Protein AF-A0A7W0RMU4-F1 (afdb_monomer_lite)

pLDDT: mean 85.51, std 15.57, range [31.66, 97.38]

Radius of gyration: 24.34 Å; chains: 1; bounding box: 97×52×54 Å

Structure (mmCIF, N/CA/C/O backbone):
data_AF-A0A7W0RMU4-F1
#
_entry.id   AF-A0A7W0RMU4-F1
#
loop_
_atom_site.group_PDB
_atom_site.id
_atom_site.type_symbol
_atom_site.label_atom_id
_atom_site.label_alt_id
_atom_site.label_comp_id
_atom_site.label_asym_id
_atom_site.label_entity_id
_atom_site.label_seq_id
_atom_site.pdbx_PDB_ins_code
_atom_site.Cartn_x
_atom_site.Cartn_y
_atom_site.Cartn_z
_atom_site.occupancy
_atom_site.B_iso_or_equiv
_atom_site.auth_seq_id
_atom_site.auth_comp_id
_atom_site.auth_asym_id
_atom_site.auth_atom_id
_atom_site.pdbx_PDB_model_num
ATOM 1 N N . MET A 1 1 ? -25.892 -11.686 22.071 1.00 43.44 1 MET A N 1
ATOM 2 C CA . MET A 1 1 ? -25.639 -10.639 21.052 1.00 43.44 1 MET A CA 1
ATOM 3 C C . MET A 1 1 ? -24.763 -11.199 19.939 1.00 43.44 1 MET A C 1
ATOM 5 O O . MET A 1 1 ? -25.157 -11.059 18.796 1.00 43.44 1 MET A O 1
ATOM 9 N N . PHE A 1 2 ? -23.699 -11.934 20.284 1.00 39.38 2 PHE A N 1
ATOM 10 C CA . PHE A 1 2 ? -22.862 -12.726 19.369 1.00 39.38 2 PHE A CA 1
ATOM 11 C C . PHE A 1 2 ? -23.657 -13.669 18.435 1.00 39.38 2 PHE A C 1
ATOM 13 O O . PHE A 1 2 ? -23.599 -13.500 17.228 1.00 39.38 2 PHE A O 1
ATOM 20 N N . GLU A 1 3 ? -24.538 -14.530 18.968 1.00 43.47 3 GLU A N 1
ATOM 21 C CA . GLU A 1 3 ? -25.413 -15.421 18.159 1.00 43.47 3 GLU A CA 1
ATOM 22 C C . GLU A 1 3 ? -26.391 -14.698 17.208 1.00 43.47 3 GLU A C 1
ATOM 24 O O . GLU A 1 3 ? -27.012 -15.331 16.364 1.00 43.47 3 GLU A O 1
ATOM 29 N N . LYS A 1 4 ? -26.600 -13.381 17.361 1.00 42.59 4 LYS A N 1
ATOM 30 C CA . LYS A 1 4 ? -27.445 -12.599 16.436 1.00 42.59 4 LYS A CA 1
ATOM 31 C C . LYS A 1 4 ? -26.653 -11.998 15.271 1.00 42.59 4 LYS A C 1
ATOM 33 O O . LYS A 1 4 ? -27.278 -11.456 14.364 1.00 42.59 4 LYS A O 1
ATOM 38 N N . LEU A 1 5 ? -25.326 -12.024 15.355 1.00 40.12 5 LEU A N 1
ATOM 39 C CA . LEU A 1 5 ? -24.401 -11.412 14.404 1.00 40.12 5 LEU A CA 1
ATOM 40 C C . LEU A 1 5 ? -23.581 -12.475 13.657 1.00 40.12 5 LEU A C 1
ATOM 42 O O . LEU A 1 5 ? -23.269 -12.257 12.499 1.00 40.12 5 LEU A O 1
ATOM 46 N N . ASP A 1 6 ? -23.332 -13.627 14.282 1.00 50.09 6 ASP A N 1
ATOM 47 C CA . ASP A 1 6 ? -22.761 -14.834 13.667 1.00 50.09 6 ASP A CA 1
ATOM 48 C C . ASP A 1 6 ? -23.859 -15.592 12.893 1.00 50.09 6 ASP A C 1
ATOM 50 O O . ASP A 1 6 ? -24.470 -16.545 13.383 1.00 50.09 6 ASP A O 1
ATOM 54 N N . VAL A 1 7 ? -24.214 -15.066 11.719 1.00 49.44 7 VAL A N 1
ATOM 55 C CA . VAL A 1 7 ? -25.267 -15.608 10.841 1.00 49.44 7 VAL A CA 1
ATOM 56 C C . VAL A 1 7 ? -24.778 -16.874 10.128 1.00 49.44 7 VAL A C 1
ATOM 58 O O . VAL A 1 7 ? -25.579 -17.756 9.807 1.00 49.44 7 VAL A O 1
ATOM 61 N N . SER A 1 8 ? -23.472 -16.971 9.899 1.00 53.72 8 SER A N 1
ATOM 62 C CA . SER A 1 8 ? -22.771 -18.108 9.309 1.00 53.72 8 SER A CA 1
ATOM 63 C C . SER A 1 8 ? -22.595 -19.276 10.291 1.00 53.72 8 SER A C 1
ATOM 65 O O . SER A 1 8 ? -22.540 -20.433 9.858 1.00 53.72 8 SER A O 1
ATOM 67 N N . GLY A 1 9 ? -22.614 -19.005 11.599 1.00 41.06 9 GLY A N 1
ATOM 68 C CA . GLY A 1 9 ? -22.591 -19.993 12.677 1.00 41.06 9 GLY A CA 1
ATOM 69 C C . GLY A 1 9 ? -21.213 -20.611 12.911 1.00 41.06 9 GLY A C 1
ATOM 70 O O . GLY A 1 9 ? -21.129 -21.765 13.343 1.00 41.06 9 GLY A O 1
ATOM 71 N N . GLU A 1 10 ? -20.142 -19.889 12.587 1.00 60.69 10 GLU A N 1
ATOM 72 C CA . GLU A 1 10 ? -18.763 -20.387 12.650 1.00 60.69 10 GLU A CA 1
ATOM 73 C C . GLU A 1 10 ? -17.996 -19.945 13.904 1.00 60.69 10 GLU A C 1
ATOM 75 O O . GLU A 1 10 ? -16.824 -20.287 14.082 1.00 60.69 10 GLU A O 1
ATOM 80 N N . GLY A 1 11 ? -18.668 -19.255 14.831 1.00 43.81 11 GLY A N 1
ATOM 81 C CA . GLY A 1 11 ? -18.098 -18.851 16.113 1.00 43.81 11 GLY A CA 1
ATOM 82 C C . GLY A 1 11 ? -17.137 -17.666 16.008 1.00 43.81 11 GLY A C 1
ATOM 83 O O . GLY A 1 11 ? -16.390 -17.399 16.953 1.00 43.81 11 GLY A O 1
ATOM 84 N N . ARG A 1 12 ? -17.134 -16.967 14.868 1.00 57.34 12 ARG A N 1
ATOM 85 C CA . ARG A 1 12 ? -16.365 -15.755 14.557 1.00 57.34 12 ARG A CA 1
ATOM 86 C C . ARG A 1 12 ? -17.243 -14.841 13.704 1.00 57.34 12 ARG A C 1
ATOM 88 O O . ARG A 1 12 ? -18.071 -15.346 12.970 1.00 57.34 12 ARG A O 1
ATOM 95 N N . LEU A 1 13 ? -17.058 -13.525 13.831 1.00 51.50 13 LEU A N 1
ATOM 96 C CA . LEU A 1 13 ? -17.716 -12.551 12.957 1.00 51.50 13 LEU A CA 1
ATOM 97 C C . LEU A 1 13 ? -16.840 -12.327 11.727 1.00 51.50 13 LEU A C 1
ATOM 99 O O . LEU A 1 13 ? -15.702 -11.868 11.878 1.00 51.50 13 LEU A O 1
ATOM 103 N N . ASP A 1 14 ? -17.347 -12.656 10.544 1.00 52.16 14 ASP A N 1
ATOM 104 C CA . ASP A 1 14 ? -16.669 -12.354 9.284 1.00 52.16 14 ASP A CA 1
ATOM 105 C C . ASP A 1 14 ? -16.885 -10.882 8.847 1.00 52.16 14 ASP A C 1
ATOM 107 O O . ASP A 1 14 ? -17.619 -10.108 9.470 1.00 52.16 14 ASP A O 1
ATOM 111 N N . LEU A 1 15 ? -16.180 -10.447 7.798 1.00 42.41 15 LEU A N 1
ATOM 112 C CA . LEU A 1 15 ? -16.282 -9.079 7.266 1.00 42.41 15 LEU A CA 1
ATOM 113 C C . LEU A 1 15 ? -17.679 -8.760 6.700 1.00 42.41 15 LEU A C 1
ATOM 115 O O . LEU A 1 15 ? -18.088 -7.597 6.729 1.00 42.41 15 LEU A O 1
ATOM 119 N N . ASP A 1 16 ? -18.419 -9.770 6.233 1.00 39.25 16 ASP A N 1
ATOM 120 C CA . ASP A 1 16 ? -19.793 -9.613 5.752 1.00 39.25 16 ASP A CA 1
ATOM 121 C C . ASP A 1 16 ? -20.765 -9.464 6.947 1.00 39.25 16 ASP A C 1
ATOM 123 O O . ASP A 1 16 ? -21.735 -8.711 6.872 1.00 39.25 16 ASP A O 1
ATOM 127 N N . GLU A 1 17 ? -20.479 -10.089 8.090 1.00 43.78 17 GLU A N 1
ATOM 128 C CA . GLU A 1 17 ? -21.232 -10.026 9.353 1.00 43.78 17 GLU A CA 1
ATOM 129 C C . GLU A 1 17 ? -20.921 -8.781 10.194 1.00 43.78 17 GLU A C 1
ATOM 131 O O . GLU A 1 17 ? -21.761 -8.309 10.968 1.00 43.78 17 GLU A O 1
ATOM 136 N N . LEU A 1 18 ? -19.738 -8.196 9.989 1.00 46.19 18 LEU A N 1
ATOM 137 C CA . LEU A 1 18 ? -19.356 -6.863 10.454 1.00 46.19 18 LEU A CA 1
ATOM 138 C C . LEU A 1 18 ? -19.993 -5.734 9.639 1.00 46.19 18 LEU A C 1
ATOM 140 O O . LEU A 1 18 ? -19.720 -4.567 9.934 1.00 46.19 18 LEU A O 1
ATOM 144 N N . THR A 1 19 ? -20.870 -6.025 8.666 1.00 42.38 19 THR A N 1
ATOM 145 C CA . THR A 1 19 ? -21.738 -4.986 8.102 1.00 42.38 19 THR A CA 1
ATOM 146 C C . THR A 1 19 ? -22.637 -4.439 9.206 1.00 42.38 19 THR A C 1
ATOM 148 O O . THR A 1 19 ? -23.747 -4.907 9.472 1.00 42.38 19 THR A O 1
ATOM 151 N N . PHE A 1 20 ? -22.139 -3.400 9.879 1.00 47.38 20 PHE A N 1
ATOM 152 C CA . PHE A 1 20 ? -22.915 -2.535 10.740 1.00 47.38 20 PHE A CA 1
ATOM 153 C C . PHE A 1 20 ? -24.118 -2.099 9.914 1.00 47.38 20 PHE A C 1
ATOM 155 O O . PHE A 1 20 ? -23.988 -1.288 8.999 1.00 47.38 20 PHE A O 1
ATOM 162 N N . LYS A 1 21 ? -25.289 -2.685 10.192 1.00 38.19 21 LYS A N 1
ATOM 163 C CA . LYS A 1 21 ? -26.554 -2.317 9.554 1.00 38.19 21 LYS A CA 1
ATOM 164 C C . LYS A 1 21 ? -26.937 -0.917 10.015 1.00 38.19 21 LYS A C 1
ATOM 166 O O . LYS A 1 21 ? -27.835 -0.736 10.836 1.00 38.19 21 LYS A O 1
ATOM 171 N N . THR A 1 22 ? -26.238 0.089 9.517 1.00 42.78 22 THR A N 1
ATOM 172 C CA . THR A 1 22 ? -26.648 1.471 9.639 1.00 42.78 22 THR A CA 1
ATOM 173 C C . THR A 1 22 ? -27.684 1.698 8.544 1.00 42.78 22 THR A C 1
ATOM 175 O O . THR A 1 22 ? -27.426 1.606 7.348 1.00 42.78 22 THR A O 1
ATOM 178 N N . SER A 1 23 ? -28.931 1.918 8.972 1.00 44.66 23 SER A N 1
ATOM 179 C CA . SER A 1 23 ? -29.980 2.519 8.139 1.00 44.66 23 SER A CA 1
ATOM 180 C C . SER A 1 23 ? -29.386 3.687 7.357 1.00 44.66 23 SER A C 1
ATOM 182 O O . SER A 1 23 ? -28.615 4.394 7.992 1.00 44.66 23 SER A O 1
ATOM 184 N N . HIS A 1 24 ? -29.773 3.926 6.096 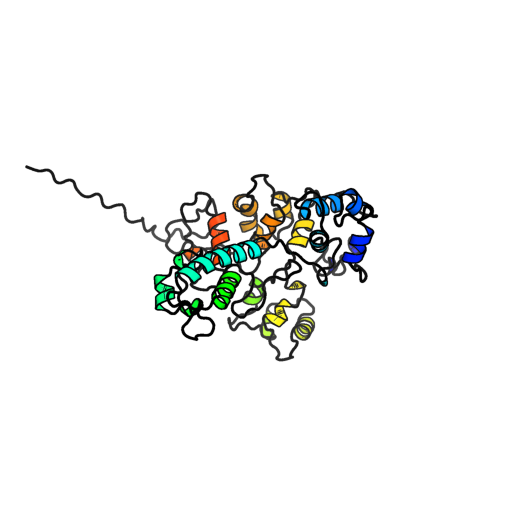1.00 52.62 24 HIS A N 1
ATOM 185 C CA . HIS A 1 24 ? -29.386 5.077 5.256 1.00 52.62 24 HIS A CA 1
ATOM 186 C C . HIS A 1 24 ? -29.196 6.393 6.047 1.00 52.62 24 HIS A C 1
ATOM 188 O O . HIS A 1 24 ? -30.088 7.243 6.120 1.00 52.62 24 HIS A O 1
ATOM 194 N N . ARG A 1 25 ? -28.040 6.539 6.692 1.00 66.12 25 ARG A N 1
ATOM 195 C CA . ARG A 1 25 ? -27.656 7.673 7.521 1.00 66.12 25 ARG A CA 1
ATOM 196 C C . ARG A 1 25 ? -26.857 8.578 6.613 1.00 66.12 25 ARG A C 1
ATOM 198 O O . ARG A 1 25 ? -26.124 8.120 5.740 1.00 66.12 25 ARG A O 1
ATOM 205 N N . ASN A 1 26 ? -27.068 9.873 6.766 1.00 84.19 26 ASN A N 1
ATOM 206 C CA . ASN A 1 26 ? -26.217 10.844 6.112 1.00 84.19 26 ASN A CA 1
ATOM 207 C C . ASN A 1 26 ? -25.193 11.272 7.172 1.00 84.19 26 ASN A C 1
ATOM 209 O O . ASN A 1 26 ? -25.581 12.024 8.070 1.00 84.19 26 ASN A O 1
ATOM 213 N N . PRO A 1 27 ? -23.945 10.777 7.110 1.00 86.62 27 PRO A N 1
ATOM 214 C CA . PRO A 1 27 ? -22.954 11.026 8.151 1.00 86.62 27 PRO A CA 1
ATOM 215 C C . PRO A 1 27 ? -22.642 12.521 8.305 1.00 86.62 27 PRO A C 1
ATOM 217 O O . PRO A 1 27 ? -22.497 12.985 9.427 1.00 86.62 27 PRO A O 1
ATOM 220 N N . GLU A 1 28 ? -22.677 13.319 7.233 1.00 88.88 28 GLU A N 1
ATOM 221 C CA . GLU A 1 28 ? -22.504 14.779 7.324 1.00 88.88 28 GLU A CA 1
ATOM 222 C C . GLU A 1 28 ? -23.654 15.476 8.062 1.00 88.88 28 GLU A C 1
ATOM 224 O O . GLU A 1 28 ? -23.482 16.523 8.691 1.00 88.88 28 GLU A O 1
ATOM 229 N N . ARG A 1 29 ? -24.879 14.951 7.938 1.00 88.56 29 ARG A N 1
ATOM 230 C CA . ARG A 1 29 ? -26.025 15.466 8.699 1.00 88.56 29 ARG A CA 1
ATOM 231 C C . ARG A 1 29 ? -25.887 15.094 10.171 1.00 88.56 29 ARG A C 1
ATOM 233 O O . ARG A 1 29 ? -26.214 15.912 11.024 1.00 88.56 29 ARG A O 1
ATOM 240 N N . ASP A 1 30 ? -25.427 13.881 10.448 1.00 88.56 30 ASP A N 1
ATOM 241 C CA . ASP A 1 30 ? -25.234 13.392 11.810 1.00 88.56 30 ASP A CA 1
ATOM 242 C C . ASP A 1 30 ? -24.069 14.137 12.496 1.00 88.56 30 ASP A C 1
ATOM 244 O O . ASP A 1 30 ? -24.204 14.514 13.658 1.00 88.56 30 ASP A O 1
ATOM 248 N N . PHE A 1 31 ? -23.003 14.474 11.759 1.00 90.31 31 PHE A N 1
ATOM 249 C CA . PHE A 1 31 ? -21.935 15.384 12.191 1.00 90.31 31 PHE A CA 1
ATOM 250 C C . PHE A 1 31 ? -22.489 16.759 12.577 1.00 90.31 31 PHE A C 1
ATOM 252 O O . PHE A 1 31 ? -22.321 17.200 13.709 1.00 90.31 31 PHE A O 1
ATOM 259 N N . ARG A 1 32 ? -23.249 17.404 11.680 1.00 90.56 32 ARG A N 1
ATOM 260 C CA . ARG A 1 32 ? -23.870 18.717 11.946 1.00 90.56 32 ARG A CA 1
ATOM 261 C C . ARG A 1 32 ? -24.852 18.709 13.115 1.00 90.56 32 ARG A C 1
ATOM 263 O O . ARG A 1 32 ? -25.092 19.748 13.713 1.00 90.56 32 ARG A O 1
ATOM 270 N N . ALA A 1 33 ? -25.475 17.569 13.399 1.00 88.69 33 ALA A N 1
ATOM 271 C CA . ALA A 1 33 ? -26.353 17.421 14.554 1.00 88.69 33 ALA A CA 1
ATOM 272 C C . ALA A 1 33 ? -25.572 17.223 15.864 1.00 88.69 33 ALA A C 1
ATOM 274 O O . ALA A 1 33 ? -26.098 17.550 16.926 1.00 88.69 33 ALA A O 1
ATOM 275 N N . ALA A 1 34 ? -24.359 16.669 15.791 1.00 88.12 34 ALA A N 1
ATOM 276 C CA . ALA A 1 34 ? -23.463 16.498 16.929 1.00 88.12 34 ALA A CA 1
ATOM 277 C C . ALA A 1 34 ? -22.683 17.782 17.261 1.00 88.12 34 ALA A C 1
ATOM 279 O O . ALA A 1 34 ? -22.398 18.006 18.434 1.00 88.12 34 ALA A O 1
ATOM 280 N N . ASP A 1 35 ? -22.393 18.625 16.263 1.00 91.44 35 ASP A N 1
ATOM 281 C CA . ASP A 1 35 ? -21.741 19.935 16.413 1.00 91.44 35 ASP A CA 1
ATOM 282 C C . ASP A 1 35 ? -22.691 20.932 17.097 1.00 91.44 35 ASP A C 1
ATOM 284 O O . ASP A 1 35 ? -23.423 21.699 16.465 1.00 91.44 35 ASP A O 1
ATOM 288 N N . ALA A 1 36 ? -22.749 20.853 18.426 1.00 89.44 36 ALA A N 1
ATOM 289 C CA . ALA A 1 36 ? -23.706 21.591 19.236 1.00 89.44 36 ALA A CA 1
ATOM 290 C C . ALA A 1 36 ? -23.353 23.078 19.333 1.00 89.44 36 ALA A C 1
ATOM 292 O O . ALA A 1 36 ? -24.245 23.917 19.504 1.00 89.44 36 ALA A O 1
ATOM 293 N N . ASN A 1 37 ? -22.062 23.401 19.262 1.00 89.56 37 ASN A N 1
ATOM 294 C CA . ASN A 1 37 ? -21.565 24.766 19.353 1.00 89.56 37 ASN A CA 1
ATOM 295 C C . ASN A 1 37 ? -21.476 25.466 17.973 1.00 89.56 37 ASN A C 1
ATOM 297 O O . ASN A 1 37 ? -21.436 26.699 17.928 1.00 89.56 37 ASN A O 1
ATOM 301 N N . GLY A 1 38 ? -21.541 24.705 16.872 1.00 88.75 38 GLY A N 1
ATOM 302 C CA . GLY A 1 38 ? -21.582 25.201 15.498 1.00 88.75 38 GLY A CA 1
ATOM 303 C C . GLY A 1 38 ? -20.240 25.707 14.974 1.00 88.75 38 GLY A C 1
ATOM 304 O O . GLY A 1 38 ? -20.231 26.584 14.104 1.00 88.75 38 GLY A O 1
ATOM 305 N N . ASP A 1 39 ? -19.123 25.234 15.522 1.00 90.94 39 ASP A N 1
ATOM 306 C CA . ASP A 1 39 ? -17.780 25.677 15.141 1.00 90.94 39 ASP A CA 1
ATOM 307 C C . ASP A 1 39 ? -17.129 24.831 14.039 1.00 90.94 39 ASP A C 1
ATOM 309 O O . ASP A 1 39 ? -16.026 25.152 13.586 1.00 90.94 39 ASP A O 1
ATOM 313 N N . GLY A 1 40 ? -17.845 23.819 13.541 1.00 89.69 40 GLY A N 1
ATOM 314 C CA . GLY A 1 40 ? -17.426 22.991 12.420 1.00 89.69 40 GLY A CA 1
ATOM 315 C C . GLY A 1 40 ? -16.480 21.852 12.792 1.00 89.69 40 GLY A C 1
ATOM 316 O O . GLY A 1 40 ? -16.010 21.173 11.878 1.00 89.69 40 GLY A O 1
ATOM 317 N N . MET A 1 41 ? -16.226 21.618 14.083 1.00 92.06 41 MET A N 1
ATOM 318 C CA . MET A 1 41 ? -15.458 20.480 14.594 1.00 92.06 41 MET A CA 1
ATOM 319 C C . MET A 1 41 ? -16.192 19.831 15.771 1.00 92.06 41 MET A C 1
ATOM 321 O O . MET A 1 41 ? -16.889 20.504 16.521 1.00 92.06 41 MET A O 1
ATOM 325 N N . LEU A 1 42 ? -15.991 18.533 15.998 1.00 91.06 42 LEU A N 1
ATOM 326 C CA . LEU A 1 42 ? -16.537 17.860 17.177 1.00 91.06 42 LEU A CA 1
ATOM 327 C C . LEU A 1 42 ? -15.489 17.759 18.278 1.00 91.06 42 LEU A C 1
ATOM 329 O O . LEU A 1 42 ? -14.389 17.250 18.075 1.00 91.06 42 LEU A O 1
ATOM 333 N N . SER A 1 43 ? -15.866 18.182 19.479 1.00 91.75 43 SER A N 1
ATOM 334 C CA . SER A 1 43 ? -15.164 17.805 20.704 1.00 91.75 43 SER A CA 1
ATOM 335 C C . SER A 1 43 ? -15.468 16.354 21.099 1.00 91.75 43 SER A C 1
ATOM 337 O O . SER A 1 43 ? -16.496 15.787 20.715 1.00 91.75 43 SER A O 1
ATOM 339 N N . LEU A 1 44 ? -14.636 15.769 21.969 1.00 89.62 44 LEU A N 1
ATOM 340 C CA . LEU A 1 44 ? -14.888 14.438 22.536 1.00 89.62 44 LEU A CA 1
ATOM 341 C C . LEU A 1 44 ? -16.278 14.346 23.190 1.00 89.62 44 LEU A C 1
ATOM 343 O O . LEU A 1 44 ? -16.964 13.329 23.076 1.00 89.62 44 LEU A O 1
ATOM 347 N N . GLN A 1 45 ? -16.723 15.413 23.862 1.00 89.44 45 GLN A N 1
ATOM 348 C CA . GLN A 1 45 ? -18.038 15.451 24.502 1.00 89.44 45 GLN A CA 1
ATOM 349 C C . GLN A 1 45 ? -19.174 15.395 23.472 1.00 89.44 45 GLN A C 1
ATOM 351 O O . GLN A 1 45 ? -20.135 14.653 23.666 1.00 89.44 45 GLN A O 1
ATOM 356 N N . GLU A 1 46 ? -19.063 16.144 22.377 1.00 89.94 46 GLU A N 1
ATOM 357 C CA . GLU A 1 46 ? -20.043 16.142 21.285 1.00 89.94 46 GLU A CA 1
ATOM 358 C C . GLU A 1 46 ? -20.059 14.798 20.548 1.00 89.94 46 GLU A C 1
ATOM 360 O O . GLU A 1 46 ? -21.127 14.238 20.288 1.00 89.94 46 GLU A O 1
ATOM 365 N N . PHE A 1 47 ? -18.885 14.211 20.302 1.00 88.38 47 PHE A N 1
ATOM 366 C CA . PHE A 1 47 ? -18.763 12.904 19.662 1.00 88.38 47 PHE A CA 1
ATOM 367 C C . PHE A 1 47 ? -19.387 11.778 20.506 1.00 88.38 47 PHE A C 1
ATOM 369 O O . PHE A 1 47 ? -20.055 10.881 19.975 1.00 88.38 47 PHE A O 1
ATOM 376 N N . THR A 1 48 ? -19.220 11.831 21.831 1.00 87.81 48 THR A N 1
ATOM 377 C CA . THR A 1 48 ? -19.669 10.787 22.771 1.00 87.81 48 THR A CA 1
ATOM 378 C C . THR A 1 48 ? -21.088 10.985 23.312 1.00 87.81 48 THR A C 1
ATOM 380 O O . THR A 1 48 ? -21.595 10.086 23.977 1.00 87.81 48 THR A O 1
ATOM 383 N N . ALA A 1 49 ? -21.777 12.088 22.991 1.00 82.00 49 ALA A N 1
ATOM 384 C CA . ALA A 1 49 ? -23.086 12.462 23.555 1.00 82.00 49 ALA A CA 1
ATOM 385 C C . ALA A 1 49 ? -24.259 11.477 23.286 1.00 82.00 49 ALA A C 1
ATOM 387 O O . ALA A 1 49 ? -25.383 11.706 23.740 1.00 82.00 49 ALA A O 1
ATOM 388 N N . GLY A 1 50 ? -24.031 10.385 22.549 1.00 70.50 50 GLY A N 1
ATOM 389 C CA . GLY A 1 50 ? -25.021 9.355 22.216 1.00 70.50 50 GLY A CA 1
ATOM 390 C C . GLY A 1 50 ? -25.073 8.161 23.183 1.00 70.50 50 GLY A C 1
ATOM 391 O O . GLY A 1 50 ? -24.283 8.027 24.110 1.00 70.50 50 GLY A O 1
ATOM 392 N N . GLN A 1 51 ? -26.017 7.245 22.942 1.00 57.91 51 GLN A N 1
ATOM 393 C CA . GLN A 1 51 ? -26.066 5.935 23.609 1.00 57.91 51 GLN A CA 1
ATOM 394 C C . GLN A 1 51 ? -25.017 4.998 22.979 1.00 57.91 51 GLN A C 1
ATOM 396 O O . GLN A 1 51 ? -24.994 4.870 21.755 1.00 57.91 51 GLN A O 1
ATOM 401 N N . GLY A 1 52 ? -24.175 4.333 23.779 1.00 68.50 52 GLY A N 1
ATOM 402 C CA . GLY A 1 52 ? -23.160 3.391 23.283 1.00 68.50 52 GLY A CA 1
ATOM 403 C C . GLY A 1 52 ? -22.079 3.043 24.310 1.00 68.50 52 GLY A C 1
ATOM 404 O O . GLY A 1 52 ? -22.231 3.342 25.493 1.00 68.50 52 GLY A O 1
ATOM 405 N N . GLU A 1 53 ? -21.001 2.407 23.845 1.00 79.00 53 GLU A N 1
ATOM 406 C CA . GLU A 1 53 ? -19.813 2.078 24.646 1.00 79.00 53 GLU A CA 1
ATOM 407 C C . GLU A 1 53 ? -18.863 3.291 24.684 1.00 79.00 53 GLU A C 1
ATOM 409 O O . GLU A 1 53 ? -18.274 3.629 23.654 1.00 79.00 53 GLU A O 1
ATOM 414 N N . PRO A 1 54 ? -18.732 3.988 25.831 1.00 83.38 54 PRO A N 1
ATOM 415 C CA . PRO A 1 54 ? -17.978 5.239 25.909 1.00 83.38 54 PRO A CA 1
ATOM 416 C C . PRO A 1 54 ? -16.488 5.053 25.607 1.00 83.38 54 PRO A C 1
ATOM 418 O O . PRO A 1 54 ? -15.911 5.908 24.943 1.00 83.38 54 PRO A O 1
ATOM 421 N N . ASP A 1 55 ? -15.895 3.931 26.021 1.00 87.38 55 ASP A N 1
ATOM 422 C CA . ASP A 1 55 ? -14.472 3.644 25.801 1.00 87.38 55 ASP A CA 1
ATOM 423 C C . ASP A 1 55 ? -14.166 3.469 24.307 1.00 87.38 55 ASP A C 1
ATOM 425 O O . ASP A 1 55 ? -13.261 4.106 23.778 1.00 87.38 55 ASP A O 1
ATOM 429 N N . ARG A 1 56 ? -15.016 2.730 23.580 1.00 89.44 56 ARG A N 1
ATOM 430 C CA . ARG A 1 56 ? -14.919 2.583 22.121 1.00 89.44 56 ARG A CA 1
ATOM 431 C C . ARG A 1 56 ? -15.032 3.923 21.396 1.00 89.44 56 ARG A C 1
ATOM 433 O O . ARG A 1 56 ? -14.284 4.179 20.461 1.00 89.44 56 ARG A O 1
ATOM 440 N N . HIS A 1 57 ? -15.987 4.768 21.786 1.00 88.62 57 HIS A N 1
ATOM 441 C CA . HIS A 1 57 ? -16.131 6.085 21.165 1.00 88.62 57 HIS A CA 1
ATOM 442 C C . HIS A 1 57 ? -14.955 7.003 21.484 1.00 88.62 57 HIS A C 1
ATOM 444 O O . HIS A 1 57 ? -14.582 7.808 20.643 1.00 88.62 57 HIS A O 1
ATOM 450 N N . ARG A 1 58 ? -14.383 6.900 22.683 1.00 91.06 58 ARG A N 1
ATOM 451 C CA . ARG A 1 58 ? -13.190 7.659 23.036 1.00 91.06 58 ARG A CA 1
ATOM 452 C C . ARG A 1 58 ? -11.992 7.220 22.202 1.00 91.06 58 ARG A C 1
ATOM 454 O O . ARG A 1 58 ? -11.366 8.074 21.597 1.00 91.06 58 ARG A O 1
ATOM 461 N N . ARG A 1 59 ? -11.759 5.914 22.073 1.00 92.62 59 ARG A N 1
ATOM 462 C CA . ARG A 1 59 ? -10.750 5.373 21.158 1.00 92.62 59 ARG A CA 1
ATOM 463 C C . ARG A 1 59 ? -10.965 5.855 19.724 1.00 92.62 59 ARG A C 1
ATOM 465 O O . ARG A 1 59 ? -10.046 6.370 19.110 1.00 92.62 59 ARG A O 1
ATOM 472 N N . ASP A 1 60 ? -12.172 5.696 19.178 1.00 91.88 60 ASP A N 1
ATOM 473 C CA . ASP A 1 60 ? -12.480 6.133 17.807 1.00 91.88 60 ASP A CA 1
ATOM 474 C C . ASP A 1 60 ? -12.300 7.649 17.625 1.00 91.88 60 ASP A C 1
ATOM 476 O O . ASP A 1 60 ? -12.063 8.104 16.514 1.00 91.88 60 ASP A O 1
ATOM 480 N N . PHE A 1 61 ? -12.447 8.439 18.686 1.00 91.25 61 PHE A N 1
ATOM 481 C CA . PHE A 1 61 ? -12.106 9.854 18.652 1.00 91.25 61 PHE A CA 1
ATOM 482 C C . PHE A 1 61 ? -10.583 10.010 18.590 1.00 91.25 61 PHE A C 1
ATOM 484 O O . PHE A 1 61 ? -10.079 10.500 17.591 1.00 91.25 61 PHE A O 1
ATOM 491 N N . ASP A 1 62 ? -9.862 9.478 19.579 1.00 90.94 62 ASP A N 1
ATOM 492 C CA . ASP A 1 62 ? -8.409 9.625 19.728 1.00 90.94 62 ASP A CA 1
ATOM 493 C C . ASP A 1 62 ? -7.610 9.086 18.515 1.00 90.94 62 ASP A C 1
ATOM 495 O O . ASP A 1 62 ? -6.574 9.638 18.164 1.00 90.94 62 ASP A O 1
ATOM 499 N N . VAL A 1 63 ? -8.094 8.037 17.835 1.00 92.12 63 VAL A N 1
ATOM 500 C CA . VAL A 1 63 ? -7.430 7.426 16.663 1.00 92.12 63 VAL A CA 1
ATOM 501 C C . VAL A 1 63 ? -7.541 8.275 15.394 1.00 92.12 63 VAL A C 1
ATOM 503 O O . VAL A 1 63 ? -6.638 8.253 14.556 1.00 92.12 63 VAL A O 1
ATOM 506 N N . PHE A 1 64 ? -8.671 8.953 15.194 1.00 91.00 64 PHE A N 1
ATOM 507 C CA . PHE A 1 64 ? -8.960 9.680 13.949 1.00 91.00 64 PHE A CA 1
ATOM 508 C C . PHE A 1 64 ? -8.790 11.185 14.084 1.00 91.00 64 PHE A C 1
ATOM 510 O O . PHE A 1 64 ? -8.868 11.892 13.087 1.00 91.00 64 PHE A O 1
ATOM 517 N N . ASP A 1 65 ? -8.579 11.654 15.301 1.00 84.94 65 ASP A N 1
ATOM 518 C CA . ASP A 1 65 ? -8.394 13.046 15.633 1.00 84.94 65 ASP A CA 1
ATOM 519 C C . ASP A 1 65 ? -6.900 13.378 15.722 1.00 84.94 65 ASP A C 1
ATOM 521 O O . ASP A 1 65 ? -6.227 13.052 16.702 1.00 84.94 65 ASP A O 1
ATOM 525 N N . ALA A 1 66 ? -6.374 14.046 14.694 1.00 71.00 66 ALA A N 1
ATOM 526 C CA . ALA A 1 66 ? -4.970 14.440 14.679 1.00 71.00 66 ALA A CA 1
ATOM 527 C C . ALA A 1 66 ? -4.667 15.691 15.533 1.00 71.00 66 ALA A C 1
ATOM 529 O O . ALA A 1 66 ? -3.503 15.912 15.880 1.00 71.00 66 ALA A O 1
ATOM 530 N N . ASP A 1 67 ? -5.662 16.531 15.854 1.00 76.25 67 ASP A N 1
ATOM 531 C CA . ASP A 1 67 ? -5.464 17.863 16.455 1.00 76.25 67 ASP A CA 1
ATOM 532 C C . ASP A 1 67 ? -6.298 18.139 17.728 1.00 76.25 67 ASP A C 1
ATOM 534 O O . ASP A 1 67 ? -6.401 19.283 18.191 1.00 76.25 67 ASP A O 1
ATOM 538 N N . HIS A 1 68 ? -6.809 17.079 18.354 1.00 76.56 68 HIS A N 1
ATOM 539 C CA . HIS A 1 68 ? -7.749 17.090 19.480 1.00 76.56 68 HIS A CA 1
ATOM 540 C C . HIS A 1 68 ? -9.147 17.654 19.147 1.00 76.56 68 HIS A C 1
ATOM 542 O O . HIS A 1 68 ? -9.907 18.029 20.058 1.00 76.56 68 HIS A O 1
ATOM 548 N N . ARG A 1 69 ? -9.488 17.746 17.854 1.00 84.19 69 ARG A N 1
ATOM 549 C CA . ARG A 1 69 ? -10.788 18.141 17.321 1.00 84.19 69 ARG A CA 1
ATOM 550 C C . ARG A 1 69 ? -11.132 17.363 16.048 1.00 84.19 69 ARG A C 1
ATOM 552 O O . ARG A 1 69 ? -10.598 17.595 14.976 1.00 84.19 69 ARG A O 1
ATOM 559 N N . LEU A 1 70 ? -12.190 16.563 16.107 1.00 88.31 70 LEU A N 1
ATOM 560 C CA . LEU A 1 70 ? -12.605 15.777 14.950 1.00 88.31 70 LEU A CA 1
ATOM 561 C C . LEU A 1 70 ? -13.313 16.650 13.897 1.00 88.31 70 LEU A C 1
ATOM 563 O O . LEU A 1 70 ? -14.460 17.077 14.082 1.00 88.31 70 LEU A O 1
ATOM 567 N N . SER A 1 71 ? -12.651 16.888 12.770 1.00 91.38 71 SER A N 1
ATOM 568 C CA . SER A 1 71 ? -13.232 17.549 11.602 1.00 91.38 71 SER A CA 1
ATOM 569 C C . SER A 1 71 ? -14.292 16.683 10.916 1.00 91.38 71 SER A C 1
ATOM 571 O O . SER A 1 71 ? -14.396 15.474 11.134 1.00 91.38 71 SER A O 1
ATOM 573 N N . CYS A 1 72 ? -15.093 17.286 10.028 1.00 89.12 72 CYS A N 1
ATOM 574 C CA . CYS A 1 72 ? -16.071 16.521 9.245 1.00 89.12 72 CYS A CA 1
ATOM 575 C C . CYS A 1 72 ? -15.395 15.423 8.407 1.00 89.12 72 CYS A C 1
ATOM 577 O O . CYS A 1 72 ? -15.968 14.351 8.239 1.00 89.12 72 CYS A O 1
ATOM 579 N N . GLN A 1 73 ? -14.183 15.670 7.906 1.00 89.06 73 GLN A N 1
ATOM 580 C CA . GLN A 1 73 ? -13.456 14.703 7.089 1.00 89.06 73 GLN A CA 1
ATOM 581 C C . GLN A 1 73 ? -12.973 13.508 7.919 1.00 89.06 73 GLN A C 1
ATOM 583 O O . GLN A 1 73 ? -13.162 12.360 7.522 1.00 89.06 73 GLN A O 1
ATOM 588 N N . GLU A 1 74 ? -12.429 13.763 9.108 1.00 90.56 74 GLU A N 1
ATOM 589 C CA . GLU A 1 74 ? -12.016 12.701 10.030 1.00 90.56 74 GLU A CA 1
ATOM 590 C C . GLU A 1 74 ? -13.226 11.913 10.543 1.00 90.56 74 GLU A C 1
ATOM 592 O O . GLU A 1 74 ? -13.196 10.685 10.575 1.00 90.56 74 GLU A O 1
ATOM 597 N N . TYR A 1 75 ? -14.353 12.578 10.821 1.00 90.62 75 TYR A N 1
ATOM 598 C CA . TYR A 1 75 ? -15.610 11.903 11.164 1.00 90.62 75 TYR A CA 1
ATOM 599 C C . TYR A 1 75 ? -16.073 10.932 10.068 1.00 90.62 75 TYR A C 1
ATOM 601 O O . TYR A 1 75 ? -16.548 9.828 10.360 1.00 90.62 75 TYR A O 1
ATOM 609 N N . LEU A 1 76 ? -15.914 11.315 8.797 1.00 90.88 76 LEU A N 1
ATOM 610 C CA . LEU A 1 76 ? -16.218 10.449 7.659 1.00 90.88 76 LEU A CA 1
ATOM 611 C C . LEU A 1 76 ? -15.266 9.255 7.548 1.00 90.88 76 LEU A C 1
ATOM 613 O O . LEU A 1 76 ? -15.648 8.261 6.937 1.00 90.88 76 LEU A O 1
ATOM 617 N N . SER A 1 77 ? -14.080 9.299 8.158 1.00 90.12 77 SER A N 1
ATOM 618 C CA . SER A 1 77 ? -13.164 8.155 8.232 1.00 90.12 77 SER A CA 1
ATOM 619 C C . SER A 1 77 ? -13.557 7.128 9.301 1.00 90.12 77 SER A C 1
ATOM 621 O O . SER A 1 77 ? -13.148 5.973 9.190 1.00 90.12 77 SER A O 1
ATOM 623 N N . VAL A 1 78 ? -14.365 7.497 10.306 1.00 89.69 78 VAL A N 1
ATOM 624 C CA . VAL A 1 78 ? -14.673 6.628 11.455 1.00 89.69 78 VAL A CA 1
ATOM 625 C C . VAL A 1 78 ? -15.664 5.508 11.081 1.00 89.69 78 VAL A C 1
ATOM 627 O O . VAL A 1 78 ? -16.845 5.790 10.834 1.00 89.69 78 VAL A O 1
ATOM 630 N N . PRO A 1 79 ? -15.277 4.214 11.132 1.00 87.31 79 PRO A N 1
ATOM 631 C CA . PRO A 1 79 ? -16.149 3.104 10.727 1.00 87.31 79 PRO A CA 1
ATOM 632 C C . PRO A 1 79 ? -17.417 2.941 11.574 1.00 87.31 79 PRO A C 1
ATOM 634 O O . PRO A 1 79 ? -18.434 2.458 11.080 1.00 87.31 79 PRO A O 1
ATOM 637 N N . SER A 1 80 ? -17.391 3.351 12.849 1.00 82.88 80 SER A N 1
ATOM 638 C CA . SER A 1 80 ? -18.568 3.295 13.729 1.00 82.88 80 SER A CA 1
ATOM 639 C C . SER A 1 80 ? -19.627 4.354 13.399 1.00 82.88 80 SER A C 1
ATOM 641 O O . SER A 1 80 ? -20.780 4.234 13.825 1.00 82.88 80 SER A O 1
ATOM 643 N N . ARG A 1 81 ? -19.262 5.387 12.629 1.00 85.06 81 ARG A N 1
ATOM 644 C CA . ARG A 1 81 ? -20.147 6.497 12.241 1.00 85.06 81 ARG A CA 1
ATOM 645 C C . ARG A 1 81 ? -20.496 6.491 10.764 1.00 85.06 81 ARG A C 1
ATOM 647 O O . ARG A 1 81 ? -21.601 6.899 10.407 1.00 85.06 81 ARG A O 1
ATOM 654 N N . THR A 1 82 ? -19.601 5.964 9.940 1.00 86.31 82 THR A N 1
ATOM 655 C CA . THR A 1 82 ? -19.692 6.075 8.492 1.00 86.31 82 THR A CA 1
ATOM 656 C C . THR A 1 82 ? -19.616 4.700 7.841 1.00 86.31 82 THR A C 1
ATOM 658 O O . THR A 1 82 ? -18.681 3.925 8.060 1.00 86.31 82 THR A O 1
ATOM 661 N N . SER A 1 83 ? -20.634 4.383 7.035 1.00 83.56 83 SER A N 1
ATOM 662 C CA . SER A 1 83 ? -20.674 3.132 6.273 1.00 83.56 83 SER A CA 1
ATOM 663 C C . SER A 1 83 ? -19.524 3.083 5.255 1.00 83.56 83 SER A C 1
ATOM 665 O O . SER A 1 83 ? -19.108 4.142 4.787 1.00 83.56 83 SER A O 1
ATOM 667 N N . PRO A 1 84 ? -19.014 1.894 4.877 1.00 81.88 84 PRO A N 1
ATOM 668 C CA . PRO A 1 84 ? -17.923 1.778 3.904 1.00 81.88 84 PRO A CA 1
ATOM 669 C C . PRO A 1 84 ? -18.157 2.563 2.603 1.00 81.88 84 PRO A C 1
ATOM 671 O O . PRO A 1 84 ? -17.240 3.214 2.119 1.00 81.88 84 PRO A O 1
ATOM 674 N N . ASP A 1 85 ? -19.390 2.582 2.087 1.00 83.50 85 ASP A N 1
ATOM 675 C CA . ASP A 1 85 ? -19.741 3.267 0.831 1.00 83.50 85 ASP A CA 1
ATOM 676 C C . ASP A 1 85 ? -19.712 4.801 0.927 1.00 83.50 85 ASP A C 1
ATOM 678 O O . ASP A 1 85 ? -19.643 5.492 -0.088 1.00 83.50 85 ASP A O 1
ATOM 682 N N . GLN A 1 86 ? -19.808 5.344 2.142 1.00 87.25 86 GLN A N 1
ATOM 683 C CA . GLN A 1 86 ? -19.791 6.785 2.418 1.00 87.25 86 GLN A CA 1
ATOM 684 C C . GLN A 1 86 ? -18.487 7.231 3.083 1.00 87.25 86 GLN A C 1
ATOM 686 O O . GLN A 1 86 ? -18.318 8.420 3.354 1.00 87.25 86 GLN A O 1
ATOM 691 N N . ARG A 1 87 ? -17.600 6.282 3.401 1.00 89.38 87 ARG A N 1
ATOM 692 C CA . ARG A 1 87 ? -16.367 6.543 4.131 1.00 89.38 87 ARG A CA 1
ATOM 693 C C . ARG A 1 87 ? -15.377 7.238 3.216 1.00 89.38 87 ARG A C 1
ATOM 695 O O . ARG A 1 87 ? -15.186 6.820 2.074 1.00 89.38 87 ARG A O 1
ATOM 702 N N . VAL A 1 88 ? -14.723 8.263 3.741 1.00 86.75 88 VAL A N 1
ATOM 703 C CA . VAL A 1 88 ? -13.630 8.944 3.049 1.00 86.75 88 VAL A CA 1
ATOM 704 C C . VAL A 1 88 ? -12.441 8.976 3.985 1.00 86.75 88 VAL A C 1
ATOM 706 O O . VAL A 1 88 ? -12.559 9.446 5.112 1.00 86.75 88 VAL A O 1
ATOM 709 N N . CYS A 1 89 ? -11.329 8.411 3.532 1.00 82.31 89 CYS A N 1
ATOM 710 C CA . CYS A 1 89 ? -10.099 8.259 4.279 1.00 82.31 89 CYS A CA 1
ATOM 711 C C . CYS A 1 89 ? -8.951 8.922 3.517 1.00 82.31 89 CYS A C 1
ATOM 713 O O . CYS A 1 89 ? -8.303 8.300 2.675 1.00 82.31 89 CYS A O 1
ATOM 715 N N . ASP A 1 90 ? -8.695 10.186 3.844 1.00 68.62 90 ASP A N 1
ATOM 716 C CA . ASP A 1 90 ? -7.666 10.984 3.167 1.00 68.62 90 ASP A CA 1
ATOM 717 C C . ASP A 1 90 ? -6.250 10.690 3.677 1.00 68.62 90 ASP A C 1
ATOM 719 O O . ASP A 1 90 ? -5.268 10.983 3.001 1.00 68.62 90 ASP A O 1
ATOM 723 N N . GLN A 1 91 ? -6.128 10.079 4.856 1.00 77.94 91 GLN A N 1
ATOM 724 C CA . GLN A 1 91 ? -4.849 9.836 5.525 1.00 77.94 91 GLN A CA 1
ATOM 725 C C . GLN A 1 91 ? -4.331 8.414 5.264 1.00 77.94 91 GLN A C 1
ATOM 727 O O . GLN A 1 91 ? -4.091 7.654 6.202 1.00 77.94 91 GLN A O 1
ATOM 732 N N . ASP A 1 92 ? -4.208 7.998 3.995 1.00 92.12 92 ASP A N 1
ATOM 733 C CA . ASP A 1 92 ? -3.491 6.755 3.671 1.00 92.12 92 ASP A CA 1
ATOM 734 C C . ASP A 1 92 ? -1.969 7.006 3.648 1.00 92.12 92 ASP A C 1
ATOM 736 O O . ASP A 1 92 ? -1.474 7.714 2.767 1.00 92.12 92 ASP A O 1
ATOM 740 N N . PRO A 1 93 ? -1.202 6.414 4.581 1.00 94.44 93 PRO A N 1
ATOM 741 C CA . PRO A 1 93 ? 0.229 6.671 4.719 1.00 94.44 93 PRO A CA 1
ATOM 742 C C . PRO A 1 93 ? 1.063 6.209 3.512 1.00 94.44 93 PRO A C 1
ATOM 744 O O . PRO A 1 93 ? 2.126 6.781 3.248 1.00 94.44 93 PRO A O 1
ATOM 747 N N . ILE A 1 94 ? 0.598 5.200 2.770 1.00 95.44 94 ILE A N 1
ATOM 748 C CA . ILE A 1 94 ? 1.264 4.711 1.558 1.00 95.44 94 ILE A CA 1
ATOM 749 C C . ILE A 1 94 ? 0.951 5.624 0.373 1.00 95.44 94 ILE A C 1
ATOM 751 O O . ILE A 1 94 ? 1.848 5.937 -0.409 1.00 95.44 94 ILE A O 1
ATOM 755 N N . VAL A 1 95 ? -0.291 6.108 0.262 1.00 95.44 95 VAL A N 1
ATOM 756 C CA . VAL A 1 95 ? -0.650 7.111 -0.756 1.00 95.44 95 VAL A CA 1
ATOM 757 C C . VAL A 1 95 ? 0.137 8.397 -0.519 1.00 95.44 95 VAL A C 1
ATOM 759 O O . VAL A 1 95 ? 0.752 8.904 -1.449 1.00 95.44 95 VAL A O 1
ATOM 762 N N . ALA A 1 96 ? 0.203 8.877 0.725 1.00 94.88 96 ALA A N 1
ATOM 763 C CA . ALA A 1 96 ? 0.996 10.052 1.077 1.00 94.88 96 ALA A CA 1
ATOM 764 C C . ALA A 1 96 ? 2.478 9.877 0.698 1.00 94.88 96 ALA A C 1
ATOM 766 O O . ALA A 1 96 ? 3.056 10.766 0.077 1.00 94.88 96 ALA A O 1
ATOM 767 N N . ALA A 1 97 ? 3.074 8.713 0.991 1.00 94.38 97 ALA A N 1
ATOM 768 C CA . ALA A 1 97 ? 4.453 8.413 0.602 1.00 94.38 97 ALA A CA 1
ATOM 769 C C . ALA A 1 97 ? 4.650 8.420 -0.926 1.00 94.38 97 ALA A C 1
ATOM 771 O O . ALA A 1 97 ? 5.645 8.960 -1.415 1.00 94.38 97 ALA A O 1
ATOM 772 N N . ALA A 1 98 ? 3.692 7.878 -1.684 1.00 95.44 98 ALA A N 1
ATOM 773 C CA . ALA A 1 98 ? 3.720 7.901 -3.143 1.00 95.44 98 ALA A CA 1
ATOM 774 C C . ALA A 1 98 ? 3.628 9.332 -3.700 1.00 95.44 98 ALA A C 1
ATOM 776 O O . ALA A 1 98 ? 4.403 9.692 -4.584 1.00 95.44 98 ALA A O 1
ATOM 777 N N . GLU A 1 99 ? 2.726 10.165 -3.174 1.00 95.56 99 GLU A N 1
ATOM 778 C CA . GLU A 1 99 ? 2.564 11.555 -3.622 1.00 95.56 99 GLU A CA 1
ATOM 779 C C . GLU A 1 99 ? 3.778 12.421 -3.257 1.00 95.56 99 GLU A C 1
ATOM 781 O O . GLU A 1 99 ? 4.237 13.214 -4.080 1.00 95.56 99 GLU A O 1
ATOM 786 N N . THR A 1 100 ? 4.374 12.227 -2.074 1.00 94.75 100 THR A N 1
ATOM 787 C CA . THR A 1 100 ? 5.663 12.850 -1.733 1.00 94.75 100 THR A CA 1
ATOM 788 C C . THR A 1 100 ? 6.734 12.460 -2.747 1.00 94.75 100 THR A C 1
ATOM 790 O O . THR A 1 100 ? 7.418 13.333 -3.284 1.00 94.75 100 THR A O 1
ATOM 793 N N . ARG A 1 101 ? 6.834 11.167 -3.084 1.00 94.25 101 ARG A N 1
ATOM 794 C CA . ARG A 1 101 ? 7.811 10.694 -4.067 1.00 94.25 101 ARG A CA 1
ATOM 795 C C . ARG A 1 101 ? 7.554 11.264 -5.460 1.00 94.25 101 ARG A C 1
ATOM 797 O O . ARG A 1 101 ? 8.504 11.634 -6.141 1.00 94.25 101 ARG A O 1
ATOM 804 N N . ILE A 1 102 ? 6.294 11.382 -5.883 1.00 95.31 102 ILE A N 1
ATOM 805 C CA . ILE A 1 102 ? 5.928 12.033 -7.148 1.00 95.31 102 ILE A CA 1
ATOM 806 C C . ILE A 1 102 ? 6.469 13.459 -7.185 1.00 95.31 102 ILE A C 1
ATOM 808 O O . ILE A 1 102 ? 7.101 13.834 -8.168 1.00 95.31 102 ILE A O 1
ATOM 812 N N . VAL A 1 103 ? 6.248 14.250 -6.133 1.00 94.75 103 VAL A N 1
ATOM 813 C CA . VAL A 1 103 ? 6.711 15.645 -6.090 1.00 94.75 103 VAL A CA 1
ATOM 814 C C . VAL A 1 103 ? 8.230 15.725 -6.250 1.00 94.75 103 VAL A C 1
ATOM 816 O O . VAL A 1 103 ? 8.712 16.534 -7.042 1.00 94.75 103 VAL A O 1
ATOM 819 N N . GLU A 1 104 ? 8.981 14.873 -5.554 1.00 92.75 104 GLU A N 1
ATOM 820 C CA . GLU A 1 104 ? 10.445 14.815 -5.655 1.00 92.75 104 GLU A CA 1
ATOM 821 C C . GLU A 1 104 ? 10.912 14.431 -7.066 1.00 92.75 104 GLU A C 1
ATOM 823 O O . GLU A 1 104 ? 11.757 15.106 -7.657 1.00 92.75 104 GLU A O 1
ATOM 828 N N . VAL A 1 105 ? 10.323 13.387 -7.653 1.00 92.75 105 VAL A N 1
ATOM 829 C CA . VAL A 1 105 ? 10.690 12.918 -8.998 1.00 92.75 105 VAL A CA 1
ATOM 830 C C . VAL A 1 105 ? 10.319 13.943 -10.062 1.00 92.75 105 VAL A C 1
ATOM 832 O O . VAL A 1 105 ? 11.081 14.144 -11.004 1.00 92.75 105 VAL A O 1
ATOM 835 N N . MET A 1 106 ? 9.200 14.649 -9.906 1.00 93.06 106 MET A N 1
ATOM 836 C CA . MET A 1 106 ? 8.787 15.696 -10.840 1.00 93.06 106 MET A CA 1
ATOM 837 C C . MET A 1 106 ? 9.738 16.904 -10.836 1.00 93.06 106 MET A C 1
ATOM 839 O O . MET A 1 106 ? 9.876 17.571 -11.861 1.00 93.06 106 MET A O 1
ATOM 843 N N . GLN A 1 107 ? 10.447 17.174 -9.734 1.00 91.94 107 GLN A N 1
ATOM 844 C CA . GLN A 1 107 ? 11.510 18.191 -9.711 1.00 91.94 107 GLN A CA 1
ATOM 845 C C . GLN A 1 107 ? 12.731 17.754 -10.532 1.00 91.94 107 GLN A C 1
ATOM 847 O O . GLN A 1 107 ? 13.304 18.555 -11.279 1.00 91.94 107 GLN A O 1
ATOM 852 N N . VAL A 1 108 ? 13.111 16.477 -10.425 1.00 91.25 108 VAL A N 1
ATOM 853 C CA . VAL A 1 108 ? 14.186 15.885 -11.234 1.00 91.25 108 VAL A CA 1
ATOM 854 C C . VAL A 1 108 ? 13.783 15.849 -12.709 1.00 91.25 108 VAL A C 1
ATOM 856 O O . VAL A 1 108 ? 14.564 16.262 -13.561 1.00 91.25 108 VAL A O 1
ATOM 859 N N . PHE A 1 109 ? 12.542 15.453 -13.003 1.00 92.19 109 PHE A N 1
ATOM 860 C CA . PHE A 1 109 ? 11.949 15.462 -14.341 1.00 92.19 109 PHE A CA 1
ATOM 861 C C . PHE A 1 109 ? 12.048 16.844 -14.991 1.00 92.19 109 PHE A C 1
ATOM 863 O O . PHE A 1 109 ? 12.591 16.969 -16.083 1.00 92.19 109 PHE A O 1
ATOM 870 N N . ALA A 1 110 ? 11.601 17.895 -14.297 1.00 91.56 110 ALA A N 1
ATOM 871 C CA . ALA A 1 110 ? 11.646 19.259 -14.821 1.00 91.56 110 ALA A CA 1
ATOM 872 C C . ALA A 1 110 ? 13.080 19.756 -15.076 1.00 91.56 110 ALA A C 1
ATOM 874 O O . ALA A 1 110 ? 13.299 20.587 -15.947 1.00 91.56 110 ALA A O 1
ATOM 875 N N . SER A 1 111 ? 14.062 19.246 -14.326 1.00 90.44 111 SER A N 1
ATOM 876 C CA . SER A 1 111 ? 15.479 19.571 -14.536 1.00 90.44 111 SER A CA 1
ATOM 877 C C . SER A 1 111 ? 16.108 18.773 -15.686 1.00 90.44 111 SER A C 1
ATOM 879 O O . SER A 1 111 ? 17.133 19.184 -16.230 1.00 90.44 111 SER A O 1
ATOM 881 N N . ALA A 1 112 ? 15.535 17.613 -16.012 1.00 91.25 112 ALA A N 1
ATOM 882 C CA . ALA A 1 112 ? 15.992 16.717 -17.069 1.00 91.25 112 ALA A CA 1
ATOM 883 C C . ALA A 1 112 ? 15.407 17.066 -18.446 1.00 91.25 112 ALA A C 1
ATOM 885 O O . ALA A 1 112 ? 16.042 16.760 -19.454 1.00 91.25 112 ALA A O 1
ATOM 886 N N . ASP A 1 113 ? 14.235 17.707 -18.480 1.00 92.50 113 ASP A N 1
ATOM 887 C CA . ASP A 1 113 ? 13.567 18.196 -19.691 1.00 92.50 113 ASP A CA 1
ATOM 888 C C . ASP A 1 113 ? 14.308 19.424 -20.236 1.00 92.50 113 ASP A C 1
ATOM 890 O O . ASP A 1 113 ? 14.007 20.575 -19.915 1.00 92.50 113 ASP A O 1
ATOM 894 N N . GLY A 1 114 ? 15.350 19.173 -21.029 1.00 89.00 114 GLY A N 1
ATOM 895 C CA . GLY A 1 114 ? 16.244 20.217 -21.522 1.00 89.00 114 GLY A CA 1
ATOM 896 C C . GLY A 1 114 ? 15.640 21.046 -22.651 1.00 89.00 114 GLY A C 1
ATOM 897 O O . GLY A 1 114 ? 16.130 22.141 -22.937 1.00 89.00 114 GLY A O 1
ATOM 898 N N . ASN A 1 115 ? 14.611 20.519 -23.312 1.00 90.06 115 ASN A N 1
ATOM 899 C CA . ASN A 1 115 ? 13.934 21.177 -24.421 1.00 90.06 115 ASN A CA 1
ATOM 900 C C . ASN A 1 115 ? 12.581 21.813 -24.022 1.00 90.06 115 ASN A C 1
ATOM 902 O O . ASN A 1 115 ? 11.968 22.486 -24.855 1.00 90.06 115 ASN A O 1
ATOM 906 N N . GLU A 1 116 ? 12.177 21.662 -22.756 1.00 91.12 116 GLU A N 1
ATOM 907 C CA . GLU A 1 116 ? 10.981 22.233 -22.123 1.00 91.12 116 GLU A CA 1
ATOM 908 C C . GLU A 1 116 ? 9.659 21.812 -22.798 1.00 91.12 116 GLU A C 1
ATOM 910 O O . GLU A 1 116 ? 8.696 22.586 -22.859 1.00 91.12 116 GLU A O 1
ATOM 915 N N . ASN A 1 117 ? 9.586 20.586 -23.331 1.00 92.94 117 ASN A N 1
ATOM 916 C CA . ASN A 1 117 ? 8.373 20.057 -23.969 1.00 92.94 117 ASN A CA 1
ATOM 917 C C . ASN A 1 117 ? 7.463 19.256 -23.018 1.00 92.94 117 ASN A C 1
ATOM 919 O O . ASN A 1 117 ? 6.452 18.704 -23.467 1.00 92.94 117 ASN A O 1
ATOM 923 N N . LEU A 1 118 ? 7.794 19.220 -21.723 1.00 93.88 118 LEU A N 1
ATOM 924 C CA . LEU A 1 118 ? 7.109 18.474 -20.666 1.00 93.88 118 LEU A CA 1
ATOM 925 C C . LEU A 1 118 ? 7.153 16.951 -20.852 1.00 93.88 118 LEU A C 1
ATOM 927 O O . LEU A 1 118 ? 6.273 16.232 -20.362 1.00 93.88 118 LEU A O 1
ATOM 931 N N . ARG A 1 119 ? 8.161 16.453 -21.568 1.00 95.69 119 ARG A N 1
ATOM 932 C CA . ARG A 1 119 ? 8.425 15.037 -21.827 1.00 95.69 119 ARG A CA 1
ATOM 933 C C . ARG A 1 119 ? 9.930 14.792 -21.775 1.00 95.69 119 ARG A C 1
ATOM 935 O O . ARG A 1 119 ? 10.717 15.680 -22.055 1.00 95.69 119 ARG A O 1
ATOM 942 N N . LEU A 1 120 ? 10.322 13.571 -21.441 1.00 94.44 120 LEU A N 1
ATOM 943 C CA . LEU A 1 120 ? 11.717 13.144 -21.498 1.00 94.44 120 LEU A CA 1
ATOM 944 C C . LEU A 1 120 ? 11.881 12.131 -22.611 1.00 94.44 120 LEU A C 1
ATOM 946 O O . LEU A 1 120 ? 11.289 11.052 -22.559 1.00 94.44 120 LEU A O 1
ATOM 950 N N . ASP A 1 121 ? 12.702 12.449 -23.602 1.00 94.44 121 ASP A N 1
ATOM 951 C CA . ASP A 1 121 ? 13.149 11.428 -24.542 1.00 94.44 121 ASP A CA 1
ATOM 952 C C . ASP A 1 121 ? 14.131 10.438 -23.876 1.00 94.44 121 ASP A C 1
ATOM 954 O O . ASP A 1 121 ? 14.519 10.564 -22.710 1.00 94.44 121 ASP A O 1
ATOM 958 N N . ALA A 1 122 ? 14.541 9.406 -24.615 1.00 91.75 122 ALA A N 1
ATOM 959 C CA . ALA A 1 122 ? 15.429 8.373 -24.091 1.00 91.75 122 ALA A CA 1
ATOM 960 C C . ALA A 1 122 ? 16.810 8.890 -23.635 1.00 91.75 122 ALA A C 1
ATOM 962 O O . ALA A 1 122 ? 17.448 8.249 -22.791 1.00 91.75 122 ALA A O 1
ATOM 963 N N . ASP A 1 123 ? 17.301 10.000 -24.188 1.00 91.44 123 ASP A N 1
ATOM 964 C CA . ASP A 1 123 ? 18.590 10.585 -23.821 1.00 91.44 123 ASP A CA 1
ATOM 965 C C . ASP A 1 123 ? 18.449 11.511 -22.609 1.00 91.44 123 ASP A C 1
ATOM 967 O O . ASP A 1 123 ? 19.246 11.406 -21.670 1.00 91.44 123 ASP A O 1
ATOM 971 N N . GLU A 1 124 ? 17.416 12.351 -22.576 1.00 92.94 124 GLU A N 1
ATOM 972 C CA . GLU A 1 124 ? 17.055 13.180 -21.421 1.00 92.94 124 GLU A CA 1
ATOM 973 C C . GLU A 1 124 ? 16.780 12.313 -20.191 1.00 92.94 124 GLU A C 1
ATOM 975 O O . GLU A 1 124 ? 17.361 12.534 -19.129 1.00 92.94 124 GLU A O 1
ATOM 980 N N . PHE A 1 125 ? 16.004 11.240 -20.350 1.00 91.50 125 PHE A N 1
ATOM 981 C CA . PHE A 1 125 ? 15.716 10.290 -19.280 1.00 91.50 125 PHE A CA 1
ATOM 982 C C . PHE A 1 125 ? 16.985 9.618 -18.736 1.00 91.50 125 PHE A C 1
ATOM 984 O O . PHE A 1 125 ? 17.189 9.529 -17.522 1.00 91.50 125 PHE A O 1
ATOM 991 N N . ARG A 1 126 ? 17.883 9.169 -19.627 1.00 88.25 126 ARG A N 1
ATOM 992 C CA . ARG A 1 126 ? 19.133 8.492 -19.237 1.00 88.25 126 ARG A CA 1
ATOM 993 C C . ARG A 1 126 ? 20.090 9.431 -18.504 1.00 88.25 126 ARG A C 1
ATOM 995 O O . ARG A 1 126 ? 20.768 9.003 -17.569 1.00 88.25 126 ARG A O 1
ATOM 1002 N N . ASN A 1 127 ? 20.166 10.689 -18.929 1.00 86.88 127 ASN A N 1
ATOM 1003 C CA . ASN A 1 127 ? 21.072 11.679 -18.349 1.00 86.88 127 ASN A CA 1
ATOM 1004 C C . ASN A 1 127 ? 20.484 12.357 -17.098 1.00 86.88 127 ASN A C 1
ATOM 1006 O O . ASN A 1 127 ? 21.238 12.751 -16.207 1.00 86.88 127 ASN A O 1
ATOM 1010 N N . GLY A 1 128 ? 19.155 12.440 -17.011 1.00 82.75 128 GLY A N 1
ATOM 1011 C CA . GLY A 1 128 ? 18.392 13.153 -15.989 1.00 82.75 128 GLY A CA 1
ATOM 1012 C C . GLY A 1 128 ? 18.282 12.471 -14.628 1.00 82.75 128 GLY A C 1
ATOM 1013 O O . GLY A 1 128 ? 17.760 13.075 -13.703 1.00 82.75 128 GLY A O 1
ATOM 1014 N N . ARG A 1 129 ? 18.781 11.235 -14.472 1.00 79.94 129 ARG A N 1
ATOM 1015 C CA . ARG A 1 129 ? 18.771 10.459 -13.208 1.00 79.94 129 ARG A CA 1
ATOM 1016 C C . ARG A 1 129 ? 17.387 10.170 -12.604 1.00 79.94 129 ARG A C 1
ATOM 1018 O O . ARG A 1 129 ? 17.330 9.703 -11.472 1.00 79.94 129 ARG A O 1
ATOM 1025 N N . VAL A 1 130 ? 16.306 10.333 -13.366 1.00 79.50 130 VAL A N 1
ATOM 1026 C CA . VAL A 1 130 ? 14.909 10.142 -12.920 1.00 79.50 130 VAL A CA 1
ATOM 1027 C C . VAL A 1 130 ? 14.675 8.805 -12.202 1.00 79.50 130 VAL A C 1
ATOM 1029 O O . VAL A 1 130 ? 13.913 8.755 -11.247 1.00 79.50 130 VAL A O 1
ATOM 1032 N N . THR A 1 131 ? 15.361 7.730 -12.607 1.00 74.62 131 THR A N 1
ATOM 1033 C CA . THR A 1 131 ? 15.230 6.401 -11.980 1.00 74.62 131 THR A CA 1
ATOM 1034 C C . THR A 1 131 ? 16.166 6.164 -10.806 1.00 74.62 131 THR A C 1
ATOM 1036 O O . THR A 1 131 ? 15.877 5.339 -9.947 1.00 74.62 131 THR A O 1
ATOM 1039 N N . ARG A 1 132 ? 17.316 6.844 -10.771 1.00 70.94 132 ARG A N 1
ATOM 1040 C CA . ARG A 1 132 ? 18.411 6.514 -9.848 1.00 70.94 132 ARG A CA 1
ATOM 1041 C C . ARG A 1 132 ? 18.099 6.909 -8.411 1.00 70.94 132 ARG A C 1
ATOM 1043 O O . ARG A 1 132 ? 18.615 6.285 -7.492 1.00 70.94 132 ARG A O 1
ATOM 1050 N N . ASP A 1 133 ? 17.273 7.933 -8.258 1.00 72.75 133 ASP A N 1
ATOM 1051 C CA . ASP A 1 133 ? 16.963 8.535 -6.968 1.00 72.75 133 ASP A CA 1
ATOM 1052 C C . ASP A 1 133 ? 15.601 8.057 -6.427 1.00 72.75 133 ASP A C 1
ATOM 1054 O O . ASP A 1 133 ? 15.151 8.544 -5.393 1.00 72.75 133 ASP A O 1
ATOM 1058 N N . VAL A 1 134 ? 14.949 7.095 -7.102 1.00 79.50 134 VAL A N 1
ATOM 1059 C CA . VAL A 1 134 ? 13.686 6.498 -6.648 1.00 79.50 134 VAL A CA 1
ATOM 1060 C C . VAL A 1 134 ? 13.939 5.113 -6.062 1.00 79.50 134 VAL A C 1
ATOM 1062 O O . VAL A 1 134 ? 14.182 4.172 -6.827 1.00 79.50 134 VAL A O 1
ATOM 1065 N N . PRO A 1 135 ? 13.835 4.963 -4.729 1.00 84.31 135 PRO A N 1
ATOM 1066 C CA . PRO A 1 135 ? 14.062 3.688 -4.071 1.00 84.31 135 PRO A CA 1
ATOM 1067 C C . PRO A 1 135 ? 13.161 2.584 -4.646 1.00 84.31 135 PRO A C 1
ATOM 1069 O O . PRO A 1 135 ? 11.938 2.730 -4.711 1.00 84.31 135 PRO A O 1
ATOM 1072 N N . GLY A 1 136 ? 13.770 1.477 -5.067 1.00 85.88 136 GLY A N 1
ATOM 1073 C CA . GLY A 1 136 ? 13.096 0.314 -5.646 1.00 85.88 136 GLY A CA 1
ATOM 1074 C C . GLY A 1 136 ? 12.897 0.357 -7.166 1.00 85.88 136 GLY A C 1
ATOM 1075 O O . GLY A 1 136 ? 12.580 -0.679 -7.746 1.00 85.88 136 GLY A O 1
ATOM 1076 N N . LEU A 1 137 ? 13.090 1.501 -7.835 1.00 89.31 137 LEU A N 1
ATOM 1077 C CA . LEU A 1 137 ? 12.949 1.628 -9.297 1.00 89.31 137 LEU A CA 1
ATOM 1078 C C . LEU A 1 137 ? 14.287 1.832 -10.028 1.00 89.31 137 LEU A C 1
ATOM 1080 O O . LEU A 1 137 ? 14.304 2.112 -11.228 1.00 89.31 137 LEU A O 1
ATOM 1084 N N . GLU A 1 138 ? 15.416 1.647 -9.346 1.00 87.19 138 GLU A N 1
ATOM 1085 C CA . GLU A 1 138 ? 16.755 1.977 -9.847 1.00 87.19 138 GLU A CA 1
ATOM 1086 C C . GLU A 1 138 ? 17.145 1.158 -11.087 1.00 87.19 138 GLU A C 1
ATOM 1088 O O . GLU A 1 138 ? 17.948 1.601 -11.914 1.00 87.19 138 GLU A O 1
ATOM 1093 N N . LEU A 1 139 ? 16.576 -0.044 -11.221 1.00 84.94 139 LEU A N 1
ATOM 1094 C CA . LEU A 1 139 ? 16.820 -0.971 -12.330 1.00 84.94 139 LEU A CA 1
ATOM 1095 C C . LEU A 1 139 ? 15.762 -0.897 -13.438 1.00 84.94 139 LEU A C 1
ATOM 1097 O O . LEU A 1 139 ? 15.927 -1.539 -14.481 1.00 84.94 139 LEU A O 1
ATOM 1101 N N . ILE A 1 140 ? 14.694 -0.118 -13.242 1.00 88.75 140 ILE A N 1
ATOM 1102 C CA . ILE A 1 140 ? 13.638 0.033 -14.239 1.00 88.75 140 ILE A CA 1
ATOM 1103 C C . ILE A 1 140 ? 14.161 0.884 -15.389 1.00 88.75 140 ILE A C 1
ATOM 1105 O O . ILE A 1 140 ? 14.669 1.992 -15.219 1.00 88.75 140 ILE A O 1
ATOM 1109 N N . ARG A 1 141 ? 14.052 0.327 -16.590 1.00 89.38 141 ARG A N 1
ATOM 1110 C CA . ARG A 1 141 ? 14.511 0.942 -17.833 1.00 89.38 141 ARG A CA 1
ATOM 1111 C C . ARG A 1 141 ? 13.439 1.857 -18.414 1.00 89.38 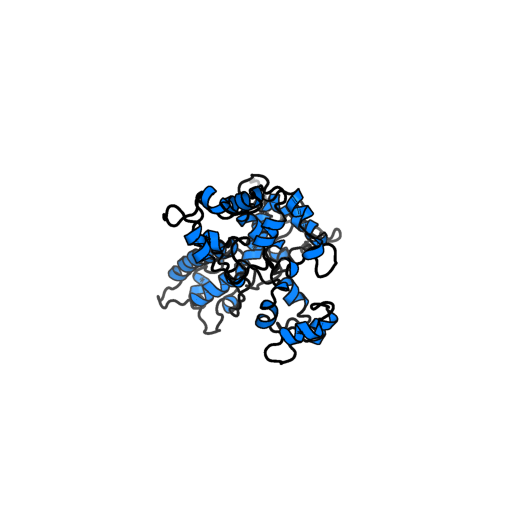141 ARG A C 1
ATOM 1113 O O . ARG A 1 141 ? 12.289 1.806 -18.000 1.00 89.38 141 ARG A O 1
ATOM 1120 N N . PHE A 1 142 ? 13.832 2.664 -19.396 1.00 91.75 142 PHE A N 1
ATOM 1121 C CA . PHE A 1 142 ? 12.970 3.631 -20.082 1.00 91.75 142 PHE A CA 1
ATOM 1122 C C . PHE A 1 142 ? 11.610 3.056 -20.516 1.00 91.75 142 PHE A C 1
ATOM 1124 O O . PHE A 1 142 ? 10.593 3.693 -20.303 1.00 91.75 142 PHE A O 1
ATOM 1131 N N . ASP A 1 143 ? 11.573 1.830 -21.038 1.00 91.31 143 ASP A N 1
ATOM 1132 C CA . ASP A 1 143 ? 10.358 1.118 -21.463 1.00 91.31 143 ASP A CA 1
ATOM 1133 C C . ASP A 1 143 ? 9.386 0.786 -20.319 1.00 91.31 143 ASP A C 1
ATOM 1135 O O . ASP A 1 143 ? 8.190 0.624 -20.545 1.00 91.31 143 ASP A O 1
ATOM 1139 N N . GLY A 1 144 ? 9.872 0.704 -19.080 1.00 91.12 144 GLY A N 1
ATOM 1140 C CA . GLY A 1 144 ? 9.009 0.612 -17.902 1.00 91.12 144 GLY A CA 1
ATOM 1141 C C . GLY A 1 144 ? 8.320 1.935 -17.554 1.00 91.12 144 GLY A C 1
ATOM 1142 O O . GLY A 1 144 ? 7.293 1.921 -16.876 1.00 91.12 144 GLY A O 1
ATOM 1143 N N . TRP A 1 145 ? 8.869 3.060 -18.024 1.00 93.31 145 TRP A N 1
ATOM 1144 C CA . TRP A 1 145 ? 8.353 4.407 -17.778 1.00 93.31 145 TRP A CA 1
ATOM 1145 C C . TRP A 1 145 ? 7.552 4.966 -18.955 1.00 93.31 145 TRP A C 1
ATOM 1147 O O . TRP A 1 145 ? 6.554 5.630 -18.718 1.00 93.31 145 TRP A O 1
ATOM 1157 N N . ASP A 1 146 ? 7.947 4.676 -20.193 1.00 95.12 146 ASP A N 1
ATOM 1158 C CA . ASP A 1 146 ? 7.200 4.993 -21.415 1.00 95.12 146 ASP A CA 1
ATOM 1159 C C . ASP A 1 146 ? 6.053 3.982 -21.571 1.00 95.12 146 ASP A C 1
ATOM 1161 O O . ASP A 1 146 ? 6.203 2.876 -22.101 1.00 95.12 146 ASP A O 1
ATOM 1165 N N . ARG A 1 147 ? 4.897 4.326 -21.003 1.00 93.56 147 ARG A N 1
ATOM 1166 C CA . ARG A 1 147 ? 3.762 3.412 -20.851 1.00 93.56 147 ARG A CA 1
ATOM 1167 C C . ARG A 1 147 ? 2.963 3.280 -22.128 1.00 93.56 147 ARG A C 1
ATOM 1169 O O . ARG A 1 147 ? 2.402 2.210 -22.375 1.00 93.56 147 ARG A O 1
ATOM 1176 N N . ASN A 1 148 ? 2.886 4.351 -22.907 1.00 93.88 148 ASN A N 1
ATOM 1177 C CA . ASN A 1 148 ? 2.158 4.366 -24.167 1.00 93.88 148 ASN A CA 1
ATOM 1178 C C . ASN A 1 148 ? 3.049 4.015 -25.378 1.00 93.88 148 ASN A C 1
ATOM 1180 O O . ASN A 1 148 ? 2.527 3.879 -26.486 1.00 93.88 148 ASN A O 1
ATOM 1184 N N . SER A 1 149 ? 4.354 3.803 -25.156 1.00 94.75 149 SER A N 1
ATOM 1185 C CA . SER A 1 149 ? 5.352 3.484 -26.181 1.00 94.75 149 SER A CA 1
ATOM 1186 C C . SER A 1 149 ? 5.461 4.560 -27.266 1.00 94.75 149 SER A C 1
ATOM 1188 O O . SER A 1 149 ? 5.684 4.240 -28.439 1.00 94.75 149 SER A O 1
ATOM 1190 N N . ASP A 1 150 ? 5.276 5.831 -26.896 1.00 95.69 150 ASP A N 1
ATOM 1191 C CA . ASP A 1 150 ? 5.397 6.969 -27.813 1.00 95.69 150 ASP A CA 1
ATOM 1192 C C . ASP A 1 150 ? 6.847 7.454 -27.994 1.00 95.69 150 ASP A C 1
ATOM 1194 O O . ASP A 1 150 ? 7.112 8.323 -28.831 1.00 95.69 150 ASP A O 1
ATOM 1198 N N . GLY A 1 151 ? 7.799 6.830 -27.291 1.00 95.06 151 GLY A N 1
ATOM 1199 C CA . GLY A 1 151 ? 9.221 7.154 -27.347 1.00 95.06 151 GLY A CA 1
ATOM 1200 C C . GLY A 1 151 ? 9.620 8.297 -26.416 1.00 95.06 151 GLY A C 1
ATOM 1201 O O . GLY A 1 151 ? 10.752 8.781 -26.508 1.00 95.06 151 GLY A O 1
ATOM 1202 N N . SER A 1 152 ? 8.721 8.726 -25.530 1.00 95.81 152 SER A N 1
ATOM 1203 C CA . SER A 1 152 ? 8.958 9.746 -24.515 1.00 95.81 152 SER A CA 1
ATOM 1204 C C . SER A 1 152 ? 8.274 9.381 -23.196 1.00 95.81 152 SER A C 1
ATOM 1206 O O . SER A 1 152 ? 7.311 8.630 -23.177 1.00 95.81 152 SER A O 1
ATOM 1208 N N . VAL A 1 153 ? 8.768 9.917 -22.081 1.00 96.25 153 VAL A N 1
ATOM 1209 C CA . VAL A 1 153 ? 8.137 9.779 -20.763 1.00 96.25 153 VAL A CA 1
ATOM 1210 C C . VAL A 1 153 ? 7.505 11.107 -20.382 1.00 96.25 153 VAL A C 1
ATOM 1212 O O . VAL A 1 153 ? 8.187 12.124 -20.282 1.00 96.25 153 VAL A O 1
ATOM 1215 N N . SER A 1 154 ? 6.204 11.103 -20.141 1.00 96.38 154 SER A N 1
ATOM 1216 C CA . SER A 1 154 ? 5.433 12.254 -19.673 1.00 96.38 154 SER A CA 1
ATOM 1217 C C . SER A 1 154 ? 5.296 12.286 -18.145 1.00 96.38 154 SER A C 1
ATOM 1219 O O . SER A 1 154 ? 5.459 11.279 -17.452 1.00 96.38 154 SER A O 1
ATOM 1221 N N . GLY A 1 155 ? 4.922 13.444 -17.591 1.00 95.25 155 GLY A N 1
ATOM 1222 C CA . GLY A 1 155 ? 4.639 13.571 -16.155 1.00 95.25 155 GLY A CA 1
ATOM 1223 C C . GLY A 1 155 ? 3.456 12.717 -15.662 1.00 95.25 155 GLY A C 1
ATOM 1224 O O . GLY A 1 155 ? 3.415 12.337 -14.492 1.00 95.25 155 GLY A O 1
ATOM 1225 N N . GLU A 1 156 ? 2.496 12.384 -16.532 1.00 96.12 156 GLU A N 1
ATOM 1226 C CA . GLU A 1 156 ? 1.389 11.468 -16.202 1.00 96.12 156 GLU A CA 1
ATOM 1227 C C . GLU A 1 156 ? 1.874 10.019 -16.068 1.00 96.12 156 GLU A C 1
ATOM 1229 O O . GLU A 1 156 ? 1.435 9.280 -15.180 1.00 96.12 156 GLU A O 1
ATOM 1234 N N . GLU A 1 157 ? 2.827 9.619 -16.908 1.00 96.50 157 GLU A N 1
ATOM 1235 C CA . GLU A 1 157 ? 3.445 8.300 -16.832 1.00 96.50 157 GLU A CA 1
ATOM 1236 C C . GLU A 1 157 ? 4.323 8.167 -15.594 1.00 96.50 157 GLU A C 1
ATOM 1238 O O . GLU A 1 157 ? 4.210 7.165 -14.891 1.00 96.50 157 GLU A O 1
ATOM 1243 N N . VAL A 1 158 ? 5.096 9.204 -15.248 1.00 95.25 158 VAL A N 1
ATOM 1244 C CA . VAL A 1 158 ? 5.832 9.269 -13.973 1.00 95.25 158 VAL A CA 1
ATOM 1245 C C . VAL A 1 158 ? 4.886 9.048 -12.793 1.00 95.25 158 VAL A C 1
ATOM 1247 O O . VAL A 1 158 ? 5.127 8.168 -11.969 1.00 95.25 158 VAL A O 1
ATOM 1250 N N . GLN A 1 159 ? 3.775 9.786 -12.723 1.00 96.12 159 GLN A N 1
ATOM 1251 C CA . GLN A 1 159 ? 2.788 9.609 -11.651 1.00 96.12 159 GLN A CA 1
ATOM 1252 C C . GLN A 1 159 ? 2.227 8.185 -11.603 1.00 96.12 159 GLN A C 1
ATOM 1254 O O . GLN A 1 159 ? 2.116 7.598 -10.526 1.00 96.12 159 GLN A O 1
ATOM 1259 N N . THR A 1 160 ? 1.891 7.622 -12.763 1.00 97.06 160 THR A N 1
ATOM 1260 C CA . THR A 1 160 ? 1.346 6.263 -12.877 1.00 97.06 160 THR A CA 1
ATOM 1261 C C . THR A 1 160 ? 2.347 5.219 -12.390 1.00 97.06 160 THR A C 1
ATOM 1263 O O . THR A 1 160 ? 1.984 4.348 -11.602 1.00 97.06 160 THR A O 1
ATOM 1266 N N . VAL A 1 161 ? 3.610 5.333 -12.807 1.00 96.25 161 VAL A N 1
ATOM 1267 C CA . VAL A 1 161 ? 4.708 4.440 -12.416 1.00 96.25 161 VAL A CA 1
ATOM 1268 C C . VAL A 1 161 ? 4.959 4.510 -10.914 1.00 96.25 161 VAL A C 1
ATOM 1270 O O . VAL A 1 161 ? 5.018 3.467 -10.266 1.00 96.25 161 VAL A O 1
ATOM 1273 N N . ILE A 1 162 ? 5.043 5.710 -10.330 1.00 96.44 162 ILE A N 1
ATOM 1274 C CA . ILE A 1 162 ? 5.277 5.857 -8.887 1.00 96.44 162 ILE A CA 1
ATOM 1275 C C . ILE A 1 162 ? 4.090 5.326 -8.074 1.00 96.44 162 ILE A C 1
ATOM 1277 O O . ILE A 1 162 ? 4.288 4.537 -7.149 1.00 96.44 162 ILE A O 1
ATOM 1281 N N . ARG A 1 163 ? 2.846 5.670 -8.431 1.00 97.38 163 ARG A N 1
ATOM 1282 C CA . ARG A 1 163 ? 1.657 5.123 -7.748 1.00 97.38 163 ARG A CA 1
ATOM 1283 C C . ARG A 1 163 ? 1.596 3.599 -7.850 1.00 97.38 163 ARG A C 1
ATOM 1285 O O . ARG A 1 163 ? 1.229 2.939 -6.877 1.00 97.38 163 ARG A O 1
ATOM 1292 N N . ALA A 1 164 ? 1.996 3.033 -8.988 1.00 96.94 164 ALA A N 1
ATOM 1293 C CA . ALA A 1 164 ? 2.095 1.590 -9.162 1.00 96.94 164 ALA A CA 1
ATOM 1294 C C . ALA A 1 164 ? 3.193 0.960 -8.299 1.00 96.94 164 ALA A C 1
ATOM 1296 O O . ALA A 1 164 ? 2.966 -0.062 -7.646 1.00 96.94 164 ALA A O 1
ATOM 1297 N N . ALA A 1 165 ? 4.351 1.609 -8.202 1.00 95.88 165 ALA A N 1
ATOM 1298 C CA . ALA A 1 165 ? 5.458 1.166 -7.366 1.00 95.88 165 ALA A CA 1
ATOM 1299 C C . ALA A 1 165 ? 5.109 1.116 -5.874 1.00 95.88 165 ALA A C 1
ATOM 1301 O O . ALA A 1 165 ? 5.556 0.211 -5.176 1.00 95.88 165 ALA A O 1
ATOM 1302 N N . TYR A 1 166 ? 4.271 2.028 -5.385 1.00 96.31 166 TYR A N 1
ATOM 1303 C CA . TYR A 1 166 ? 3.812 2.042 -3.991 1.00 96.31 166 TYR A CA 1
ATOM 1304 C C . TYR A 1 166 ? 2.535 1.214 -3.750 1.00 96.31 166 TYR A C 1
ATOM 1306 O O . TYR A 1 166 ? 2.042 1.142 -2.626 1.00 96.31 166 TYR A O 1
ATOM 1314 N N . GLY A 1 167 ? 1.979 0.561 -4.776 1.00 95.75 167 GLY A N 1
ATOM 1315 C CA . GLY A 1 167 ? 0.754 -0.229 -4.627 1.00 95.75 167 GLY A CA 1
ATOM 1316 C C . GLY A 1 167 ? -0.485 0.622 -4.338 1.00 95.75 167 GLY A C 1
ATOM 1317 O O . GLY A 1 167 ? -1.353 0.230 -3.557 1.00 95.75 167 GLY A O 1
ATOM 1318 N N . VAL A 1 168 ? -0.559 1.815 -4.930 1.00 97.06 168 VAL A N 1
ATOM 1319 C CA . VAL A 1 168 ? -1.761 2.665 -4.924 1.00 97.06 168 VAL A CA 1
ATOM 1320 C C . VAL A 1 168 ? -2.718 2.227 -6.036 1.00 97.06 168 VAL A C 1
ATOM 1322 O O . VAL A 1 168 ? -3.922 2.079 -5.816 1.00 97.06 168 VAL A O 1
ATOM 1325 N N . GLN A 1 169 ? -2.170 1.952 -7.217 1.00 96.88 169 GLN A N 1
ATOM 1326 C CA . GLN A 1 169 ? -2.898 1.490 -8.398 1.00 96.88 169 GLN A CA 1
ATOM 1327 C C . GLN A 1 169 ? -2.042 0.521 -9.217 1.00 96.88 169 GLN A C 1
ATOM 1329 O O . GLN A 1 169 ? -0.862 0.347 -8.940 1.00 96.88 169 GLN A O 1
ATOM 1334 N N . ARG A 1 170 ? -2.634 -0.091 -10.229 1.00 96.44 170 ARG A N 1
ATOM 1335 C CA . ARG A 1 170 ? -1.968 -0.897 -11.249 1.00 96.44 170 ARG A CA 1
ATOM 1336 C C . ARG A 1 170 ? -1.405 -0.021 -12.363 1.00 96.44 170 ARG A C 1
ATOM 1338 O O . ARG A 1 170 ? -1.811 1.132 -12.534 1.00 96.44 170 ARG A O 1
ATOM 1345 N N . LEU A 1 171 ? -0.516 -0.579 -13.177 1.00 94.69 171 LEU A N 1
ATOM 1346 C CA . LEU A 1 171 ? 0.035 0.092 -14.362 1.00 94.69 171 LEU A CA 1
ATOM 1347 C C . LEU A 1 171 ? -0.999 0.384 -15.457 1.00 94.69 171 LEU A C 1
ATOM 1349 O O . LEU A 1 171 ? -0.703 1.160 -16.368 1.00 94.69 171 LEU A O 1
ATOM 1353 N N . ASP A 1 172 ? -2.168 -0.251 -15.402 1.00 93.69 172 ASP A N 1
ATOM 1354 C CA . ASP A 1 172 ? -3.312 0.004 -16.284 1.00 93.69 172 ASP A CA 1
ATOM 1355 C C . ASP A 1 172 ? -4.309 1.029 -15.700 1.00 93.69 172 ASP A C 1
ATOM 1357 O O . ASP A 1 172 ? -5.331 1.326 -16.318 1.00 93.69 172 ASP A O 1
ATOM 1361 N N . GLY A 1 173 ? -4.011 1.584 -14.519 1.00 94.38 173 GLY A N 1
ATOM 1362 C CA . GLY A 1 173 ? -4.819 2.590 -13.831 1.00 94.38 173 GLY A CA 1
ATOM 1363 C C . GLY A 1 173 ? -5.899 2.033 -12.899 1.00 94.38 173 GLY A C 1
ATOM 1364 O O . GLY A 1 173 ? -6.553 2.815 -12.209 1.00 94.38 173 GLY A O 1
ATOM 1365 N N . GLN A 1 174 ? -6.097 0.713 -12.822 1.00 95.94 174 GLN A N 1
ATOM 1366 C CA . GLN A 1 174 ? -7.051 0.129 -11.875 1.00 95.94 174 GLN A CA 1
ATOM 1367 C C . GLN A 1 174 ? -6.547 0.279 -10.432 1.00 95.94 174 GLN A C 1
ATOM 1369 O O . GLN A 1 174 ? -5.388 0.007 -10.131 1.00 95.94 174 GLN A O 1
ATOM 1374 N N . ALA A 1 175 ? -7.403 0.719 -9.512 1.00 95.62 175 ALA A N 1
ATOM 1375 C CA . ALA A 1 175 ? -6.974 1.052 -8.157 1.00 95.62 175 ALA A CA 1
ATOM 1376 C C . ALA A 1 175 ? -6.792 -0.193 -7.268 1.00 95.62 175 ALA A C 1
ATOM 1378 O O . ALA A 1 175 ? -7.682 -1.042 -7.186 1.00 95.62 175 ALA A O 1
ATOM 1379 N N . TYR A 1 176 ? -5.676 -0.260 -6.535 1.00 96.75 176 TYR A N 1
ATOM 1380 C CA . TYR A 1 176 ? -5.500 -1.220 -5.439 1.00 96.75 176 TYR A CA 1
ATOM 1381 C C . TYR A 1 176 ? -6.163 -0.733 -4.152 1.00 96.75 176 TYR A C 1
ATOM 1383 O O . TYR A 1 176 ? -6.568 -1.539 -3.318 1.00 96.75 176 TYR A O 1
ATOM 1391 N N . ARG A 1 177 ? -6.271 0.586 -3.983 1.00 94.31 177 ARG A N 1
ATOM 1392 C CA . ARG A 1 177 ? -6.806 1.244 -2.789 1.00 94.31 177 ARG A CA 1
ATOM 1393 C C . ARG A 1 177 ? -8.056 2.029 -3.137 1.00 94.31 177 ARG A C 1
ATOM 1395 O O . ARG A 1 177 ? -8.196 2.537 -4.245 1.00 94.31 177 ARG A O 1
ATOM 1402 N N . THR A 1 178 ? -8.966 2.150 -2.184 1.00 90.94 178 THR A N 1
ATOM 1403 C CA . THR A 1 178 ? -10.210 2.910 -2.364 1.00 90.94 178 THR A CA 1
ATOM 1404 C C . THR A 1 178 ? -10.251 4.130 -1.454 1.00 90.94 178 THR A C 1
ATOM 1406 O O . THR A 1 178 ? -9.637 4.095 -0.386 1.00 90.94 178 THR A O 1
ATOM 1409 N N . PRO A 1 179 ? -11.036 5.170 -1.797 1.00 89.25 179 PRO A N 1
ATOM 1410 C CA . PRO A 1 179 ? -11.246 6.316 -0.911 1.00 89.25 179 PRO A CA 1
ATOM 1411 C C . PRO A 1 179 ? -11.796 5.937 0.469 1.00 89.25 179 PRO A C 1
ATOM 1413 O O . PRO A 1 179 ? -11.552 6.644 1.434 1.00 89.25 179 PRO A O 1
ATOM 1416 N N . ALA A 1 180 ? -12.475 4.793 0.596 1.00 90.25 180 ALA A N 1
ATOM 1417 C CA . ALA A 1 180 ? -12.954 4.269 1.875 1.00 90.25 180 ALA A CA 1
ATOM 1418 C C . ALA A 1 180 ? -11.839 3.707 2.783 1.00 90.25 180 ALA A C 1
ATOM 1420 O O . ALA A 1 180 ? -12.123 3.232 3.881 1.00 90.25 180 ALA A O 1
ATOM 1421 N N . GLY A 1 181 ? -10.580 3.707 2.333 1.00 91.75 181 GLY A N 1
ATOM 1422 C CA . GLY A 1 181 ? -9.448 3.147 3.073 1.00 91.75 181 GLY A CA 1
ATOM 1423 C C . GLY A 1 181 ? -9.321 1.625 2.975 1.00 91.75 181 GLY A C 1
ATOM 1424 O O . GLY A 1 181 ? -8.509 1.045 3.688 1.00 91.75 181 GLY A O 1
ATOM 1425 N N . THR A 1 182 ? -10.091 0.970 2.096 1.00 93.88 182 THR A N 1
ATOM 1426 C CA . THR A 1 182 ? -9.957 -0.476 1.837 1.00 93.88 182 THR A CA 1
ATOM 1427 C C . THR A 1 182 ? -8.933 -0.758 0.740 1.00 93.88 182 THR A C 1
ATOM 1429 O O . THR A 1 182 ? -8.780 0.046 -0.188 1.00 93.88 182 THR A O 1
ATOM 1432 N N . VAL A 1 183 ? -8.264 -1.908 0.835 1.00 95.81 183 VAL A N 1
ATOM 1433 C CA . VAL A 1 183 ? -7.202 -2.364 -0.074 1.00 95.81 183 VAL A CA 1
ATOM 1434 C C . VAL A 1 183 ? -7.608 -3.696 -0.700 1.00 95.81 183 VAL A C 1
ATOM 1436 O O . VAL A 1 183 ? -8.052 -4.603 -0.003 1.00 95.81 183 VAL A O 1
ATOM 1439 N N . VAL A 1 184 ? -7.470 -3.846 -2.014 1.00 95.94 184 VAL A N 1
ATOM 1440 C CA . VAL A 1 184 ? -7.740 -5.110 -2.712 1.00 95.94 184 VAL A CA 1
ATOM 1441 C C . VAL A 1 184 ? -6.719 -6.164 -2.279 1.00 95.94 184 VAL A C 1
ATOM 1443 O O . VAL A 1 184 ? -5.518 -5.908 -2.257 1.00 95.94 184 VAL A O 1
ATOM 1446 N N . ASN A 1 185 ? -7.175 -7.381 -1.987 1.00 94.50 185 ASN A N 1
ATOM 1447 C CA . ASN A 1 185 ? -6.303 -8.530 -1.762 1.00 94.50 185 ASN A CA 1
ATOM 1448 C C . ASN A 1 185 ? -5.783 -9.060 -3.111 1.00 94.50 185 ASN A C 1
ATOM 1450 O O . ASN A 1 185 ? -6.273 -10.061 -3.644 1.00 94.50 185 ASN A O 1
ATOM 1454 N N . ASN A 1 186 ? -4.819 -8.342 -3.692 1.00 95.31 186 ASN A N 1
ATOM 1455 C CA . ASN A 1 186 ? -4.218 -8.706 -4.973 1.00 95.31 186 ASN A CA 1
ATOM 1456 C C . ASN A 1 186 ? -3.381 -9.988 -4.879 1.00 95.31 186 ASN A C 1
ATOM 1458 O O . ASN A 1 186 ? -3.334 -10.752 -5.833 1.00 95.31 186 ASN A O 1
ATOM 1462 N N . MET A 1 187 ? -2.819 -10.302 -3.709 1.00 92.94 187 MET A N 1
ATOM 1463 C CA . MET A 1 187 ? -2.145 -11.580 -3.476 1.00 92.94 187 MET A CA 1
ATOM 1464 C C . MET A 1 187 ? -3.062 -12.769 -3.796 1.00 92.94 187 MET A C 1
ATOM 1466 O O . MET A 1 187 ? -2.627 -13.724 -4.437 1.00 92.94 187 MET A O 1
ATOM 1470 N N . LEU A 1 188 ? -4.341 -12.693 -3.412 1.00 91.75 188 LEU A N 1
ATOM 1471 C CA . LEU A 1 188 ? -5.316 -13.732 -3.735 1.00 91.75 188 LEU A CA 1
ATOM 1472 C C . LEU A 1 188 ? -5.709 -13.736 -5.218 1.00 91.75 188 LEU A C 1
ATOM 1474 O O . LEU A 1 188 ? -5.916 -14.811 -5.772 1.00 91.75 188 LEU A O 1
ATOM 1478 N N . PHE A 1 189 ? -5.796 -12.562 -5.853 1.00 94.56 189 PHE A N 1
ATOM 1479 C CA . PHE A 1 189 ? -6.056 -12.448 -7.292 1.00 94.56 189 PHE A CA 1
ATOM 1480 C C . PHE A 1 189 ? -4.950 -13.133 -8.102 1.00 94.56 189 PHE A C 1
ATOM 1482 O O . PHE A 1 189 ? -5.231 -14.052 -8.864 1.00 94.56 189 PHE A O 1
ATOM 1489 N N . THR A 1 190 ? -3.688 -12.774 -7.854 1.00 92.25 190 THR A N 1
ATOM 1490 C CA . THR A 1 190 ? -2.527 -13.391 -8.511 1.00 92.25 190 THR A CA 1
ATOM 1491 C C . THR A 1 190 ? -2.412 -14.881 -8.196 1.00 92.25 190 THR A C 1
ATOM 1493 O O . THR A 1 190 ? -1.937 -15.650 -9.021 1.00 92.25 190 THR A O 1
ATOM 1496 N N . HIS A 1 191 ? -2.850 -15.324 -7.014 1.00 90.69 191 HIS A N 1
ATOM 1497 C CA . HIS A 1 191 ? -2.895 -16.752 -6.705 1.00 90.69 191 HIS A CA 1
ATOM 1498 C C . HIS A 1 191 ? -3.976 -17.504 -7.500 1.00 90.69 191 HIS A C 1
ATOM 1500 O O . HIS A 1 191 ? -3.784 -18.676 -7.812 1.00 90.69 191 HIS A O 1
ATOM 1506 N N . ALA A 1 192 ? -5.103 -16.853 -7.798 1.00 92.19 192 ALA A N 1
ATOM 1507 C CA . ALA A 1 192 ? -6.194 -17.418 -8.591 1.00 92.19 192 ALA A CA 1
ATOM 1508 C C . ALA A 1 192 ? -5.925 -17.389 -10.106 1.00 92.19 192 ALA A C 1
ATOM 1510 O O . ALA A 1 192 ? -6.459 -18.223 -10.839 1.00 92.19 192 ALA A O 1
ATOM 1511 N N . ASP A 1 193 ? -5.099 -16.451 -10.566 1.00 93.81 193 ASP A N 1
ATOM 1512 C CA . ASP A 1 193 ? -4.572 -16.383 -11.930 1.00 93.81 193 ASP A CA 1
ATOM 1513 C C . ASP A 1 193 ? -3.441 -17.415 -12.130 1.00 93.81 193 ASP A C 1
ATOM 1515 O O . ASP A 1 193 ? -2.249 -17.113 -12.072 1.00 93.81 193 ASP A O 1
ATOM 1519 N N . GLU A 1 194 ? -3.821 -18.683 -12.325 1.00 85.56 194 GLU A N 1
ATOM 1520 C CA . GLU A 1 194 ? -2.883 -19.812 -12.445 1.00 85.56 194 GLU A CA 1
ATOM 1521 C C . GLU A 1 194 ? -1.905 -19.683 -13.629 1.00 85.56 194 GLU A C 1
ATOM 1523 O O . GLU A 1 194 ? -0.804 -20.240 -13.584 1.00 85.56 194 GLU A O 1
ATOM 1528 N N . ASN A 1 195 ? -2.315 -19.016 -14.713 1.00 89.62 195 ASN A N 1
ATOM 1529 C CA . ASN A 1 195 ? -1.557 -18.902 -15.961 1.00 89.62 195 ASN A CA 1
ATOM 1530 C C . ASN A 1 195 ? -0.899 -17.531 -16.167 1.00 89.62 195 ASN A C 1
ATOM 1532 O O . ASN A 1 195 ? -0.144 -17.387 -17.133 1.00 89.62 195 ASN A O 1
ATOM 1536 N N . GLY A 1 196 ? -1.120 -16.575 -15.264 1.00 91.19 196 GLY A N 1
ATOM 1537 C CA . GLY A 1 196 ? -0.490 -15.259 -15.287 1.00 91.19 196 GLY A CA 1
ATOM 1538 C C . GLY A 1 196 ? -0.958 -14.387 -16.451 1.00 91.19 196 GLY A C 1
ATOM 1539 O O . GLY A 1 196 ? -0.163 -13.595 -16.961 1.00 91.19 196 GLY A O 1
ATOM 1540 N N . ASP A 1 197 ? -2.188 -14.583 -16.935 1.00 93.94 197 ASP A N 1
ATOM 1541 C CA . ASP A 1 197 ? -2.765 -13.800 -18.038 1.00 93.94 197 ASP A CA 1
ATOM 1542 C C . ASP A 1 197 ? -3.677 -12.660 -17.561 1.00 93.94 197 ASP A C 1
ATOM 1544 O O . ASP A 1 197 ? -4.381 -12.047 -18.370 1.00 93.94 197 ASP A O 1
ATOM 1548 N N . ASP A 1 198 ? -3.606 -12.347 -16.265 1.00 94.62 198 ASP A N 1
ATOM 1549 C CA . ASP A 1 198 ? -4.365 -11.311 -15.574 1.00 94.62 198 ASP A CA 1
ATOM 1550 C C . ASP A 1 198 ? -5.876 -11.566 -15.549 1.00 94.62 198 ASP A C 1
ATOM 1552 O O . ASP A 1 198 ? -6.698 -10.640 -15.512 1.00 94.62 198 ASP A O 1
ATOM 1556 N N . ARG A 1 199 ? -6.266 -12.842 -15.618 1.00 95.44 199 ARG A N 1
ATOM 1557 C CA . ARG A 1 199 ? -7.657 -13.266 -15.739 1.00 95.44 199 ARG A CA 1
ATOM 1558 C C . ARG A 1 199 ? -7.921 -14.526 -14.929 1.00 95.44 199 ARG A C 1
ATOM 1560 O O . ARG A 1 199 ? -7.134 -15.461 -14.893 1.00 95.44 199 ARG A O 1
ATOM 1567 N N . ILE A 1 200 ? -9.099 -14.599 -14.314 1.00 95.75 200 ILE A N 1
ATOM 1568 C CA . ILE A 1 200 ? -9.504 -15.778 -13.542 1.00 95.75 200 ILE A CA 1
ATOM 1569 C C . ILE A 1 200 ? -10.610 -16.506 -14.291 1.00 95.75 200 ILE A C 1
ATOM 1571 O O . ILE A 1 200 ? -11.769 -16.092 -14.302 1.00 95.75 200 ILE A O 1
ATOM 1575 N N . SER A 1 201 ? -10.266 -17.640 -14.898 1.00 94.62 201 SER A N 1
ATOM 1576 C CA . SER A 1 201 ? -11.269 -18.505 -15.525 1.00 94.62 201 SER A CA 1
ATOM 1577 C C . SER A 1 201 ? -12.265 -19.055 -14.496 1.00 94.62 201 SER A C 1
ATOM 1579 O O . SER A 1 201 ? -11.906 -19.357 -13.354 1.00 94.62 201 SER A O 1
ATOM 1581 N N . LYS A 1 202 ? -13.512 -19.307 -14.918 1.00 94.44 202 LYS A N 1
ATOM 1582 C CA . LYS A 1 202 ? -14.516 -19.980 -14.074 1.00 94.44 202 LYS A CA 1
ATOM 1583 C C . LYS A 1 202 ? -14.022 -21.291 -13.463 1.00 94.44 202 LYS A C 1
ATOM 1585 O O . LYS A 1 202 ? -14.341 -21.592 -12.316 1.00 94.44 202 LYS A O 1
ATOM 1590 N N . ARG A 1 203 ? -13.239 -22.075 -14.214 1.00 93.25 203 ARG A N 1
ATOM 1591 C CA . ARG A 1 203 ? -12.640 -23.321 -13.714 1.00 93.25 203 ARG A CA 1
ATOM 1592 C C . ARG A 1 203 ? -11.718 -23.035 -12.527 1.00 93.25 203 ARG A C 1
ATOM 1594 O O . ARG A 1 203 ? -11.958 -23.590 -11.461 1.00 93.25 203 ARG A O 1
ATOM 1601 N N . ALA A 1 204 ? -10.729 -22.155 -12.707 1.00 92.62 204 ALA A N 1
ATOM 1602 C CA . ALA A 1 204 ? -9.777 -21.790 -11.657 1.00 92.62 204 ALA A CA 1
ATOM 1603 C C . ALA A 1 204 ? -10.500 -21.238 -10.416 1.00 92.62 204 ALA A C 1
ATOM 1605 O O . ALA A 1 204 ? -10.223 -21.656 -9.294 1.00 92.62 204 ALA A O 1
ATOM 1606 N N . TYR A 1 205 ? -11.519 -20.392 -10.619 1.00 92.88 205 TYR A N 1
ATOM 1607 C CA . TYR A 1 205 ? -12.325 -19.850 -9.526 1.00 92.88 205 TYR A CA 1
ATOM 1608 C C . TYR A 1 205 ? -13.010 -20.941 -8.677 1.00 92.88 205 TYR A C 1
ATOM 1610 O O . TYR A 1 205 ? -13.012 -20.883 -7.443 1.00 92.88 205 TYR A O 1
ATOM 1618 N N . LEU A 1 206 ? -13.635 -21.923 -9.336 1.00 92.31 206 LEU A N 1
ATOM 1619 C CA . LEU A 1 206 ? -14.386 -22.989 -8.671 1.00 92.31 206 LEU A CA 1
ATOM 1620 C C . LEU A 1 206 ? -13.463 -24.031 -8.031 1.00 92.31 206 LEU A C 1
ATOM 1622 O O . LEU A 1 206 ? -13.696 -24.423 -6.889 1.00 92.31 206 LEU A O 1
ATOM 1626 N N . GLU A 1 207 ? -12.427 -24.470 -8.747 1.00 91.62 207 GLU A N 1
ATOM 1627 C CA . GLU A 1 207 ? -11.480 -25.489 -8.275 1.00 91.62 207 GLU A CA 1
ATOM 1628 C C . GLU A 1 207 ? -10.618 -24.976 -7.116 1.00 91.62 207 GLU A C 1
ATOM 1630 O O . GLU A 1 207 ? -10.387 -25.716 -6.161 1.00 91.62 207 GLU A O 1
ATOM 1635 N N . GLY A 1 208 ? -10.223 -23.700 -7.143 1.00 86.38 208 GLY A N 1
ATOM 1636 C CA . GLY A 1 208 ? -9.506 -23.059 -6.038 1.00 86.38 208 GLY A CA 1
ATOM 1637 C C . GLY A 1 208 ? -10.388 -22.714 -4.834 1.00 86.38 208 GLY A C 1
ATOM 1638 O O . GLY A 1 208 ? -9.891 -22.226 -3.822 1.00 86.38 208 GLY A O 1
ATOM 1639 N N . GLY A 1 209 ? -11.703 -22.959 -4.910 1.00 86.25 209 GLY A N 1
ATOM 1640 C CA . GLY A 1 209 ? -12.625 -22.754 -3.793 1.00 86.25 209 GLY A CA 1
ATOM 1641 C C . GLY A 1 209 ? -12.817 -21.287 -3.398 1.00 86.25 209 GLY A C 1
ATOM 1642 O O . GLY A 1 209 ? -13.311 -21.007 -2.305 1.00 86.25 209 GLY A O 1
ATOM 1643 N N . TYR A 1 210 ? -12.470 -20.339 -4.274 1.00 85.62 210 TYR A N 1
ATOM 1644 C CA . TYR A 1 210 ? -12.421 -18.918 -3.930 1.00 85.62 210 TYR A CA 1
ATOM 1645 C C . TYR A 1 210 ? -13.788 -18.340 -3.545 1.00 85.62 210 TYR A C 1
ATOM 1647 O O . TYR A 1 210 ? -13.840 -17.356 -2.810 1.00 85.62 210 TYR A O 1
ATOM 1655 N N . GLY A 1 211 ? -14.891 -18.922 -4.018 1.00 81.25 211 GLY A N 1
ATOM 1656 C CA . GLY A 1 211 ? -16.255 -18.516 -3.656 1.00 81.25 211 GLY A CA 1
ATOM 1657 C C . GLY A 1 211 ? -16.908 -19.344 -2.536 1.00 81.25 211 GLY A C 1
ATOM 1658 O O . GLY A 1 211 ? -18.086 -19.143 -2.235 1.00 81.25 211 GLY A O 1
ATOM 1659 N N . GLY A 1 212 ? -16.177 -20.277 -1.917 1.00 86.44 212 GLY A N 1
ATOM 1660 C CA . GLY A 1 212 ? -16.689 -21.130 -0.842 1.00 86.44 212 GLY A CA 1
ATOM 1661 C C . GLY A 1 212 ? -17.901 -21.976 -1.258 1.00 86.44 212 GLY A C 1
ATOM 1662 O O . GLY A 1 212 ? -17.974 -22.478 -2.379 1.00 86.44 212 GLY A O 1
ATOM 1663 N N . LYS A 1 213 ? -18.874 -22.138 -0.349 1.00 84.81 213 LYS A N 1
ATOM 1664 C CA . LYS A 1 213 ? -20.052 -23.009 -0.551 1.00 84.81 213 LYS A CA 1
ATOM 1665 C C . LYS A 1 213 ? -20.921 -22.612 -1.757 1.00 84.81 213 LYS A C 1
ATOM 1667 O O . LYS A 1 213 ? -21.480 -23.496 -2.397 1.00 84.81 213 LYS A O 1
ATOM 1672 N N . ASN A 1 214 ? -20.977 -21.322 -2.097 1.00 87.81 214 ASN A N 1
ATOM 1673 C CA . ASN A 1 214 ? -21.818 -20.782 -3.176 1.00 87.81 214 ASN A CA 1
ATOM 1674 C C . ASN A 1 214 ? -20.972 -20.241 -4.340 1.00 87.81 214 ASN A C 1
ATOM 1676 O O . ASN A 1 214 ? -21.312 -19.235 -4.960 1.00 87.81 214 ASN A O 1
ATOM 1680 N N . ALA A 1 215 ? -19.838 -20.886 -4.636 1.00 88.44 215 ALA A N 1
ATOM 1681 C CA . ALA A 1 215 ? -18.867 -20.347 -5.584 1.00 88.44 215 ALA A CA 1
ATOM 1682 C C . ALA A 1 215 ? -19.435 -20.096 -6.991 1.00 88.44 215 ALA A C 1
ATOM 1684 O O . ALA A 1 215 ? -19.092 -19.097 -7.610 1.00 88.44 215 ALA A O 1
ATOM 1685 N N . ALA A 1 216 ? -20.331 -20.951 -7.491 1.00 91.69 216 ALA A N 1
ATOM 1686 C CA . ALA A 1 216 ? -20.931 -20.759 -8.813 1.00 91.69 216 ALA A CA 1
ATOM 1687 C C . ALA A 1 216 ? -21.821 -19.506 -8.897 1.00 91.69 216 ALA A C 1
ATOM 1689 O O . ALA A 1 216 ? -21.785 -18.812 -9.910 1.00 91.69 216 ALA A O 1
ATOM 1690 N N . GLU A 1 217 ? -22.582 -19.217 -7.839 1.00 91.75 217 GLU A N 1
ATOM 1691 C CA . GLU A 1 217 ? -23.448 -18.034 -7.742 1.00 91.75 217 GLU A CA 1
ATOM 1692 C C . GLU A 1 217 ? -22.597 -16.770 -7.602 1.00 91.75 217 GLU A C 1
ATOM 1694 O O . GLU A 1 217 ? -22.730 -15.854 -8.406 1.00 91.75 217 GLU A O 1
ATOM 1699 N N . LYS A 1 218 ? -21.630 -16.771 -6.672 1.00 90.38 218 LYS A N 1
ATOM 1700 C CA . LYS A 1 218 ? -20.704 -15.643 -6.474 1.00 90.38 218 LYS A CA 1
ATOM 1701 C C . LYS A 1 218 ? -19.869 -15.337 -7.716 1.00 90.38 218 LYS A C 1
ATOM 1703 O O . LYS A 1 218 ? -19.568 -14.178 -7.976 1.00 90.38 218 LYS A O 1
ATOM 1708 N N . PHE A 1 219 ? -19.487 -16.361 -8.482 1.00 92.94 219 PHE A N 1
ATOM 1709 C CA . PHE A 1 219 ? -18.824 -16.158 -9.767 1.00 92.94 219 PHE A CA 1
ATOM 1710 C C . PHE A 1 219 ? -19.747 -15.434 -10.745 1.00 92.94 219 PHE A C 1
ATOM 1712 O O . PHE A 1 219 ? -19.336 -14.456 -11.345 1.00 92.94 219 PHE A O 1
ATOM 1719 N N . GLN A 1 220 ? -20.993 -15.892 -10.883 1.00 93.19 220 GLN A N 1
ATOM 1720 C CA . GLN A 1 220 ? -21.964 -15.279 -11.789 1.00 93.19 220 GLN A CA 1
ATOM 1721 C C . GLN A 1 220 ? -22.318 -13.837 -11.390 1.00 93.19 220 GLN A C 1
ATOM 1723 O O . GLN A 1 220 ? -22.607 -13.023 -12.256 1.00 93.19 220 GLN A O 1
ATOM 1728 N N . GLU A 1 221 ? -22.309 -13.517 -10.097 1.00 91.56 221 GLU A N 1
ATOM 1729 C CA . GLU A 1 221 ? -22.489 -12.145 -9.606 1.00 91.56 221 GLU A CA 1
ATOM 1730 C C . GLU A 1 221 ? -21.283 -11.245 -9.908 1.00 91.56 221 GLU A C 1
ATOM 1732 O O . GLU A 1 221 ? -21.452 -10.044 -10.116 1.00 91.56 221 GLU A O 1
ATOM 1737 N N . ALA A 1 222 ? -20.074 -11.813 -9.909 1.00 91.25 222 ALA A N 1
ATOM 1738 C CA . ALA A 1 222 ? -18.838 -11.090 -10.184 1.00 91.25 222 ALA A CA 1
ATOM 1739 C C . ALA A 1 222 ? -18.551 -10.936 -11.689 1.00 91.25 222 ALA A C 1
ATOM 1741 O O . ALA A 1 222 ? -17.962 -9.933 -12.070 1.00 91.25 222 ALA A O 1
ATOM 1742 N N . ASP A 1 223 ? -18.960 -11.903 -12.513 1.00 94.75 223 ASP A N 1
ATOM 1743 C CA . ASP A 1 223 ? -18.822 -11.930 -13.977 1.00 94.75 223 ASP A CA 1
ATOM 1744 C C . ASP A 1 223 ? -19.897 -11.035 -14.610 1.00 94.75 223 ASP A C 1
ATOM 1746 O O . ASP A 1 223 ? -21.018 -11.468 -14.896 1.00 94.75 223 ASP A O 1
ATOM 1750 N N . LEU A 1 224 ? -19.593 -9.743 -14.725 1.00 92.50 224 LEU A N 1
ATOM 1751 C CA . LEU A 1 224 ? -20.587 -8.713 -15.025 1.00 92.50 224 LEU A CA 1
ATOM 1752 C C . LEU A 1 224 ? -20.911 -8.629 -16.511 1.00 92.50 224 LEU A C 1
ATOM 1754 O O . LEU A 1 224 ? -22.031 -8.247 -16.867 1.00 92.50 224 LEU A O 1
ATOM 1758 N N . ASP A 1 225 ? -19.945 -8.949 -17.366 1.00 93.38 225 ASP A N 1
ATOM 1759 C CA . ASP A 1 225 ? -20.153 -9.020 -18.810 1.00 93.38 225 ASP A CA 1
ATOM 1760 C C . ASP A 1 225 ? -20.538 -10.429 -19.297 1.00 93.38 225 ASP A C 1
ATOM 1762 O O . ASP A 1 225 ? -21.056 -10.573 -20.411 1.00 93.38 225 ASP A O 1
ATOM 1766 N N . GLY A 1 226 ? -20.407 -11.447 -18.440 1.00 93.19 226 GLY A N 1
ATOM 1767 C CA . GLY A 1 226 ? -20.824 -12.815 -18.715 1.00 93.19 226 GLY A CA 1
ATOM 1768 C C . GLY A 1 226 ? -19.869 -13.561 -19.644 1.00 93.19 226 GLY A C 1
ATOM 1769 O O . GLY A 1 226 ? -20.296 -14.522 -20.298 1.00 93.19 226 GLY A O 1
ATOM 1770 N N . GLU A 1 227 ? -18.608 -13.129 -19.749 1.00 94.69 227 GLU A N 1
ATOM 1771 C CA . GLU A 1 227 ? -17.605 -13.770 -20.601 1.00 94.69 227 GLU A CA 1
ATOM 1772 C C . GLU A 1 227 ? -17.059 -15.084 -20.014 1.00 94.69 227 GLU A C 1
ATOM 1774 O O . GLU A 1 227 ? -16.372 -15.849 -20.700 1.00 94.69 227 GLU A O 1
ATOM 1779 N N . GLY A 1 228 ? -17.420 -15.413 -18.767 1.00 94.06 228 GLY A N 1
ATOM 1780 C CA . GLY A 1 228 ? -16.985 -16.634 -18.089 1.00 94.06 228 GLY A CA 1
ATOM 1781 C C . GLY A 1 228 ? -15.562 -16.545 -17.534 1.00 94.06 228 GLY A C 1
ATOM 1782 O O . GLY A 1 228 ? -14.957 -17.579 -17.208 1.00 94.06 228 GLY A O 1
ATOM 1783 N N . ILE A 1 229 ? -15.035 -15.328 -17.425 1.00 95.44 229 ILE A N 1
ATOM 1784 C CA . ILE A 1 229 ? -13.703 -14.984 -16.938 1.00 95.44 229 ILE A CA 1
ATOM 1785 C C . ILE A 1 229 ? -13.855 -13.746 -16.053 1.00 95.44 229 ILE A C 1
ATOM 1787 O O . ILE A 1 229 ? -14.576 -12.835 -16.421 1.00 95.44 229 ILE A O 1
ATOM 1791 N N . LEU A 1 230 ? -13.182 -13.707 -14.902 1.00 96.12 230 LEU A N 1
ATOM 1792 C CA . LEU A 1 230 ? -13.139 -12.505 -14.071 1.00 96.12 230 LEU A CA 1
ATOM 1793 C C . LEU A 1 230 ? -11.876 -11.712 -14.368 1.00 96.12 230 LEU A C 1
ATOM 1795 O O . LEU A 1 230 ? -10.759 -12.224 -14.244 1.00 96.12 230 LEU A O 1
ATOM 1799 N N . THR A 1 231 ? -12.064 -10.443 -14.690 1.00 96.12 231 THR A N 1
ATOM 1800 C CA . THR A 1 231 ? -10.999 -9.440 -14.728 1.00 96.12 231 THR A CA 1
ATOM 1801 C C . THR A 1 231 ? -10.661 -8.939 -13.319 1.00 96.12 231 THR A C 1
ATOM 1803 O O . THR A 1 231 ? -11.431 -9.118 -12.369 1.00 96.12 231 THR A O 1
ATOM 1806 N N . PHE A 1 232 ? -9.532 -8.239 -13.157 1.00 95.69 232 PHE A N 1
ATOM 1807 C CA . PHE A 1 232 ? -9.224 -7.547 -11.897 1.00 95.69 232 PHE A CA 1
ATOM 1808 C C . PHE A 1 232 ? -10.328 -6.555 -11.490 1.00 95.69 232 PHE A C 1
ATOM 1810 O O . PHE A 1 232 ? -10.684 -6.464 -10.311 1.00 95.69 232 PHE A O 1
ATOM 1817 N N . ALA A 1 233 ? -10.913 -5.835 -12.453 1.00 94.62 233 ALA A N 1
ATOM 1818 C CA . ALA A 1 233 ? -11.979 -4.862 -12.209 1.00 94.62 233 ALA A CA 1
ATOM 1819 C C . ALA A 1 233 ? -13.218 -5.512 -11.582 1.00 94.62 233 ALA A C 1
ATOM 1821 O O . ALA A 1 233 ? -13.849 -4.937 -10.697 1.00 94.62 233 ALA A O 1
ATOM 1822 N N . GLU A 1 234 ? -13.566 -6.711 -12.034 1.00 95.12 234 GLU A N 1
ATOM 1823 C CA . GLU A 1 234 ? -14.685 -7.494 -11.514 1.00 95.12 234 GLU A CA 1
ATOM 1824 C C . GLU A 1 234 ? -14.355 -8.127 -10.169 1.00 95.12 234 GLU A C 1
ATOM 1826 O O . GLU A 1 234 ? -15.103 -7.967 -9.202 1.00 95.12 234 GLU A O 1
ATOM 1831 N N . TRP A 1 235 ? -13.189 -8.766 -10.071 1.00 92.50 235 TRP A N 1
ATOM 1832 C CA . TRP A 1 235 ? -12.706 -9.371 -8.835 1.00 92.50 235 TRP A CA 1
ATOM 1833 C C . TRP A 1 235 ? -12.655 -8.366 -7.681 1.00 92.50 235 TRP A C 1
ATOM 1835 O O . TRP A 1 235 ? -13.129 -8.637 -6.576 1.00 92.50 235 TRP A O 1
ATOM 1845 N N . SER A 1 236 ? -12.109 -7.180 -7.946 1.00 93.12 236 SER A N 1
ATOM 1846 C CA . SER A 1 236 ? -11.918 -6.132 -6.947 1.00 93.12 236 SER A CA 1
ATOM 1847 C C . SER A 1 236 ? -13.221 -5.487 -6.481 1.00 93.12 236 SER A C 1
ATOM 1849 O O . SER A 1 236 ? -13.201 -4.800 -5.463 1.00 93.12 236 SER A O 1
ATOM 1851 N N . ARG A 1 237 ? -14.365 -5.673 -7.157 1.00 89.31 237 ARG A N 1
ATOM 1852 C CA . ARG A 1 237 ? -15.663 -5.115 -6.715 1.00 89.31 237 ARG A CA 1
ATOM 1853 C C . ARG A 1 237 ? -16.260 -5.845 -5.520 1.00 89.31 237 ARG A C 1
ATOM 1855 O O . ARG A 1 237 ? -17.019 -5.239 -4.770 1.00 89.31 237 ARG A O 1
ATOM 1862 N N . ALA A 1 238 ? -15.921 -7.114 -5.329 1.00 85.50 238 ALA A N 1
ATOM 1863 C CA . ALA A 1 238 ? -16.456 -7.912 -4.239 1.00 85.50 238 ALA A CA 1
ATOM 1864 C C . ALA A 1 238 ? -15.888 -7.453 -2.875 1.00 85.50 238 ALA A C 1
ATOM 1866 O O . ALA A 1 238 ? -14.668 -7.484 -2.693 1.00 85.50 238 ALA A O 1
ATOM 1867 N N . PRO A 1 239 ? -16.728 -7.078 -1.885 1.00 83.50 239 PRO A N 1
ATOM 1868 C CA . PRO A 1 239 ? -16.255 -6.585 -0.586 1.00 83.50 239 PRO A CA 1
ATOM 1869 C C . PRO A 1 239 ? -15.320 -7.556 0.147 1.00 83.50 239 PRO A C 1
ATOM 1871 O O . PRO A 1 239 ? -14.263 -7.151 0.614 1.00 83.50 239 PRO A O 1
ATOM 1874 N N . HIS A 1 240 ? -15.630 -8.856 0.139 1.00 82.44 240 HIS A N 1
ATOM 1875 C CA . HIS A 1 240 ? -14.803 -9.913 0.744 1.00 82.44 240 HIS A CA 1
ATOM 1876 C C . HIS A 1 240 ? -13.453 -10.160 0.033 1.00 82.44 240 HIS A C 1
ATOM 1878 O O . HIS A 1 240 ? -12.659 -10.990 0.474 1.00 82.44 240 HIS A O 1
ATOM 1884 N N . ARG A 1 241 ? -13.183 -9.484 -1.094 1.00 89.75 241 ARG A N 1
ATOM 1885 C CA . ARG A 1 241 ? -11.867 -9.455 -1.764 1.00 89.75 241 ARG A CA 1
ATOM 1886 C C . ARG A 1 241 ? -11.031 -8.254 -1.361 1.00 89.75 241 ARG A C 1
ATOM 1888 O O . ARG A 1 241 ? -9.915 -8.095 -1.852 1.00 89.75 241 ARG A O 1
ATOM 1895 N N . ARG A 1 242 ? -11.565 -7.409 -0.487 1.00 91.50 242 ARG A N 1
ATOM 1896 C CA . ARG A 1 242 ? -10.886 -6.250 0.061 1.00 91.50 242 ARG A CA 1
ATOM 1897 C C . ARG A 1 242 ? -10.603 -6.481 1.532 1.00 91.50 242 ARG A C 1
ATOM 1899 O O . ARG A 1 242 ? -11.323 -7.186 2.230 1.00 91.50 242 ARG A O 1
ATOM 1906 N N . ILE A 1 243 ? -9.527 -5.865 1.970 1.00 92.75 243 ILE A N 1
ATOM 1907 C CA . ILE A 1 243 ? -9.123 -5.753 3.358 1.00 92.75 243 ILE A CA 1
ATOM 1908 C C . ILE A 1 243 ? -9.538 -4.356 3.788 1.00 92.75 243 ILE A C 1
ATOM 1910 O O . ILE A 1 243 ? -9.383 -3.399 3.023 1.00 92.75 243 ILE A O 1
ATOM 1914 N N . ASP A 1 244 ? -10.067 -4.236 4.996 1.00 94.00 244 ASP A N 1
ATOM 1915 C CA . ASP A 1 244 ? -10.345 -2.953 5.636 1.00 94.00 244 ASP A CA 1
ATOM 1916 C C . ASP A 1 244 ? -9.373 -2.798 6.815 1.00 94.00 244 ASP A C 1
ATOM 1918 O O . ASP A 1 244 ? -9.723 -3.164 7.940 1.00 94.00 244 ASP A O 1
ATOM 1922 N N . PRO A 1 245 ? -8.141 -2.294 6.581 1.00 94.44 245 PRO A N 1
ATOM 1923 C CA . PRO A 1 245 ? -7.142 -2.147 7.636 1.00 94.44 245 PRO A CA 1
ATOM 1924 C C . PRO A 1 245 ? -7.630 -1.298 8.806 1.00 94.44 245 PRO A C 1
ATOM 1926 O O . PRO A 1 245 ? -7.212 -1.502 9.938 1.00 94.44 245 PRO A O 1
ATOM 1929 N N . ILE A 1 246 ? -8.527 -0.346 8.545 1.00 93.81 246 ILE A N 1
ATOM 1930 C CA . ILE A 1 246 ? -9.089 0.527 9.571 1.00 93.81 246 ILE A CA 1
ATOM 1931 C C . ILE A 1 246 ? -10.011 -0.285 10.486 1.00 93.81 246 ILE A C 1
ATOM 1933 O O . ILE A 1 246 ? -9.899 -0.220 11.709 1.00 93.81 246 ILE A O 1
ATOM 1937 N N . ALA A 1 247 ? -10.912 -1.083 9.909 1.00 92.38 247 ALA A N 1
ATOM 1938 C CA . ALA A 1 247 ? -11.784 -1.953 10.691 1.00 92.38 247 ALA A CA 1
ATOM 1939 C C . ALA A 1 247 ? -11.006 -3.063 11.420 1.00 92.38 247 ALA A C 1
ATOM 1941 O O . ALA A 1 247 ? -11.361 -3.408 12.547 1.00 92.38 247 ALA A O 1
ATOM 1942 N N . GLU A 1 248 ? -9.953 -3.613 10.808 1.00 94.19 248 GLU A N 1
ATOM 1943 C CA . GLU A 1 248 ? -9.076 -4.602 11.445 1.00 94.19 248 GLU A CA 1
ATOM 1944 C C . GLU A 1 248 ? -8.313 -4.011 12.629 1.00 94.19 248 GLU A C 1
ATOM 1946 O O . GLU A 1 248 ? -8.337 -4.607 13.705 1.00 94.19 248 GLU A O 1
ATOM 1951 N N . PHE A 1 249 ? -7.738 -2.816 12.472 1.00 95.81 249 PHE A N 1
ATOM 1952 C CA . PHE A 1 249 ? -7.080 -2.082 13.550 1.00 95.81 249 PHE A CA 1
ATOM 1953 C C . PHE A 1 249 ? -8.008 -1.911 14.756 1.00 95.81 249 PHE A C 1
ATOM 1955 O O . PHE A 1 249 ? -7.717 -2.382 15.851 1.00 95.81 249 PHE A O 1
ATOM 1962 N N . LEU A 1 250 ? -9.202 -1.352 14.536 1.00 94.06 250 LEU A N 1
ATOM 1963 C CA . LEU A 1 250 ? -10.188 -1.137 15.601 1.00 94.06 250 LEU A CA 1
ATOM 1964 C C . LEU A 1 250 ? -10.744 -2.437 16.201 1.00 94.06 250 LEU A C 1
ATOM 1966 O O . LEU A 1 250 ? -11.405 -2.399 17.241 1.00 94.06 250 LEU A O 1
ATOM 1970 N N . ARG A 1 251 ? -10.576 -3.573 15.522 1.00 93.38 251 ARG A N 1
ATOM 1971 C CA . ARG A 1 251 ? -10.953 -4.894 16.036 1.00 93.38 251 ARG A CA 1
ATOM 1972 C C . ARG A 1 251 ? -9.836 -5.510 16.874 1.00 93.38 251 ARG A C 1
ATOM 1974 O O . ARG A 1 251 ? -10.145 -6.281 17.778 1.00 93.38 251 ARG A O 1
ATOM 1981 N N . PHE A 1 252 ? -8.582 -5.237 16.530 1.00 94.44 252 PHE A N 1
ATOM 1982 C CA . PHE A 1 252 ? -7.416 -5.725 17.262 1.00 94.44 252 PHE A CA 1
ATOM 1983 C C . PHE A 1 252 ? -7.210 -4.964 18.565 1.00 94.44 252 PHE A C 1
ATOM 1985 O O . PHE A 1 252 ? -6.845 -5.604 19.543 1.00 94.44 252 PHE A O 1
ATOM 1992 N N . ASP A 1 253 ? -7.514 -3.664 18.576 1.00 96.12 253 ASP A N 1
ATOM 1993 C CA . ASP A 1 253 ? -7.476 -2.810 19.766 1.00 96.12 253 ASP A CA 1
ATOM 1994 C C . ASP A 1 253 ? -8.609 -3.210 20.722 1.00 96.12 253 ASP A C 1
ATOM 1996 O O . ASP A 1 253 ? -9.758 -2.750 20.614 1.00 96.12 253 ASP A O 1
ATOM 2000 N N . ALA A 1 254 ? -8.292 -4.170 21.587 1.00 93.88 254 ALA A N 1
ATOM 2001 C CA . ALA A 1 254 ? -9.228 -4.847 22.468 1.00 93.88 254 ALA A CA 1
ATOM 2002 C C . ALA A 1 254 ? -9.364 -4.120 23.806 1.00 93.88 254 ALA A C 1
ATOM 2004 O O . ALA A 1 254 ? -10.404 -4.250 24.461 1.00 93.88 254 ALA A O 1
ATOM 2005 N N . ASP A 1 255 ? -8.327 -3.384 24.213 1.00 94.19 255 ASP A N 1
ATOM 2006 C CA . ASP A 1 255 ? -8.336 -2.565 25.422 1.00 94.19 255 ASP A CA 1
ATOM 2007 C C . ASP A 1 255 ? -8.795 -1.115 25.187 1.00 94.19 255 ASP A C 1
ATOM 2009 O O . ASP A 1 255 ? -9.042 -0.391 26.155 1.00 94.19 255 ASP A O 1
ATOM 2013 N N . PHE A 1 256 ? -9.026 -0.740 23.925 1.00 94.69 256 PHE A N 1
ATOM 2014 C CA . PHE A 1 256 ? -9.459 0.584 23.484 1.00 94.69 256 PHE A CA 1
ATOM 2015 C C . PHE A 1 256 ? -8.428 1.685 23.770 1.00 94.69 256 PHE A C 1
ATOM 2017 O O . PHE A 1 256 ? -8.804 2.827 24.049 1.00 94.69 256 PHE A O 1
ATOM 2024 N N . SER A 1 257 ? -7.140 1.350 23.712 1.00 94.44 257 SER A N 1
ATOM 2025 C CA . SER A 1 257 ? -6.028 2.277 23.940 1.00 94.44 257 SER A CA 1
ATOM 2026 C C . SER A 1 257 ? -5.804 3.264 22.792 1.00 94.44 257 SER A C 1
ATOM 2028 O O . SER A 1 257 ? -5.244 4.336 23.022 1.00 94.44 257 SER A O 1
ATOM 2030 N N . GLY A 1 258 ? -6.259 2.941 21.577 1.00 93.56 258 GLY A N 1
ATOM 2031 C CA . GLY A 1 258 ? -6.003 3.725 20.367 1.00 93.56 258 GLY A CA 1
ATOM 2032 C C . GLY A 1 258 ? -4.687 3.375 19.666 1.00 93.56 258 GLY A C 1
ATOM 2033 O O . GLY A 1 258 ? -4.376 3.971 18.634 1.00 93.56 258 GLY A O 1
ATOM 2034 N N . GLY A 1 259 ? -3.947 2.395 20.186 1.00 96.19 259 GLY A N 1
ATOM 2035 C CA . GLY A 1 259 ? -2.778 1.777 19.567 1.00 96.19 259 GLY A CA 1
ATOM 2036 C C . GLY A 1 259 ? -2.918 0.256 19.575 1.00 96.19 259 GLY A C 1
ATOM 2037 O O . GLY A 1 259 ? -3.847 -0.286 20.163 1.00 96.19 259 GLY A O 1
ATOM 2038 N N . LEU A 1 260 ? -2.017 -0.450 18.890 1.00 97.31 260 LEU A N 1
ATOM 2039 C CA . LEU A 1 260 ? -1.968 -1.913 18.942 1.00 97.31 260 LEU A CA 1
ATOM 2040 C C . LEU A 1 260 ? -0.681 -2.411 19.577 1.00 97.31 260 LEU A C 1
ATOM 2042 O O . LEU A 1 260 ? 0.400 -2.260 19.007 1.00 97.31 260 LEU A O 1
ATOM 2046 N N . SER A 1 261 ? -0.816 -3.093 20.709 1.00 96.81 261 SER A N 1
ATOM 2047 C CA . SER A 1 261 ? 0.275 -3.827 21.351 1.00 96.81 261 SER A CA 1
ATOM 2048 C C . SER A 1 261 ? 0.689 -5.078 20.563 1.00 96.81 261 SER A C 1
ATOM 2050 O O . SER A 1 261 ? -0.031 -5.573 19.690 1.00 96.81 261 SER A O 1
ATOM 2052 N N . HIS A 1 262 ? 1.847 -5.657 20.899 1.00 94.38 262 HIS A N 1
ATOM 2053 C CA . HIS A 1 26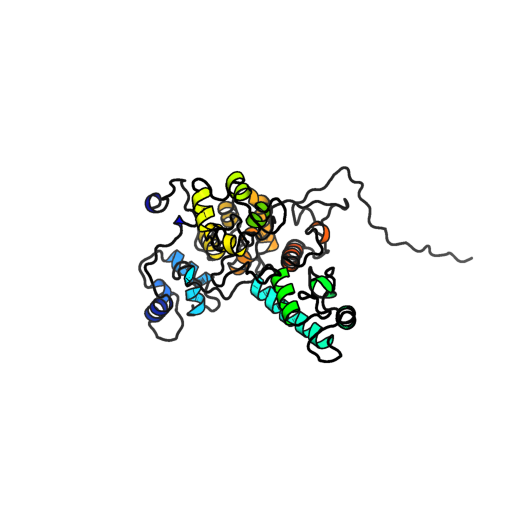2 ? 2.321 -6.894 20.267 1.00 94.38 262 HIS A CA 1
ATOM 2054 C C . HIS A 1 262 ? 1.296 -8.021 20.419 1.00 94.38 262 HIS A C 1
ATOM 2056 O O . HIS A 1 262 ? 0.999 -8.753 19.474 1.00 94.38 262 HIS A O 1
ATOM 2062 N N . GLU A 1 263 ? 0.762 -8.152 21.629 1.00 95.31 263 GLU A N 1
ATOM 2063 C CA . GLU A 1 263 ? -0.184 -9.181 22.023 1.00 95.31 263 GLU A CA 1
ATOM 2064 C C . GLU A 1 263 ? -1.488 -9.070 21.231 1.00 95.31 263 GLU A C 1
ATOM 2066 O O . GLU A 1 263 ? -1.992 -10.085 20.750 1.00 95.31 263 GLU A O 1
ATOM 2071 N N . GLU A 1 264 ? -2.004 -7.857 21.039 1.00 96.50 264 GLU A N 1
ATOM 2072 C CA . GLU A 1 264 ? -3.222 -7.602 20.265 1.00 96.50 264 GLU A CA 1
ATOM 2073 C C . GLU A 1 264 ? -3.044 -7.925 18.785 1.00 96.50 264 GLU A C 1
ATOM 2075 O O . GLU A 1 264 ? -3.865 -8.637 18.198 1.00 96.50 264 GLU A O 1
ATOM 2080 N N . VAL A 1 265 ? -1.935 -7.486 18.185 1.00 94.75 265 VAL A N 1
ATOM 2081 C CA . VAL A 1 265 ? -1.604 -7.799 16.788 1.00 94.75 265 VAL A CA 1
ATOM 2082 C C . VAL A 1 265 ? -1.458 -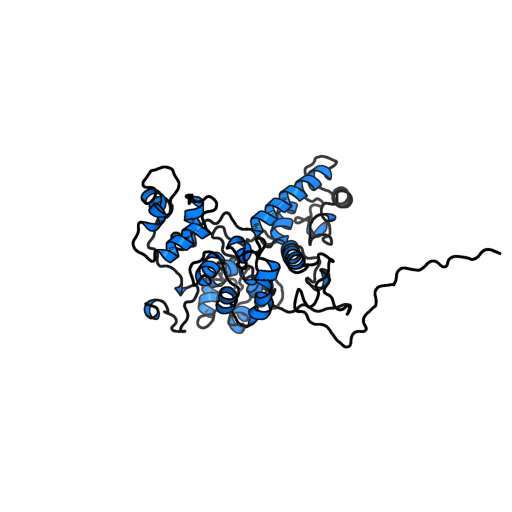9.318 16.606 1.00 94.75 265 VAL A C 1
ATOM 2084 O O . VAL A 1 265 ? -2.006 -9.891 15.661 1.00 94.75 265 VAL A O 1
ATOM 2087 N N . MET A 1 266 ? -0.767 -10.011 17.514 1.00 93.81 266 MET A N 1
ATOM 2088 C CA . MET A 1 266 ? -0.586 -11.467 17.448 1.00 93.81 266 MET A CA 1
ATOM 2089 C C . MET A 1 266 ? -1.896 -12.239 17.665 1.00 93.81 266 MET A C 1
ATOM 2091 O O . MET A 1 266 ? -2.152 -13.220 16.966 1.00 93.81 266 MET A O 1
ATOM 2095 N N . ALA A 1 267 ? -2.748 -11.797 18.595 1.00 92.88 267 ALA A N 1
ATOM 2096 C CA . ALA A 1 267 ? -4.054 -12.407 18.851 1.00 92.88 267 ALA A CA 1
ATOM 2097 C C . ALA A 1 267 ? -5.048 -12.166 17.705 1.00 92.88 267 ALA A C 1
ATOM 2099 O O . ALA A 1 267 ? -5.898 -13.012 17.416 1.00 92.88 267 ALA A O 1
ATOM 2100 N N . GLY A 1 268 ? -4.940 -11.012 17.048 1.00 87.75 268 GLY A N 1
ATOM 2101 C CA . GLY A 1 268 ? -5.781 -10.616 15.931 1.00 87.75 268 GLY A CA 1
ATOM 2102 C C . GLY A 1 268 ? -5.428 -11.287 14.599 1.00 87.75 268 GLY A C 1
ATOM 2103 O O . GLY A 1 268 ? -6.300 -11.453 13.735 1.00 87.75 268 GLY A O 1
ATOM 2104 N N . THR A 1 269 ? -4.169 -11.688 14.426 1.00 88.25 269 THR A N 1
ATOM 2105 C CA . THR A 1 269 ? -3.639 -12.246 13.176 1.00 88.25 269 THR A CA 1
ATOM 2106 C C . THR A 1 269 ? -3.785 -13.760 13.072 1.00 88.25 269 THR A C 1
ATOM 2108 O O . THR A 1 269 ? -3.779 -14.499 14.055 1.00 88.25 269 THR A O 1
ATOM 2111 N N . GLN A 1 270 ? -3.906 -14.243 11.834 1.00 86.56 270 GLN A N 1
ATOM 2112 C CA . GLN A 1 270 ? -3.942 -15.676 11.548 1.00 86.56 270 GLN A CA 1
ATOM 2113 C C . GLN A 1 270 ? -2.546 -16.296 11.707 1.00 86.56 270 GLN A C 1
ATOM 2115 O O . GLN A 1 270 ? -1.549 -15.674 11.344 1.00 86.56 270 GLN A O 1
ATOM 2120 N N . GLU A 1 271 ? -2.477 -17.551 12.163 1.00 86.12 271 GLU A N 1
ATOM 2121 C CA . GLU A 1 271 ? -1.211 -18.242 12.475 1.00 86.12 271 GLU A CA 1
ATOM 2122 C C . GLU A 1 271 ? -0.200 -18.239 11.319 1.00 86.12 271 GLU A C 1
ATOM 2124 O O . GLU A 1 271 ? 1.001 -18.090 11.533 1.00 86.12 271 GLU A O 1
ATOM 2129 N N . TRP A 1 272 ? -0.664 -18.349 10.070 1.00 84.19 272 TRP A N 1
ATOM 2130 C CA . TRP A 1 272 ? 0.219 -18.343 8.898 1.00 84.19 272 TRP A CA 1
ATOM 2131 C C . TRP A 1 272 ? 0.920 -16.993 8.660 1.00 84.19 272 TRP A C 1
ATOM 2133 O O . TRP A 1 272 ? 1.907 -16.950 7.926 1.00 84.19 272 TRP A O 1
ATOM 2143 N N . GLN A 1 273 ? 0.450 -15.906 9.282 1.00 85.62 273 GLN A N 1
ATOM 2144 C CA . GLN A 1 273 ? 1.085 -14.584 9.238 1.00 85.62 273 GLN A CA 1
ATOM 2145 C C . GLN A 1 273 ? 2.029 -14.328 10.411 1.00 85.62 273 GLN A C 1
ATOM 2147 O O . GLN A 1 273 ? 2.888 -13.455 10.300 1.00 85.62 273 GLN A O 1
ATOM 2152 N N . HIS A 1 274 ? 1.938 -15.105 11.497 1.00 87.38 274 HIS A N 1
ATOM 2153 C CA . HIS A 1 274 ? 2.673 -14.846 12.744 1.00 87.38 274 HIS A CA 1
ATOM 2154 C C . HIS A 1 274 ? 4.175 -14.672 12.544 1.00 87.38 274 HIS A C 1
ATOM 2156 O O . HIS A 1 274 ? 4.797 -13.871 13.233 1.00 87.38 274 HIS A O 1
ATOM 2162 N N . LEU A 1 275 ? 4.746 -15.368 11.561 1.00 82.50 275 LEU A N 1
ATOM 2163 C CA . LEU A 1 275 ? 6.147 -15.225 11.186 1.00 82.50 275 LEU A CA 1
ATOM 2164 C C . LEU A 1 275 ? 6.546 -13.769 10.893 1.00 82.50 275 LEU A C 1
ATOM 2166 O O . LEU A 1 275 ? 7.575 -13.306 11.374 1.00 82.50 275 LEU A O 1
ATOM 2170 N N . VAL A 1 276 ? 5.756 -13.063 10.082 1.00 82.38 276 VAL A N 1
ATOM 2171 C CA . VAL A 1 276 ? 6.030 -11.662 9.736 1.00 82.38 276 VAL A CA 1
ATOM 2172 C C . VAL A 1 276 ? 5.482 -10.714 10.796 1.00 82.38 276 VAL A C 1
ATOM 2174 O O . VAL A 1 276 ? 6.114 -9.700 11.082 1.00 82.38 276 VAL A O 1
ATOM 2177 N N . THR A 1 277 ? 4.366 -11.075 11.436 1.00 87.94 277 THR A N 1
ATOM 2178 C CA . THR A 1 277 ? 3.736 -10.281 12.498 1.00 87.94 277 THR A CA 1
ATOM 2179 C C . THR A 1 277 ? 4.670 -10.032 13.676 1.00 87.94 277 THR A C 1
ATOM 2181 O O . THR A 1 277 ? 4.690 -8.928 14.219 1.00 87.94 277 THR A O 1
ATOM 2184 N N . GLN A 1 278 ? 5.516 -11.007 14.021 1.00 89.62 278 GLN A N 1
ATOM 2185 C CA . GLN A 1 278 ? 6.487 -10.873 15.110 1.00 89.62 278 GLN A CA 1
ATOM 2186 C C . GLN A 1 278 ? 7.456 -9.694 14.939 1.00 89.62 278 GLN A C 1
ATOM 2188 O O . GLN A 1 278 ? 8.017 -9.221 15.923 1.00 89.62 278 GLN A O 1
ATOM 2193 N N . ARG A 1 279 ? 7.656 -9.214 13.706 1.00 90.06 279 ARG A N 1
ATOM 2194 C CA . ARG A 1 279 ? 8.591 -8.129 13.382 1.00 90.06 279 ARG A CA 1
ATOM 2195 C C . ARG A 1 279 ? 7.920 -6.765 13.242 1.00 90.06 279 ARG A C 1
ATOM 2197 O O . ARG A 1 279 ? 8.625 -5.782 13.057 1.00 90.06 279 ARG A O 1
ATOM 2204 N N . TYR A 1 280 ? 6.589 -6.683 13.315 1.00 91.38 280 TYR A N 1
ATOM 2205 C CA . TYR A 1 280 ? 5.869 -5.449 12.986 1.00 91.38 280 TYR A CA 1
ATOM 2206 C C . TYR A 1 280 ? 6.196 -4.296 13.924 1.00 91.38 280 TYR A C 1
ATOM 2208 O O . TYR A 1 280 ? 6.647 -3.274 13.431 1.00 91.38 280 TYR A O 1
ATOM 2216 N N . LEU A 1 281 ? 6.080 -4.460 15.244 1.00 91.25 281 LEU A N 1
ATOM 2217 C CA . LEU A 1 281 ? 6.474 -3.383 16.163 1.00 91.25 281 LEU A CA 1
ATOM 2218 C C . LEU A 1 281 ? 7.932 -2.981 15.956 1.00 91.25 281 LEU A C 1
ATOM 2220 O O . LEU A 1 281 ? 8.239 -1.814 15.782 1.00 91.25 281 LEU A O 1
ATOM 2224 N N . THR A 1 282 ? 8.839 -3.951 15.852 1.00 91.44 282 THR A N 1
ATOM 2225 C CA . THR A 1 282 ? 10.259 -3.654 15.644 1.00 91.44 282 THR A CA 1
ATOM 2226 C C . THR A 1 282 ? 10.543 -2.899 14.339 1.00 91.44 282 THR A C 1
ATOM 2228 O O . THR A 1 282 ? 11.531 -2.181 14.292 1.00 91.44 282 THR A O 1
ATOM 2231 N N . ALA A 1 283 ? 9.736 -3.032 13.289 1.00 93.25 283 ALA A N 1
ATOM 2232 C CA . ALA A 1 283 ? 10.001 -2.393 11.993 1.00 93.25 283 ALA A CA 1
ATOM 2233 C C . ALA A 1 283 ? 9.098 -1.179 11.687 1.00 93.25 283 ALA A C 1
ATOM 2235 O O . ALA A 1 283 ? 9.395 -0.394 10.784 1.00 93.25 283 ALA A O 1
ATOM 2236 N N . PHE A 1 284 ? 7.974 -1.025 12.392 1.00 95.56 284 PHE A N 1
ATOM 2237 C CA . PHE A 1 284 ? 6.937 -0.055 12.035 1.00 95.56 284 PHE A CA 1
ATOM 2238 C C . PHE A 1 284 ? 6.575 0.940 13.139 1.00 95.56 284 PHE A C 1
ATOM 2240 O O . PHE A 1 284 ? 6.018 1.965 12.762 1.00 95.56 284 PHE A O 1
ATOM 2247 N N . ASP A 1 285 ? 6.941 0.684 14.403 1.00 95.62 285 ASP A N 1
ATOM 2248 C CA . ASP A 1 285 ? 6.831 1.626 15.534 1.00 95.62 285 ASP A CA 1
ATOM 2249 C C . ASP A 1 285 ? 7.924 2.710 15.414 1.00 95.62 285 ASP A C 1
ATOM 2251 O O . ASP A 1 285 ? 9.079 2.526 15.815 1.00 95.62 285 ASP A O 1
ATOM 2255 N N . ASN A 1 286 ? 7.585 3.812 14.751 1.00 90.94 286 ASN A N 1
ATOM 2256 C CA . ASN A 1 286 ? 8.462 4.948 14.484 1.00 90.94 286 ASN A CA 1
ATOM 2257 C C . ASN A 1 286 ? 8.558 5.870 15.707 1.00 90.94 286 ASN A C 1
ATOM 2259 O O . ASN A 1 286 ? 9.608 6.481 15.923 1.00 90.94 286 ASN A O 1
ATOM 2263 N N . GLU A 1 287 ? 7.483 5.982 16.491 1.00 91.44 287 GLU A N 1
ATOM 2264 C CA . GLU A 1 287 ? 7.446 6.770 17.728 1.00 91.44 287 GLU A CA 1
ATOM 2265 C C . GLU A 1 287 ? 8.159 6.090 18.910 1.00 91.44 287 GLU A C 1
ATOM 2267 O O . GLU A 1 287 ? 8.598 6.774 19.841 1.00 91.44 287 GLU A O 1
ATOM 2272 N N . GLY A 1 288 ? 8.352 4.773 18.853 1.00 93.62 288 GLY A N 1
ATOM 2273 C CA . GLY A 1 288 ? 8.995 3.971 19.890 1.00 93.62 288 GLY A CA 1
ATOM 2274 C C . GLY A 1 288 ? 8.132 3.790 21.138 1.00 93.62 288 GLY A C 1
ATOM 2275 O O . GLY A 1 288 ? 8.682 3.616 22.234 1.00 93.62 288 GLY A O 1
ATOM 2276 N N . ASP A 1 289 ? 6.808 3.878 21.004 1.00 95.25 289 ASP A N 1
ATOM 2277 C CA . ASP A 1 289 ? 5.862 3.794 22.120 1.00 95.25 289 ASP A CA 1
ATOM 2278 C C . ASP A 1 289 ? 5.397 2.355 22.420 1.00 95.25 289 ASP A C 1
ATOM 2280 O O . ASP A 1 289 ? 4.619 2.130 23.353 1.00 95.25 289 ASP A O 1
ATOM 2284 N N . GLN A 1 290 ? 5.966 1.379 21.701 1.00 95.25 290 GLN A N 1
ATOM 2285 C CA . GLN A 1 290 ? 5.683 -0.055 21.781 1.00 95.25 290 GLN A CA 1
ATOM 2286 C C . GLN A 1 290 ? 4.270 -0.435 21.339 1.00 95.25 290 GLN A C 1
ATOM 2288 O O . GLN A 1 290 ? 3.808 -1.544 21.633 1.00 95.25 290 GLN A O 1
ATOM 2293 N N . GLN A 1 291 ? 3.601 0.451 20.611 1.00 96.69 291 GLN A N 1
ATOM 2294 C CA . GLN A 1 291 ? 2.321 0.207 19.976 1.00 96.69 291 GLN A CA 1
ATOM 2295 C C . GLN A 1 291 ? 2.427 0.549 18.488 1.00 96.69 291 GLN A C 1
ATOM 2297 O O . GLN A 1 291 ? 3.359 1.204 18.046 1.00 96.69 291 GLN A O 1
ATOM 2302 N N . LEU A 1 292 ? 1.501 0.029 17.683 1.00 97.25 292 LEU A N 1
ATOM 2303 C CA . LEU A 1 292 ? 1.294 0.540 16.331 1.00 97.25 292 LEU A CA 1
ATOM 2304 C C . LEU A 1 292 ? 0.153 1.543 16.374 1.00 97.25 292 LEU A C 1
ATOM 2306 O O . LEU A 1 292 ? -0.968 1.164 16.726 1.00 97.25 292 LEU A O 1
ATOM 2310 N N . SER A 1 293 ? 0.394 2.777 15.948 1.00 96.12 293 SER A N 1
ATOM 2311 C CA . SER A 1 293 ? -0.696 3.698 15.618 1.00 96.12 293 SER A CA 1
ATOM 2312 C C . SER A 1 293 ? -1.431 3.244 14.343 1.00 96.12 293 SER A C 1
ATOM 2314 O O . SER A 1 293 ? -0.945 2.404 13.575 1.00 96.12 293 SER A O 1
ATOM 2316 N N . LEU A 1 294 ? -2.625 3.790 14.059 1.00 95.31 294 LEU A N 1
ATOM 2317 C CA . LEU A 1 294 ? -3.376 3.432 12.841 1.00 95.31 294 LEU A CA 1
ATOM 2318 C C . LEU A 1 294 ? -2.555 3.693 11.567 1.00 95.31 294 LEU A C 1
ATOM 2320 O O . LEU A 1 294 ? -2.599 2.905 10.619 1.00 95.31 294 LEU A O 1
ATOM 2324 N N . ALA A 1 295 ? -1.788 4.784 11.538 1.00 94.56 295 ALA A N 1
ATOM 2325 C CA . ALA A 1 295 ? -0.922 5.117 10.413 1.00 94.56 295 ALA A CA 1
ATOM 2326 C C . ALA A 1 295 ? 0.193 4.072 10.221 1.00 94.56 295 ALA A C 1
ATOM 2328 O O . ALA A 1 295 ? 0.490 3.678 9.094 1.00 94.56 295 ALA A O 1
ATOM 2329 N N . GLU A 1 296 ? 0.783 3.570 11.299 1.00 96.50 296 GLU A N 1
ATOM 2330 C CA . GLU A 1 296 ? 1.829 2.546 11.236 1.00 96.50 296 GLU A CA 1
ATOM 2331 C C . GLU A 1 296 ? 1.275 1.185 10.850 1.00 96.50 296 GLU A C 1
ATOM 2333 O O . GLU A 1 296 ? 1.798 0.526 9.947 1.00 96.50 296 GLU A O 1
ATOM 2338 N N . TYR A 1 297 ? 0.154 0.795 11.455 1.00 96.44 297 TYR A N 1
ATOM 2339 C CA . TYR A 1 297 ? -0.540 -0.438 11.120 1.00 96.44 297 TYR A CA 1
ATOM 2340 C C . TYR A 1 297 ? -0.924 -0.482 9.636 1.00 96.44 297 TYR A C 1
ATOM 2342 O O . TYR A 1 297 ? -0.725 -1.486 8.956 1.00 96.44 297 TYR A O 1
ATOM 2350 N N . ARG A 1 298 ? -1.392 0.628 9.062 1.00 95.69 298 ARG A N 1
ATOM 2351 C CA . ARG A 1 298 ? -1.720 0.684 7.629 1.00 95.69 298 ARG A CA 1
ATOM 2352 C C . ARG A 1 298 ? -0.518 0.521 6.703 1.00 95.69 298 ARG A C 1
ATOM 2354 O O . ARG A 1 298 ? -0.717 0.262 5.516 1.00 95.69 298 ARG A O 1
ATOM 2361 N N . ARG A 1 299 ? 0.714 0.632 7.207 1.00 95.88 299 ARG A N 1
ATOM 2362 C CA . ARG A 1 299 ? 1.928 0.317 6.445 1.00 95.88 299 ARG A CA 1
ATOM 2363 C C . ARG A 1 299 ? 2.315 -1.154 6.546 1.00 95.88 299 ARG A C 1
ATOM 2365 O O . ARG A 1 299 ? 2.984 -1.639 5.637 1.00 95.88 299 ARG A O 1
ATOM 2372 N N . VAL A 1 300 ? 1.896 -1.890 7.579 1.00 95.25 300 VAL A N 1
ATOM 2373 C CA . VAL A 1 300 ? 2.380 -3.265 7.765 1.00 95.25 300 VAL A CA 1
ATOM 2374 C C . VAL A 1 300 ? 1.944 -4.191 6.616 1.00 95.25 300 VAL A C 1
ATOM 2376 O O . VAL A 1 300 ? 0.870 -4.004 6.034 1.00 95.25 300 VAL A O 1
ATOM 2379 N N . PRO A 1 301 ? 2.733 -5.228 6.277 1.00 93.56 301 PRO A N 1
ATOM 2380 C CA . PRO A 1 301 ? 2.425 -6.119 5.162 1.00 93.56 301 PRO A CA 1
ATOM 2381 C C . PRO A 1 301 ? 1.036 -6.774 5.197 1.00 93.56 301 PRO A C 1
ATOM 2383 O O . PRO A 1 301 ? 0.437 -6.985 4.144 1.00 93.56 301 PRO A O 1
ATOM 2386 N N . MET A 1 302 ? 0.492 -7.080 6.380 1.00 90.75 302 MET A N 1
ATOM 2387 C CA . MET A 1 302 ? -0.841 -7.689 6.492 1.00 90.75 302 MET A CA 1
ATOM 2388 C C . MET A 1 302 ? -1.988 -6.753 6.102 1.00 90.75 302 MET A C 1
ATOM 2390 O O . MET A 1 302 ? -2.972 -7.210 5.529 1.00 90.75 302 MET A O 1
ATOM 2394 N N . ALA A 1 303 ? -1.835 -5.447 6.337 1.00 93.69 303 ALA A N 1
ATOM 2395 C CA . ALA A 1 303 ? -2.800 -4.432 5.919 1.00 93.69 303 ALA A CA 1
ATOM 2396 C C . ALA A 1 303 ? -2.762 -4.205 4.395 1.00 93.69 303 ALA A C 1
ATOM 2398 O O . ALA A 1 303 ? -3.620 -3.531 3.829 1.00 93.69 303 ALA A O 1
ATOM 2399 N N . ASN A 1 304 ? -1.756 -4.772 3.722 1.00 95.06 304 ASN A N 1
ATOM 2400 C CA . ASN A 1 304 ? -1.441 -4.538 2.324 1.00 95.06 304 ASN A CA 1
ATOM 2401 C C . ASN A 1 304 ? -1.174 -5.866 1.603 1.00 95.06 304 ASN A C 1
ATOM 2403 O O . ASN A 1 304 ? -0.093 -6.028 1.042 1.00 95.06 304 ASN A O 1
ATOM 2407 N N . LEU A 1 305 ? -2.114 -6.826 1.583 1.00 92.94 305 LEU A N 1
ATOM 2408 C CA . LEU A 1 305 ? -1.945 -8.122 0.883 1.00 92.94 305 LEU A CA 1
ATOM 2409 C C . LEU A 1 305 ? -1.967 -7.984 -0.654 1.00 92.94 305 LEU A C 1
ATOM 2411 O O . LEU A 1 305 ? -2.749 -8.624 -1.356 1.00 92.94 305 LEU A O 1
ATOM 2415 N N . LEU A 1 306 ? -1.084 -7.142 -1.182 1.00 95.12 306 LEU A N 1
ATOM 2416 C CA . LEU A 1 306 ? -0.857 -6.926 -2.599 1.00 95.12 306 LEU A CA 1
ATOM 2417 C C . LEU A 1 306 ? 0.099 -7.965 -3.196 1.00 95.12 306 LEU A C 1
ATOM 2419 O O . LEU A 1 306 ? 0.017 -8.260 -4.384 1.00 95.12 306 LEU A O 1
ATOM 2423 N N . ALA A 1 307 ? 0.960 -8.546 -2.355 1.00 92.38 307 ALA A N 1
ATOM 2424 C CA . ALA A 1 307 ? 1.887 -9.621 -2.686 1.00 92.38 307 ALA A CA 1
ATOM 2425 C C . ALA A 1 307 ? 1.998 -10.613 -1.505 1.00 92.38 307 ALA A C 1
ATOM 2427 O O . ALA A 1 307 ? 1.564 -10.307 -0.388 1.00 92.38 307 ALA A O 1
ATOM 2428 N N . PRO A 1 308 ? 2.581 -11.812 -1.696 1.00 89.38 308 PRO A N 1
ATOM 2429 C CA . PRO A 1 308 ? 2.774 -12.789 -0.624 1.00 89.38 308 PRO A CA 1
ATOM 2430 C C . PRO A 1 308 ? 3.943 -12.398 0.302 1.00 89.38 308 PRO A C 1
ATOM 2432 O O . PRO A 1 308 ? 5.005 -13.029 0.328 1.00 89.38 308 PRO A O 1
ATOM 2435 N N . TRP A 1 309 ? 3.759 -11.333 1.084 1.00 89.31 309 TRP A N 1
ATOM 2436 C CA . TRP A 1 309 ? 4.771 -10.806 2.010 1.00 89.31 309 TRP A CA 1
ATOM 2437 C C . TRP A 1 309 ? 5.138 -11.777 3.137 1.00 89.31 309 TRP A C 1
ATOM 2439 O O . TRP A 1 309 ? 6.263 -11.779 3.614 1.00 89.31 309 TRP A O 1
ATOM 2449 N N . HIS A 1 310 ? 4.200 -12.642 3.521 1.00 84.75 310 HIS A N 1
ATOM 2450 C CA . HIS A 1 310 ? 4.353 -13.656 4.567 1.00 84.75 310 HIS A CA 1
ATOM 2451 C C . HIS A 1 310 ? 5.284 -14.821 4.180 1.00 84.75 310 HIS A C 1
ATOM 2453 O O . HIS A 1 310 ? 5.681 -15.617 5.031 1.00 84.75 310 HIS A O 1
ATOM 2459 N N . VAL A 1 311 ? 5.620 -14.968 2.894 1.00 87.31 311 VAL A N 1
ATOM 2460 C CA . VAL A 1 311 ? 6.448 -16.078 2.411 1.00 87.31 311 VAL A CA 1
ATOM 2461 C C . VAL A 1 311 ? 7.927 -15.776 2.648 1.00 87.31 311 VAL A C 1
ATOM 2463 O O . VAL A 1 311 ? 8.446 -14.769 2.171 1.00 87.31 311 VAL A O 1
ATOM 2466 N N . LYS A 1 312 ? 8.644 -16.692 3.314 1.00 86.94 312 LYS A N 1
ATOM 2467 C CA . LYS A 1 312 ? 10.100 -16.572 3.505 1.00 86.94 312 LYS A CA 1
ATOM 2468 C C . LYS A 1 312 ? 10.824 -16.423 2.169 1.00 86.94 312 LYS A C 1
ATOM 2470 O O . LYS A 1 312 ? 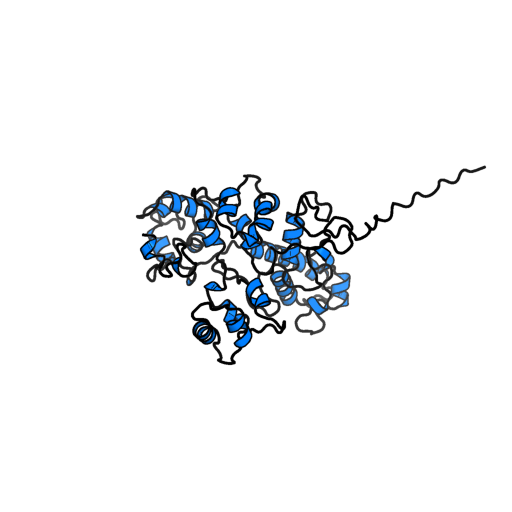10.689 -17.280 1.291 1.00 86.94 312 LYS A O 1
ATOM 2475 N N . ARG A 1 313 ? 11.634 -15.371 2.063 1.00 89.81 313 ARG A N 1
ATOM 2476 C CA . ARG A 1 313 ? 12.580 -15.173 0.959 1.00 89.81 313 ARG A CA 1
ATOM 2477 C C . ARG A 1 313 ? 13.767 -16.128 1.104 1.00 89.81 313 ARG A C 1
ATOM 2479 O O . ARG A 1 313 ? 13.895 -16.814 2.122 1.00 89.81 313 ARG A O 1
ATOM 2486 N N . GLY A 1 314 ? 14.576 -16.244 0.059 1.00 89.62 314 GLY A N 1
ATOM 2487 C CA . GLY A 1 314 ? 15.734 -17.134 0.038 1.00 89.62 314 GLY A CA 1
ATOM 2488 C C . GLY A 1 314 ? 17.011 -16.364 -0.246 1.00 89.62 314 GLY A C 1
ATOM 2489 O O . GLY A 1 314 ? 17.028 -15.566 -1.176 1.00 89.62 314 GLY A O 1
ATOM 2490 N N . ASP A 1 315 ? 18.051 -16.665 0.521 1.00 91.19 315 ASP A N 1
ATOM 2491 C CA . ASP A 1 315 ? 19.431 -16.261 0.254 1.00 91.19 315 ASP A CA 1
ATOM 2492 C C . ASP A 1 315 ? 19.924 -17.044 -0.978 1.00 91.19 315 ASP A C 1
ATOM 2494 O O . ASP A 1 315 ? 20.171 -18.262 -0.944 1.00 91.19 315 ASP A O 1
ATOM 2498 N N . ARG A 1 316 ? 19.903 -16.378 -2.135 1.00 89.88 316 ARG A N 1
ATOM 2499 C CA . ARG A 1 316 ? 20.179 -16.998 -3.431 1.00 89.88 316 ARG A CA 1
ATOM 2500 C C . ARG A 1 316 ? 21.673 -17.099 -3.667 1.00 89.88 316 ARG A C 1
ATOM 2502 O O . ARG A 1 316 ? 22.084 -18.091 -4.284 1.00 89.88 316 ARG A O 1
ATOM 2509 N N . ASP A 1 317 ? 22.464 -16.134 -3.221 1.00 89.44 317 ASP A N 1
ATOM 2510 C CA . ASP A 1 317 ? 23.909 -16.132 -3.444 1.00 89.44 317 ASP A CA 1
ATOM 2511 C C . ASP A 1 317 ? 24.726 -16.818 -2.328 1.00 89.44 317 ASP A C 1
ATOM 2513 O O . ASP A 1 317 ? 25.867 -17.228 -2.572 1.00 89.44 317 ASP A O 1
ATOM 2517 N N . GLY A 1 318 ? 24.100 -17.101 -1.184 1.00 89.31 318 GLY A N 1
ATOM 2518 C CA . GLY A 1 318 ? 24.653 -17.854 -0.061 1.00 89.31 318 GLY A CA 1
ATOM 2519 C C . GLY A 1 318 ? 25.548 -17.025 0.863 1.00 89.31 318 GLY A C 1
ATOM 2520 O O . GLY A 1 318 ? 26.412 -17.602 1.545 1.00 89.31 318 GLY A O 1
ATOM 2521 N N . ASP A 1 319 ? 25.425 -15.698 0.854 1.00 90.44 319 ASP A N 1
ATOM 2522 C CA . ASP A 1 319 ? 26.250 -14.801 1.667 1.00 90.44 319 ASP A CA 1
ATOM 2523 C C . ASP A 1 319 ? 25.768 -14.655 3.127 1.00 90.44 319 ASP A C 1
ATOM 2525 O O . ASP A 1 319 ? 26.466 -14.062 3.960 1.00 90.44 319 ASP A O 1
ATOM 2529 N N . GLY A 1 320 ? 24.629 -15.269 3.462 1.00 90.81 320 GLY A N 1
ATOM 2530 C CA . GLY A 1 320 ? 24.036 -15.266 4.795 1.00 90.81 320 GLY A CA 1
ATOM 2531 C C . GLY A 1 320 ? 23.179 -14.041 5.110 1.00 90.81 320 GLY A C 1
ATOM 2532 O O . GLY A 1 320 ? 22.755 -13.909 6.261 1.00 90.81 320 GLY A O 1
ATOM 2533 N N . HIS A 1 321 ? 22.922 -13.173 4.134 1.00 94.06 321 HIS A N 1
ATOM 2534 C CA . HIS A 1 321 ? 22.050 -12.007 4.229 1.00 94.06 321 HIS A CA 1
ATOM 2535 C C . HIS A 1 321 ? 21.033 -12.032 3.076 1.00 94.06 321 HIS A C 1
ATOM 2537 O O . HIS A 1 321 ? 21.090 -12.883 2.191 1.00 94.06 321 HIS A O 1
ATOM 2543 N N . LEU A 1 322 ? 20.056 -11.127 3.103 1.00 93.62 322 LEU A N 1
ATOM 2544 C CA . LEU A 1 322 ? 19.230 -10.840 1.933 1.00 93.62 322 LEU A CA 1
ATOM 2545 C C . LEU A 1 322 ? 19.572 -9.467 1.384 1.00 93.62 322 LEU A C 1
ATOM 2547 O O . LEU A 1 322 ? 19.322 -8.451 2.030 1.00 93.62 322 LEU A O 1
ATOM 2551 N N . SER A 1 323 ? 20.043 -9.429 0.147 1.00 92.81 323 SER A N 1
ATOM 2552 C CA . SER A 1 323 ? 20.035 -8.204 -0.647 1.00 92.81 323 SER A CA 1
ATOM 2553 C C . SER A 1 323 ? 18.606 -7.812 -1.051 1.00 92.81 323 SER A C 1
ATOM 2555 O O . SER A 1 323 ? 17.696 -8.647 -1.099 1.00 92.81 323 SER A O 1
ATOM 2557 N N . PHE A 1 324 ? 18.398 -6.551 -1.443 1.00 91.62 324 PHE A N 1
ATOM 2558 C CA . PHE A 1 324 ? 17.099 -6.108 -1.969 1.00 91.62 324 PHE A CA 1
ATOM 2559 C C . PHE A 1 324 ? 16.629 -6.958 -3.168 1.00 91.62 324 PHE A C 1
ATOM 2561 O O . PHE A 1 324 ? 15.459 -7.329 -3.251 1.00 91.62 324 PHE A O 1
ATOM 2568 N N . SER A 1 325 ? 17.559 -7.358 -4.043 1.00 89.31 325 SER A N 1
ATOM 2569 C CA . SER A 1 325 ? 17.281 -8.231 -5.196 1.00 89.31 325 SER A CA 1
ATOM 2570 C C . SER A 1 325 ? 16.849 -9.659 -4.832 1.00 89.31 325 SER A C 1
ATOM 2572 O O . SER A 1 325 ? 16.256 -10.365 -5.647 1.00 89.31 325 SER A O 1
ATOM 2574 N N . GLU A 1 326 ? 17.151 -10.115 -3.616 1.00 91.31 326 GLU A N 1
ATOM 2575 C CA . GLU A 1 326 ? 16.695 -11.409 -3.092 1.00 91.31 326 GLU A CA 1
ATOM 2576 C C . GLU A 1 326 ? 15.400 -11.267 -2.299 1.00 91.31 326 GLU A C 1
ATOM 2578 O O . GLU A 1 326 ? 14.555 -12.167 -2.319 1.00 91.31 326 GLU A O 1
ATOM 2583 N N . PHE A 1 327 ? 15.213 -10.118 -1.647 1.00 90.69 327 PHE A N 1
ATOM 2584 C CA . PHE A 1 327 ? 13.963 -9.758 -0.990 1.00 90.69 327 PHE A CA 1
ATOM 2585 C C . PHE A 1 327 ? 12.808 -9.632 -1.992 1.00 90.69 327 PHE A C 1
ATOM 2587 O O . PHE A 1 327 ? 11.697 -10.124 -1.745 1.00 90.69 327 PHE A O 1
ATOM 2594 N N . ARG A 1 328 ? 13.086 -9.024 -3.147 1.00 86.81 328 ARG A N 1
ATOM 2595 C CA . ARG A 1 328 ? 12.168 -8.894 -4.271 1.00 86.81 328 ARG A CA 1
ATOM 2596 C C . ARG A 1 328 ? 12.859 -9.336 -5.557 1.00 86.81 328 ARG A C 1
ATOM 2598 O O . ARG A 1 328 ? 13.830 -8.731 -5.994 1.00 86.81 328 ARG A O 1
ATOM 2605 N N . ASP A 1 329 ? 12.303 -10.372 -6.176 1.00 71.12 329 ASP A N 1
ATOM 2606 C CA . ASP A 1 329 ? 12.649 -10.755 -7.542 1.00 71.12 329 ASP A CA 1
ATOM 2607 C C . ASP A 1 329 ? 11.797 -9.917 -8.488 1.00 71.12 329 ASP A C 1
ATOM 2609 O O . ASP A 1 329 ? 10.595 -10.144 -8.526 1.00 71.12 329 ASP A O 1
ATOM 2613 N N . ASP A 1 330 ? 12.389 -8.952 -9.189 1.00 64.31 330 ASP A N 1
ATOM 2614 C CA . ASP A 1 330 ? 12.022 -8.518 -10.543 1.00 64.31 330 ASP A CA 1
ATOM 2615 C C . ASP A 1 330 ? 12.474 -7.082 -10.857 1.00 64.31 330 ASP A C 1
ATOM 2617 O O . ASP A 1 330 ? 12.706 -6.250 -9.987 1.00 64.31 330 ASP A O 1
ATOM 2621 N N . ASN A 1 331 ? 12.581 -6.808 -12.158 1.00 67.88 331 ASN A N 1
ATOM 2622 C CA . ASN A 1 331 ? 12.608 -5.460 -12.719 1.00 67.88 331 ASN A CA 1
ATOM 2623 C C . ASN A 1 331 ? 11.171 -5.007 -13.055 1.00 67.88 331 ASN A C 1
ATOM 2625 O O . ASN A 1 331 ? 10.964 -4.405 -14.111 1.00 67.88 331 ASN A O 1
ATOM 2629 N N . GLN A 1 332 ? 10.161 -5.376 -12.255 1.00 85.75 332 GLN A N 1
ATOM 2630 C CA . GLN A 1 332 ? 8.797 -4.887 -12.469 1.00 85.75 332 GLN A CA 1
ATOM 2631 C C . GLN A 1 332 ? 8.558 -3.627 -11.656 1.00 85.75 332 GLN A C 1
ATOM 2633 O O . GLN A 1 332 ? 9.104 -3.441 -10.574 1.00 85.75 332 GLN A O 1
ATOM 2638 N N . VAL A 1 333 ? 7.708 -2.759 -12.195 1.00 91.62 333 VAL A N 1
ATOM 2639 C CA . VAL A 1 333 ? 7.353 -1.501 -11.542 1.00 91.62 333 VAL A CA 1
ATOM 2640 C C . VAL A 1 333 ? 6.410 -1.738 -10.366 1.00 91.62 333 VAL A C 1
ATOM 2642 O O . VAL A 1 333 ? 6.611 -1.153 -9.306 1.00 91.62 333 VAL A O 1
ATOM 2645 N N . GLU A 1 334 ? 5.374 -2.567 -10.533 1.00 93.75 334 GLU A N 1
ATOM 2646 C CA . GLU A 1 334 ? 4.312 -2.690 -9.530 1.00 93.75 334 GLU A CA 1
ATOM 2647 C C . GLU A 1 334 ? 4.846 -3.189 -8.189 1.00 93.75 334 GLU A C 1
ATOM 2649 O O . GLU A 1 334 ? 5.477 -4.238 -8.103 1.00 93.75 334 GLU A O 1
ATOM 2654 N N . LEU A 1 335 ? 4.539 -2.461 -7.116 1.00 94.56 335 LEU A N 1
ATOM 2655 C CA . LEU A 1 335 ? 4.955 -2.759 -5.743 1.00 94.56 335 LEU A CA 1
ATOM 2656 C C . LEU A 1 335 ? 6.468 -2.636 -5.477 1.00 94.56 335 LEU A C 1
ATOM 2658 O O . LEU A 1 335 ? 6.901 -2.986 -4.377 1.00 94.56 335 LEU A O 1
ATOM 2662 N N . ALA A 1 336 ? 7.284 -2.170 -6.426 1.00 93.94 336 ALA A N 1
ATOM 2663 C CA . ALA A 1 336 ? 8.732 -2.071 -6.237 1.00 93.94 336 ALA A CA 1
ATOM 2664 C C . ALA A 1 336 ? 9.117 -1.074 -5.128 1.00 93.94 336 ALA A C 1
ATOM 2666 O O . ALA A 1 336 ? 9.894 -1.414 -4.236 1.00 93.94 336 ALA A O 1
ATOM 2667 N N . GLY A 1 337 ? 8.490 0.105 -5.118 1.00 94.38 337 GLY A N 1
ATOM 2668 C CA . GLY A 1 337 ? 8.662 1.117 -4.071 1.00 94.38 337 GLY A CA 1
ATOM 2669 C C . GLY A 1 337 ? 8.136 0.654 -2.710 1.00 94.38 337 GLY A C 1
ATOM 2670 O O . GLY A 1 337 ? 8.814 0.818 -1.702 1.00 94.38 337 GLY A O 1
ATOM 2671 N N . LEU A 1 338 ? 6.982 -0.022 -2.674 1.00 95.38 338 LEU A N 1
ATOM 2672 C CA . LEU A 1 338 ? 6.444 -0.607 -1.438 1.00 95.38 338 LEU A CA 1
ATOM 2673 C C . LEU A 1 338 ? 7.354 -1.716 -0.887 1.00 95.38 338 LEU A C 1
ATOM 2675 O O . LEU A 1 338 ? 7.573 -1.819 0.315 1.00 95.38 338 LEU A O 1
ATOM 2679 N N . SER A 1 339 ? 7.919 -2.537 -1.773 1.00 95.00 339 SER A N 1
ATOM 2680 C CA . SER A 1 339 ? 8.882 -3.571 -1.381 1.00 95.00 339 SER A CA 1
ATOM 2681 C C . SER A 1 339 ? 10.149 -2.947 -0.814 1.00 95.00 339 SER A C 1
ATOM 2683 O O . SER A 1 339 ? 10.712 -3.476 0.139 1.00 95.00 339 SER A O 1
ATOM 2685 N N . ARG A 1 340 ? 10.591 -1.824 -1.389 1.00 94.19 340 ARG A N 1
ATOM 2686 C CA . ARG A 1 340 ? 11.735 -1.078 -0.881 1.00 94.19 340 ARG A CA 1
ATOM 2687 C C . ARG A 1 340 ? 11.454 -0.469 0.486 1.00 94.19 340 ARG A C 1
ATOM 2689 O O . ARG A 1 340 ? 12.276 -0.633 1.374 1.00 94.19 340 ARG A O 1
ATOM 2696 N N . GLU A 1 341 ? 10.268 0.102 0.693 1.00 94.38 341 GLU A N 1
ATOM 2697 C CA . GLU A 1 341 ? 9.845 0.580 2.013 1.00 94.38 341 GLU A CA 1
ATOM 2698 C C . GLU A 1 341 ? 9.890 -0.541 3.064 1.00 94.38 341 GLU A C 1
ATOM 2700 O O . GLU A 1 341 ? 10.358 -0.325 4.177 1.00 94.38 341 GLU A O 1
ATOM 2705 N N . TYR A 1 342 ? 9.446 -1.753 2.724 1.00 95.12 342 TYR A N 1
ATOM 2706 C CA . TYR A 1 342 ? 9.530 -2.887 3.649 1.00 95.12 342 TYR A CA 1
ATOM 2707 C C . TYR A 1 342 ? 10.958 -3.330 3.911 1.00 95.12 342 TYR A C 1
ATOM 2709 O O . TYR A 1 342 ? 11.294 -3.606 5.058 1.00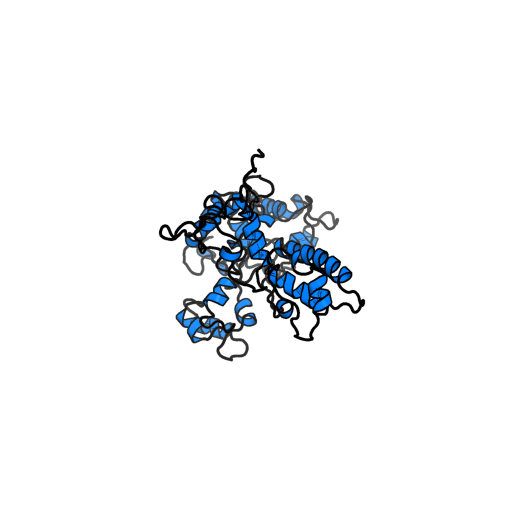 95.12 342 TYR A O 1
ATOM 2717 N N . PHE A 1 343 ? 11.788 -3.386 2.875 1.00 94.88 343 PHE A N 1
ATOM 2718 C CA . PHE A 1 343 ? 13.198 -3.706 3.030 1.00 94.88 343 PHE A CA 1
ATOM 2719 C C . PHE A 1 343 ? 13.881 -2.726 3.990 1.00 94.88 343 PHE A C 1
ATOM 2721 O O . PHE A 1 343 ? 14.427 -3.163 4.994 1.00 94.88 343 PHE A O 1
ATOM 2728 N N . ASP A 1 344 ? 13.747 -1.421 3.749 1.00 94.50 344 ASP A N 1
ATOM 2729 C CA . ASP A 1 344 ? 14.381 -0.375 4.563 1.00 94.50 344 ASP A CA 1
ATOM 2730 C C . ASP A 1 344 ? 13.859 -0.362 6.008 1.00 94.50 344 ASP A C 1
ATOM 2732 O O . ASP A 1 344 ? 14.592 -0.064 6.940 1.00 94.50 344 ASP A O 1
ATOM 2736 N N . ARG A 1 345 ? 12.586 -0.714 6.227 1.00 94.06 345 ARG A N 1
ATOM 2737 C CA . ARG A 1 345 ? 12.021 -0.827 7.582 1.00 94.06 345 ARG A CA 1
ATOM 2738 C C . ARG A 1 345 ? 12.548 -2.031 8.357 1.00 94.06 345 ARG A C 1
ATOM 2740 O O . ARG A 1 345 ? 12.600 -1.991 9.586 1.00 94.06 345 ARG A O 1
ATOM 2747 N N . TYR A 1 346 ? 12.881 -3.116 7.662 1.00 94.31 346 TYR A N 1
ATOM 2748 C CA . TYR A 1 346 ? 13.499 -4.280 8.288 1.00 94.31 346 TYR A CA 1
ATOM 2749 C C . TYR A 1 346 ? 15.009 -4.099 8.478 1.00 94.31 346 TYR A C 1
ATOM 2751 O O . TYR A 1 346 ? 15.520 -4.612 9.467 1.00 94.31 346 TYR A O 1
ATOM 2759 N N . ASP A 1 347 ? 15.688 -3.372 7.586 1.00 95.31 347 ASP A N 1
ATOM 2760 C CA . ASP A 1 347 ? 17.119 -3.035 7.649 1.00 95.31 347 ASP A CA 1
ATOM 2761 C C . ASP A 1 347 ? 17.373 -1.997 8.751 1.00 95.31 347 ASP A C 1
ATOM 2763 O O . ASP A 1 347 ? 17.323 -0.783 8.554 1.00 95.31 347 ASP A O 1
ATOM 2767 N N . ARG A 1 348 ? 17.548 -2.483 9.977 1.00 91.19 348 ARG A N 1
ATOM 2768 C CA . ARG A 1 348 ? 17.582 -1.645 11.175 1.00 91.19 348 ARG A CA 1
ATOM 2769 C C . ARG A 1 348 ? 18.947 -1.043 11.437 1.00 91.19 348 ARG A C 1
ATOM 2771 O O . ARG A 1 348 ? 19.019 -0.055 12.176 1.00 91.19 348 ARG A O 1
ATOM 2778 N N . ASP A 1 349 ? 20.004 -1.671 10.939 1.00 93.19 349 ASP A N 1
ATOM 2779 C CA . ASP A 1 349 ? 21.356 -1.133 11.029 1.00 93.19 349 ASP A CA 1
ATOM 2780 C C . ASP A 1 349 ? 21.784 -0.338 9.783 1.00 93.19 349 ASP A C 1
ATOM 2782 O O . ASP A 1 349 ? 22.861 0.266 9.816 1.00 93.19 349 ASP A O 1
ATOM 2786 N N . ASP A 1 350 ? 20.894 -0.220 8.784 1.00 93.75 350 ASP A N 1
ATOM 2787 C CA . ASP A 1 350 ? 21.054 0.575 7.557 1.00 93.75 350 ASP A CA 1
ATOM 2788 C C . ASP A 1 350 ? 22.318 0.162 6.786 1.00 93.75 350 ASP A C 1
ATOM 2790 O O . ASP A 1 350 ? 23.048 0.986 6.221 1.00 93.75 350 ASP A O 1
ATOM 2794 N N . ASP A 1 351 ? 22.629 -1.138 6.811 1.00 95.00 351 ASP A N 1
ATOM 2795 C CA . ASP A 1 351 ? 23.812 -1.697 6.159 1.00 95.00 351 ASP A CA 1
ATOM 2796 C C . ASP A 1 351 ? 23.539 -2.182 4.720 1.00 95.00 351 ASP A C 1
ATOM 2798 O O . ASP A 1 351 ? 24.468 -2.551 3.985 1.00 95.00 351 ASP A O 1
ATOM 2802 N N . GLY A 1 352 ? 22.281 -2.075 4.277 1.00 93.31 352 GLY A N 1
ATOM 2803 C CA . GLY A 1 352 ? 21.820 -2.338 2.919 1.00 93.31 352 GLY A CA 1
ATOM 2804 C C . GLY A 1 352 ? 21.470 -3.801 2.648 1.00 93.31 352 GLY A C 1
ATOM 2805 O O . GLY A 1 352 ? 21.321 -4.178 1.475 1.00 93.31 352 GLY A O 1
ATOM 2806 N N . LYS A 1 353 ? 21.376 -4.643 3.682 1.00 95.62 353 LYS A N 1
ATOM 2807 C CA . LYS A 1 353 ? 21.076 -6.081 3.592 1.00 95.62 353 LYS A CA 1
ATOM 2808 C C . LYS A 1 353 ? 20.362 -6.554 4.862 1.00 95.62 353 LYS A C 1
ATOM 2810 O O . LYS A 1 353 ? 20.637 -6.099 5.954 1.00 95.62 353 LYS A O 1
ATOM 2815 N N . LEU A 1 354 ? 19.468 -7.534 4.735 1.00 94.88 354 LEU A N 1
ATOM 2816 C CA . LEU A 1 354 ? 18.733 -8.054 5.893 1.00 94.88 354 LEU A CA 1
ATOM 2817 C C . LEU A 1 354 ? 19.434 -9.265 6.496 1.00 94.88 354 LEU A C 1
ATOM 2819 O O . LEU A 1 354 ? 19.678 -10.272 5.822 1.00 94.88 354 LEU A O 1
ATOM 2823 N N . SER A 1 355 ? 19.697 -9.199 7.792 1.00 93.88 355 SER A N 1
ATOM 2824 C CA . SER A 1 355 ? 20.161 -10.317 8.606 1.00 93.88 355 SER A CA 1
ATOM 2825 C C . SER A 1 355 ? 18.998 -11.177 9.130 1.00 93.88 355 SER A C 1
ATOM 2827 O O . SER A 1 355 ? 17.839 -10.766 9.158 1.00 93.88 355 SER A O 1
ATOM 2829 N N . GLN A 1 356 ? 19.303 -12.383 9.629 1.00 90.69 356 GLN A N 1
ATOM 2830 C CA . GLN A 1 356 ? 18.310 -13.255 10.294 1.00 90.69 356 GLN A CA 1
ATOM 2831 C C . GLN A 1 356 ? 17.728 -12.648 11.586 1.00 90.69 356 GLN A C 1
ATOM 2833 O O . GLN A 1 356 ? 16.744 -13.156 12.125 1.00 90.69 356 GLN A O 1
ATOM 2838 N N . GLN A 1 357 ? 18.354 -11.602 12.139 1.00 90.31 357 GLN A N 1
ATOM 2839 C CA . GLN A 1 357 ? 17.811 -10.896 13.302 1.00 90.31 357 GLN A CA 1
ATOM 2840 C C . GLN A 1 357 ? 16.693 -9.934 12.900 1.00 90.31 357 GLN A C 1
ATOM 2842 O O . GLN A 1 357 ? 15.769 -9.727 13.686 1.00 90.31 357 GLN A O 1
ATOM 2847 N N . GLU A 1 358 ? 16.762 -9.404 11.683 1.00 91.88 358 GLU A N 1
ATOM 2848 C CA . GLU A 1 358 ? 15.843 -8.409 11.136 1.00 91.88 358 GLU A CA 1
ATOM 2849 C C . GLU A 1 358 ? 14.657 -9.057 10.435 1.00 91.88 358 GLU A C 1
ATOM 2851 O O . GLU A 1 358 ? 13.505 -8.708 10.701 1.00 91.88 358 GLU A O 1
ATOM 2856 N N . LEU A 1 359 ? 14.927 -10.063 9.601 1.00 90.62 359 LEU A N 1
ATOM 2857 C CA . LEU A 1 359 ? 13.897 -10.783 8.872 1.00 90.62 359 LEU A CA 1
ATOM 2858 C C . LEU A 1 359 ? 14.219 -12.273 8.789 1.00 90.62 359 LEU A C 1
ATOM 2860 O O . LEU A 1 359 ? 15.338 -12.687 8.513 1.00 90.62 359 LEU A O 1
ATOM 2864 N N . ASP A 1 360 ? 13.195 -13.098 8.968 1.00 89.12 360 ASP A N 1
ATOM 2865 C CA . ASP A 1 360 ? 13.319 -14.540 8.828 1.00 89.12 360 ASP A CA 1
ATOM 2866 C C . ASP A 1 360 ? 13.359 -14.964 7.348 1.00 89.12 360 ASP A C 1
ATOM 2868 O O . ASP A 1 360 ? 12.378 -14.807 6.612 1.00 89.12 360 ASP A O 1
ATOM 2872 N N . PHE A 1 361 ? 14.437 -15.631 6.925 1.00 90.31 361 PHE A N 1
ATOM 2873 C CA . PHE A 1 361 ? 14.578 -16.147 5.555 1.00 90.31 361 PHE A CA 1
ATOM 2874 C C . PHE A 1 361 ? 15.256 -17.515 5.468 1.00 90.31 361 PHE A C 1
ATOM 2876 O O . PHE A 1 361 ? 15.791 -18.047 6.442 1.00 90.31 361 PHE A O 1
ATOM 2883 N N . ARG A 1 362 ? 15.173 -18.144 4.291 1.00 88.69 362 ARG A N 1
ATOM 2884 C CA . ARG A 1 362 ? 15.770 -19.458 4.018 1.00 88.69 362 ARG A CA 1
ATOM 2885 C C . ARG A 1 362 ? 17.237 -19.290 3.627 1.00 88.69 362 ARG A C 1
ATOM 2887 O O . ARG A 1 362 ? 17.519 -18.660 2.615 1.00 88.69 362 ARG A O 1
ATOM 2894 N N . VAL A 1 363 ? 18.130 -19.925 4.381 1.00 86.38 363 VAL A N 1
ATOM 2895 C CA . VAL A 1 363 ? 19.558 -20.067 4.052 1.00 86.38 363 VAL A CA 1
ATOM 2896 C C . VAL A 1 363 ? 19.815 -21.516 3.654 1.00 86.38 363 VAL A C 1
ATOM 2898 O O . VAL A 1 363 ? 19.382 -22.429 4.360 1.00 86.38 363 VAL A O 1
ATOM 2901 N N . ASP A 1 364 ? 20.498 -21.739 2.530 1.00 78.69 364 ASP A N 1
ATOM 2902 C CA . ASP A 1 364 ? 20.947 -23.076 2.134 1.00 78.69 364 ASP A CA 1
ATOM 2903 C C . ASP A 1 364 ? 22.316 -23.372 2.771 1.00 78.69 364 ASP A C 1
ATOM 2905 O O . ASP A 1 364 ? 23.324 -22.812 2.333 1.00 78.69 364 ASP A O 1
ATOM 2909 N N . PRO A 1 365 ? 22.397 -24.267 3.774 1.00 68.44 365 PRO A N 1
ATOM 2910 C CA . PRO A 1 365 ? 23.650 -24.557 4.469 1.00 68.44 365 PRO A CA 1
ATOM 2911 C C . PRO A 1 365 ? 24.695 -25.254 3.583 1.00 68.44 365 PRO A C 1
ATOM 2913 O O . PRO A 1 365 ? 25.852 -25.363 3.984 1.00 68.44 365 PRO A O 1
ATOM 2916 N N . ASN A 1 366 ? 24.310 -25.756 2.403 1.00 70.69 366 ASN A N 1
ATOM 2917 C CA . ASN A 1 366 ? 25.209 -26.456 1.488 1.00 70.69 366 ASN A CA 1
ATOM 2918 C C . ASN A 1 366 ? 25.765 -25.559 0.372 1.00 70.69 366 ASN A C 1
ATOM 2920 O O . ASN A 1 366 ? 26.620 -26.014 -0.396 1.00 70.69 366 ASN A O 1
ATOM 2924 N N . LYS A 1 367 ? 25.320 -24.299 0.261 1.00 66.38 367 LYS A N 1
ATOM 2925 C CA . LYS A 1 367 ? 25.928 -23.340 -0.666 1.00 66.38 367 LYS A CA 1
ATOM 2926 C C . LYS A 1 367 ? 27.225 -22.788 -0.066 1.00 66.38 367 LYS A C 1
ATOM 2928 O O . LYS A 1 367 ? 27.228 -22.329 1.073 1.00 66.38 367 LYS A O 1
ATOM 2933 N N . PRO A 1 368 ? 28.352 -22.832 -0.798 1.00 57.19 368 PRO A N 1
ATOM 2934 C CA . PRO A 1 368 ? 29.603 -22.291 -0.293 1.00 57.19 368 PRO A CA 1
ATOM 2935 C C . PRO A 1 368 ? 29.488 -20.771 -0.149 1.00 57.19 368 PRO A C 1
ATOM 2937 O O . PRO A 1 368 ? 29.272 -20.085 -1.145 1.00 57.19 368 PRO A O 1
ATOM 2940 N N . HIS A 1 369 ? 29.703 -20.258 1.066 1.00 55.09 369 HIS A N 1
ATOM 2941 C CA . HIS A 1 369 ? 29.791 -18.823 1.333 1.00 55.09 369 HIS A CA 1
ATOM 2942 C C . HIS A 1 369 ? 30.815 -18.179 0.401 1.00 55.09 369 HIS A C 1
ATOM 2944 O O . HIS A 1 369 ? 32.032 -18.379 0.544 1.00 55.09 369 HIS A O 1
ATOM 2950 N N . ARG A 1 370 ? 30.346 -17.402 -0.573 1.00 52.06 370 ARG A N 1
ATOM 2951 C CA . ARG A 1 370 ? 31.241 -16.671 -1.460 1.00 52.06 370 ARG A CA 1
ATOM 2952 C C . ARG A 1 370 ? 31.717 -15.435 -0.706 1.00 52.06 370 ARG A C 1
ATOM 2954 O O . ARG A 1 370 ? 31.100 -14.384 -0.769 1.00 52.06 370 ARG A O 1
ATOM 2961 N N . LYS A 1 371 ? 32.815 -15.583 0.047 1.00 43.16 371 LYS A N 1
ATOM 2962 C CA . LYS A 1 371 ? 33.465 -14.467 0.753 1.00 43.16 371 LYS A CA 1
ATOM 2963 C C . LYS A 1 371 ? 33.609 -13.276 -0.195 1.00 43.16 371 LYS A C 1
ATOM 2965 O O . LYS A 1 371 ? 34.196 -13.424 -1.271 1.00 43.16 371 LYS A O 1
ATOM 2970 N N . SER A 1 372 ? 33.109 -12.117 0.229 1.00 40.12 372 SER A N 1
ATOM 2971 C CA . SER A 1 372 ? 33.329 -10.835 -0.437 1.00 40.12 372 SER A CA 1
ATOM 2972 C C . SER A 1 372 ? 34.827 -10.673 -0.742 1.00 40.12 372 SER A C 1
ATOM 2974 O O . SER A 1 372 ? 35.662 -11.064 0.087 1.00 40.12 372 SER A O 1
ATOM 2976 N N . PRO A 1 373 ? 35.214 -10.147 -1.918 1.00 34.75 373 PRO A N 1
ATOM 2977 C CA . PRO A 1 373 ? 36.621 -9.966 -2.243 1.00 34.75 373 PRO A CA 1
ATOM 2978 C C . PRO A 1 373 ? 37.252 -9.038 -1.201 1.00 34.75 373 PRO A C 1
ATOM 2980 O O . PRO A 1 373 ? 36.828 -7.899 -1.022 1.00 34.75 373 PRO A O 1
ATOM 2983 N N . SER A 1 374 ? 38.246 -9.552 -0.476 1.00 31.66 374 SER A N 1
ATOM 2984 C CA . SER A 1 374 ? 39.005 -8.772 0.500 1.00 31.66 374 SER A CA 1
ATOM 2985 C C . SER A 1 374 ? 39.654 -7.567 -0.194 1.00 31.66 374 SER A C 1
ATOM 2987 O O . SER A 1 374 ? 40.112 -7.713 -1.331 1.00 31.66 374 SER A O 1
ATOM 2989 N N . PRO A 1 375 ? 39.729 -6.390 0.455 1.00 39.47 375 PRO A N 1
ATOM 2990 C CA . PRO A 1 375 ? 40.381 -5.231 -0.132 1.00 39.47 375 PRO A CA 1
ATOM 2991 C C . PRO A 1 375 ? 41.848 -5.572 -0.397 1.00 39.47 375 PRO A C 1
ATOM 2993 O O . PRO A 1 375 ? 42.580 -5.976 0.507 1.00 39.47 375 PRO A O 1
ATOM 2996 N N . THR A 1 376 ? 42.253 -5.449 -1.658 1.00 34.62 376 THR A N 1
ATOM 2997 C CA . THR A 1 376 ? 43.613 -5.680 -2.138 1.00 34.62 376 THR A CA 1
ATOM 2998 C C . THR A 1 376 ? 44.604 -4.875 -1.302 1.00 34.62 376 THR A C 1
ATOM 3000 O O . THR A 1 376 ? 44.718 -3.660 -1.451 1.00 34.62 376 THR A O 1
ATOM 3003 N N . THR A 1 377 ? 45.343 -5.543 -0.420 1.00 36.50 377 THR A N 1
ATOM 3004 C CA . THR A 1 377 ? 46.518 -4.967 0.227 1.00 36.50 377 THR A CA 1
ATOM 3005 C C . THR A 1 377 ? 47.627 -4.852 -0.811 1.00 36.50 377 THR A C 1
ATOM 3007 O O . THR A 1 377 ? 48.257 -5.831 -1.209 1.00 36.50 377 THR A O 1
ATOM 3010 N N . THR A 1 378 ? 47.854 -3.629 -1.279 1.00 36.59 378 THR A N 1
ATOM 3011 C CA . THR A 1 378 ? 49.022 -3.249 -2.074 1.00 36.59 378 THR A CA 1
ATOM 3012 C C . THR A 1 378 ? 50.296 -3.595 -1.292 1.00 36.59 378 THR A C 1
ATOM 3014 O O . THR A 1 378 ? 50.429 -3.151 -0.149 1.00 36.59 378 THR A O 1
ATOM 3017 N N . PRO A 1 379 ? 51.252 -4.361 -1.847 1.00 38.47 379 PRO A N 1
ATOM 3018 C CA . PRO A 1 379 ? 52.497 -4.632 -1.151 1.00 38.47 379 PRO A CA 1
ATOM 3019 C C . PRO A 1 379 ? 53.396 -3.395 -1.230 1.00 38.47 379 PRO A C 1
ATOM 3021 O O . PRO A 1 379 ? 53.767 -2.930 -2.309 1.00 38.47 379 PRO A O 1
ATOM 3024 N N . THR A 1 380 ? 53.748 -2.861 -0.065 1.00 39.47 380 THR A N 1
ATOM 3025 C CA . THR A 1 380 ? 54.769 -1.831 0.116 1.00 39.47 380 THR A CA 1
ATOM 3026 C C . THR A 1 380 ? 56.115 -2.388 -0.346 1.00 39.47 380 THR A C 1
ATOM 3028 O O . THR A 1 380 ? 56.689 -3.271 0.289 1.00 39.47 380 THR A O 1
ATOM 3031 N N . GLY A 1 381 ? 56.612 -1.892 -1.479 1.00 40.19 381 GLY A N 1
ATOM 3032 C CA . GLY A 1 381 ? 57.947 -2.205 -1.974 1.00 40.19 381 GLY A CA 1
ATOM 3033 C C . GLY A 1 381 ? 59.019 -1.597 -1.072 1.00 40.19 381 GLY A C 1
ATOM 3034 O O . GLY A 1 381 ? 59.087 -0.382 -0.899 1.00 40.19 381 GLY A O 1
ATOM 3035 N N . THR A 1 382 ? 59.864 -2.451 -0.504 1.00 42.91 382 THR A N 1
ATOM 3036 C CA . THR A 1 382 ? 61.124 -2.074 0.140 1.00 42.91 382 THR A CA 1
ATOM 3037 C C . THR A 1 382 ? 62.151 -1.691 -0.921 1.00 42.91 382 THR A C 1
ATOM 3039 O O . THR A 1 382 ? 62.505 -2.512 -1.767 1.00 42.91 382 THR A O 1
ATOM 3042 N N . ALA A 1 383 ? 62.633 -0.452 -0.855 1.00 42.44 383 ALA A N 1
ATOM 3043 C CA . ALA A 1 383 ? 63.796 0.017 -1.594 1.00 42.44 383 ALA A CA 1
ATOM 3044 C C . ALA A 1 383 ? 65.091 -0.570 -1.002 1.00 42.44 383 ALA A C 1
ATOM 3046 O O . ALA A 1 383 ? 65.237 -0.668 0.219 1.00 42.44 383 ALA A O 1
ATOM 3047 N N . SER A 1 384 ? 66.021 -0.943 -1.880 1.00 42.72 384 SER A N 1
ATOM 3048 C CA . SER A 1 384 ? 67.461 -1.052 -1.618 1.00 42.72 384 SER A CA 1
ATOM 3049 C C . SER A 1 384 ? 68.185 -0.053 -2.502 1.00 42.72 384 SER A C 1
ATOM 3051 O O . SER A 1 384 ? 67.689 0.162 -3.633 1.00 42.72 384 SER A O 1
#

Secondary structure (DSSP, 8-state):
-GGGT-SS-SSS--TTTT-----S--HHHHHHHH-SS-SSEE-HHHHH-SSS-HHHHHHHHHHH-SSSSEEHHHHHH-TTTS-GGG------HHHHHHHHHHHHHHHHHHHH-TT-SSEEEHHHHHHS-TTTTSTT-TT--HHHH-SS-SSEEEHHHHHHHHHHHTTSB-TTS-BSB-TTS-EE-HHHHHHH-TTSSSEEEHHHHHHTTTTGGGHHHHHHHH-SS-SSEEEHHHHTTSGGGEE-HHHHHHHH-SS--SSB-HHHHHHHS-GGGHHHHTTHHHHH-SS-SSSB-HHHHTTSGGGGTTS-TTSPPB-SS-SSSB-HHHHS--S-STTHHHHHHHHHHH-SS-SSSB-TTTS--B--TTS---PPPPP-----PPP-

Sequence (384 aa):
MFEKLDVSGEGRLDLDELTFKTSHRNPERDFRAADANGDGMLSLQEFTAGQGEPDRHRRDFDVFDADHRLSCQEYLSVPSRTSPDQRVCDQDPIVAAAETRIVEVMQVFASADGNENLRLDADEFRNGRVTRDVPGLELIRFDGWDRNSDGSVSGEEVQTVIRAAYGVQRLDGQAYRTPAGTVVNNMLFTHADENGDDRISKRAYLEGGYGGKNAAEKFQEADLDGEGILTFAEWSRAPHRRIDPIAEFLRFDADFSGGLSHEEVMAGTQEWQHLVTQRYLTAFDNEGDQQLSLAEYRRVPMANLLAPWHVKRGDRDGDGHLSFSEFRDDNQVELAGLSREYFDRYDRDDDGKLSQQELDFRVDPNKPHRKSPSPTTTPTGTAS

Foldseek 3Di:
DQVVLPPVVPSDHDPVSPQPPDDPDDLLVVQCVLPPVRPQWHALCSQQVDDDDSLLSNLLCVQLPPPNTHHSLSSLLRVVRHGLVSRADPQQLLVVVLVVLLVVLVVLQCVLPPVNPQKAAQVSVVVSCSQCPQALQVLAHPPLQPLVPPRIHHSVSSSLLSCQQSQQANNVRHGQADSNQKGFLQQVQVVLCPPPPQKHALVSQVVVCVVPPPSVVVQVVLPPVPPRIHHPNSCRVDPSRIDRLSVLQSVLPPVSPQWHALVSQCVSDDPLQNQQSNQLCVLQVPVNPRTHRSNSSCLRCVVHNSHPLSDAFEPPQQQQWAALCRLDPDSHSGNSSSSSSSQCSLPPVNPRTHHCVSHPHDHDPPRPNPPDPDPDDDDDDDDD